Protein AF-A0A1I2HHU6-F1 (afdb_monomer)

Solvent-accessible surface area (backbone atoms only — not comparable to full-atom values): 26242 Å² total; per-residue (Å²): 127,75,96,63,80,80,68,92,66,83,60,77,47,76,84,45,57,88,78,53,90,63,86,82,82,61,57,77,64,71,37,67,68,47,46,52,54,48,42,50,68,70,58,61,73,65,74,76,88,77,73,92,85,84,88,93,85,88,89,77,84,54,37,48,29,39,80,68,54,34,26,21,40,87,87,27,47,44,75,44,58,68,68,54,87,79,48,83,88,74,58,50,85,82,62,38,59,84,87,61,48,72,52,75,55,83,92,43,50,35,40,25,73,49,95,70,68,95,63,55,68,71,69,67,51,32,85,84,49,55,52,42,49,57,40,68,56,85,74,62,82,83,58,75,41,72,46,68,58,60,85,62,44,70,61,61,60,51,49,66,62,65,58,56,71,58,47,59,64,72,50,40,59,84,36,40,84,69,29,42,85,70,58,60,69,76,66,59,86,39,76,50,81,54,91,61,38,40,40,32,18,50,71,73,77,66,61,90,79,48,62,72,74,42,42,56,70,67,31,65,62,66,44,30,55,99,89,44,63,69,82,67,83,88,75,73,90,78,57,66,27,54,68,58,55,44,93,53,96,63,66,53,99,85,44,39,53,37,62,40,79,48,76,49,80,67,84,77,79,77,60,74,44,78,71,82,85,90,88,72,48,78,62,85,80,84,79,91,65,90,74,84,76,78,80,78,82,89,71,89,68,83,81,68,94,57,70,45,49,77,97,46,56,90,51,46,89,48,42,90,80,43,48,37,90,46,70,66,59,40,49,52,51,45,62,74,42,55,64,68,60,50,48,51,49,36,69,64,42,54,85,43,44,52,63,50,49,62,56,41,69,77,39,58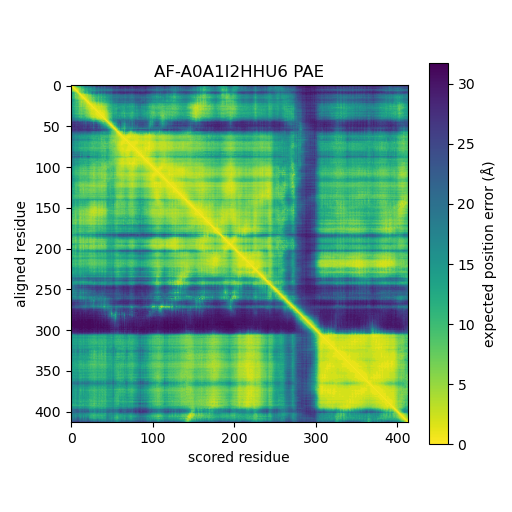,70,84,63,51,53,70,37,45,45,36,45,54,25,37,47,54,41,39,61,66,43,40,52,27,67,79,53,59,70,35,64,59,77,80,89,59,65,76,51,53,76,44,78,79,44,62,79,70,105

Foldseek 3Di:
DPPDPDDPDDDPCVVVVPCPPDDDDPCCFPPPVNVVVCCCQPPVPDDPVPDDDDDDDDDDQWFFQVVQRFIAGPVQQGDDGDPVVVDPPDDSRVVGDDDWDWDDDLNWIKTFRDPDDPDDPDVVCPPVRCLCHQFNSVPPPFDWDKDKPFPGRVQVVQVVLQFCQCVLPVCLLVWFPVCNVVDDHRDWPAWDDDPQKIKTHHDDDPQVPPPPNRDQLLCVLQCADPVGHVDDDCPDDDRVGDDQQDPDPDADNHHDRHMDMDGHDPPDDPRIDIDDDDDHDDDDDDPPDDDPDDDDDDDDDDDDPFQADPVLVVLRVCLVQQLDLDPVSLLVSLLVDWLVVLCVLLVSPSVCLNVLVVVLVVDDQVGGDRNNSSSVSSSVSSSVSSCCVRGCVTSDHPPDRVMDMDGPDGDHD

Sequence (413 aa):
MALYPKPAEGSWTERYPAPGTGVVSYEDCVSPEFYEVEREAVFKRAWLNVFPREETRGSWREFTCKYHAWRYDLTGKLTFVQQESEFFDLDKDDYGLLPVHCEAWAGFVFVNPAKEPKQTLPEFLGPMITPLDGYPFDRLTERYDFRADVHCNRKVFLDAFQEYCHVPVLHSQEATPAARPRMNGFEAPHYQLDGPHRMVTTSGAPRRLWPADCQYPIEIATRSGLFGPWDEPDLGTELGGTDPGTRSRTPAPSWGPSGRWSHGRPATTSPWATRSCWYGISTGRSPTGSKTTSARPWGWEPVSDTLLPEAFAELEPFAATWCLATVPERYERRLASDMTELQALYGVGFPRTEEALAYCDKFPLDALPDQARRLLELVHPIITVSMCVEIWHRPRVVDGANAEIHRVAEPLP

Mean predicted aligned error: 13.24 Å

Structure (mmCIF, N/CA/C/O backbone):
data_AF-A0A1I2HHU6-F1
#
_entry.id   AF-A0A1I2HHU6-F1
#
loop_
_atom_site.group_PDB
_atom_site.id
_atom_site.type_symbol
_atom_site.label_atom_id
_atom_site.label_alt_id
_atom_site.label_comp_id
_atom_site.label_asym_id
_atom_site.label_entity_id
_atom_site.label_seq_id
_atom_site.pdbx_PDB_ins_code
_atom_site.Cartn_x
_atom_site.Cartn_y
_atom_site.Cartn_z
_atom_site.occupancy
_atom_site.B_iso_or_equiv
_atom_site.auth_seq_id
_atom_site.auth_comp_id
_atom_site.auth_asym_id
_atom_site.auth_atom_id
_atom_site.pdbx_PDB_model_num
ATOM 1 N N . MET A 1 1 ? -5.236 29.008 -21.798 1.00 36.91 1 MET A N 1
ATOM 2 C CA . MET A 1 1 ? -6.458 29.361 -21.042 1.00 36.91 1 MET A CA 1
ATOM 3 C C . MET A 1 1 ? -6.480 28.465 -19.827 1.00 36.91 1 MET A C 1
ATOM 5 O O . MET A 1 1 ? -6.250 27.279 -20.018 1.00 36.91 1 MET A O 1
ATOM 9 N N . ALA A 1 2 ? -6.682 29.008 -18.624 1.00 46.22 2 ALA A N 1
ATOM 10 C CA . ALA A 1 2 ? -6.924 28.168 -17.451 1.00 46.22 2 ALA A CA 1
ATOM 11 C C . ALA A 1 2 ? -8.098 27.232 -17.769 1.00 46.22 2 ALA A C 1
ATOM 13 O O . ALA A 1 2 ? -9.098 27.688 -18.333 1.00 46.22 2 ALA A O 1
ATOM 14 N N . LEU A 1 3 ? -7.949 25.937 -17.483 1.00 46.44 3 LEU A N 1
ATOM 15 C CA . LEU A 1 3 ? -8.988 24.936 -17.760 1.00 46.44 3 LEU A CA 1
ATOM 16 C C . LEU A 1 3 ? -10.263 25.218 -16.951 1.00 46.44 3 LEU A C 1
ATOM 18 O O . LEU A 1 3 ? -11.352 24.825 -17.361 1.00 46.44 3 LEU A O 1
ATOM 22 N N . TYR A 1 4 ? -10.122 25.971 -15.857 1.00 51.00 4 TYR A N 1
ATOM 23 C CA . TYR A 1 4 ? -11.201 26.397 -14.982 1.00 51.00 4 TYR A CA 1
ATOM 24 C C . TYR A 1 4 ? -11.147 27.921 -14.796 1.00 51.00 4 TYR A C 1
ATOM 26 O O . TYR A 1 4 ? -10.100 28.455 -14.416 1.00 51.00 4 TYR A O 1
ATOM 34 N N . PRO A 1 5 ? -12.238 28.661 -15.076 1.00 54.16 5 PRO A N 1
ATOM 35 C CA . PRO A 1 5 ? -12.286 30.085 -14.783 1.00 54.16 5 PRO A CA 1
ATOM 36 C C . PRO A 1 5 ? -12.170 30.287 -13.270 1.00 54.16 5 PRO A C 1
ATOM 38 O O . PRO A 1 5 ? -12.893 29.654 -12.500 1.00 54.16 5 PRO A O 1
ATOM 41 N N . LYS A 1 6 ? -11.269 31.179 -12.839 1.00 55.47 6 LYS A N 1
ATOM 42 C CA . LYS A 1 6 ? -11.210 31.594 -11.435 1.00 55.47 6 LYS A CA 1
ATOM 43 C C . LYS A 1 6 ? -12.595 32.136 -11.051 1.00 55.47 6 LYS A C 1
ATOM 45 O O . LYS A 1 6 ? -13.115 32.975 -11.794 1.00 55.47 6 LYS A O 1
ATOM 50 N N . PRO A 1 7 ? -13.209 31.665 -9.954 1.00 59.62 7 PRO A N 1
ATOM 51 C CA . PRO A 1 7 ? -14.515 32.164 -9.558 1.00 59.62 7 PRO A CA 1
ATOM 52 C C . PRO A 1 7 ? -14.446 33.675 -9.281 1.00 59.62 7 PRO A C 1
ATOM 54 O O . PRO A 1 7 ? -13.386 34.218 -8.974 1.00 59.62 7 PRO A O 1
ATOM 57 N N . ALA A 1 8 ? -15.578 34.361 -9.459 1.00 62.19 8 ALA A N 1
ATOM 58 C CA . ALA A 1 8 ? -15.670 35.815 -9.292 1.00 62.19 8 ALA A CA 1
ATOM 59 C C . ALA A 1 8 ? -15.544 36.263 -7.823 1.00 62.19 8 ALA A C 1
ATOM 61 O O . ALA A 1 8 ? -15.267 37.432 -7.559 1.00 62.19 8 ALA A O 1
ATOM 62 N N . GLU A 1 9 ? -15.764 35.339 -6.885 1.00 58.62 9 GLU A N 1
ATOM 63 C CA . GLU A 1 9 ? -15.488 35.520 -5.458 1.00 58.62 9 GLU A CA 1
ATOM 64 C C . GLU A 1 9 ? -13.979 35.705 -5.215 1.00 58.62 9 GLU A C 1
ATOM 66 O O . GLU A 1 9 ? -13.159 35.200 -5.981 1.00 58.62 9 GLU A O 1
ATOM 71 N N . GLY A 1 10 ? -13.605 36.472 -4.188 1.00 63.84 10 GLY A N 1
ATOM 72 C CA . GLY A 1 10 ? -12.226 36.907 -3.975 1.00 63.84 10 GLY A CA 1
ATOM 73 C C . GLY A 1 10 ? -11.287 35.767 -3.575 1.00 63.84 10 GLY A C 1
ATOM 74 O O . GLY A 1 10 ? -10.791 35.000 -4.402 1.00 63.84 10 GLY A O 1
ATOM 75 N N . SER A 1 11 ? -10.940 35.706 -2.295 1.00 63.38 11 SER A N 1
ATOM 76 C CA . SER A 1 11 ? -10.112 34.624 -1.750 1.00 63.38 11 SER A CA 1
ATOM 77 C C . SER A 1 11 ? -11.001 33.469 -1.286 1.00 63.38 11 SER A C 1
ATOM 79 O O . SER A 1 11 ? -12.031 33.706 -0.662 1.00 63.38 11 SER A O 1
ATOM 81 N N . TRP A 1 12 ? -10.580 32.211 -1.481 1.00 64.94 12 TRP A N 1
ATOM 82 C CA . TRP A 1 12 ? -11.266 31.031 -0.917 1.00 64.94 12 TRP A CA 1
ATOM 83 C C . TRP A 1 12 ? -11.449 31.109 0.611 1.00 64.94 12 TRP A C 1
ATOM 85 O O . TRP A 1 12 ? -12.345 30.472 1.163 1.00 64.94 12 TRP A O 1
ATOM 95 N N . THR A 1 13 ? -10.654 31.939 1.294 1.00 65.25 13 THR A N 1
ATOM 96 C CA . THR A 1 13 ? -10.806 32.255 2.723 1.00 65.25 13 THR A CA 1
ATOM 97 C C . THR A 1 13 ? -12.147 32.911 3.064 1.00 65.25 13 THR A C 1
ATOM 99 O O . THR A 1 13 ? -12.563 32.866 4.213 1.00 65.25 13 THR A O 1
ATOM 102 N N . GLU A 1 14 ? -12.860 33.498 2.098 1.00 68.31 14 GLU A N 1
ATOM 103 C CA . GLU A 1 14 ? -14.207 34.053 2.313 1.00 68.31 14 GLU A CA 1
ATOM 104 C C . GLU A 1 14 ? -15.242 32.955 2.605 1.00 68.31 14 GLU A C 1
ATOM 106 O O . GLU A 1 14 ? -16.161 33.168 3.394 1.00 68.31 14 GLU A O 1
ATOM 111 N N . ARG A 1 15 ? -15.065 31.752 2.037 1.00 67.25 15 ARG A N 1
ATOM 112 C CA . ARG A 1 15 ? -15.912 30.577 2.320 1.00 67.25 15 ARG A CA 1
ATOM 113 C C . ARG A 1 15 ? -15.539 29.876 3.624 1.00 67.25 15 ARG A C 1
ATOM 115 O O . ARG A 1 15 ? -16.367 29.189 4.215 1.00 67.25 15 ARG A O 1
ATOM 122 N N . TYR A 1 16 ? -14.303 30.067 4.074 1.00 69.25 16 TYR A N 1
ATOM 123 C CA . TYR A 1 16 ? -13.755 29.461 5.281 1.00 69.25 16 TYR A CA 1
ATOM 124 C C . TYR A 1 16 ? -13.060 30.543 6.109 1.00 69.25 16 TYR A C 1
ATOM 126 O O . TYR A 1 16 ? -11.837 30.631 6.079 1.00 69.25 16 TYR A O 1
ATOM 134 N N . PRO A 1 17 ? -13.807 31.389 6.842 1.00 68.50 17 PRO A N 1
ATOM 135 C CA . PRO A 1 17 ? -13.213 32.496 7.591 1.00 68.50 17 PRO A CA 1
ATOM 136 C C . PRO A 1 17 ? -12.449 32.031 8.840 1.00 68.50 17 PRO A C 1
ATOM 138 O O . PRO A 1 17 ? -11.596 32.758 9.342 1.00 68.50 17 PRO A O 1
ATOM 141 N N . ALA A 1 18 ? -12.738 30.825 9.343 1.00 70.62 18 ALA A N 1
ATOM 142 C CA . ALA A 1 18 ? -12.188 30.301 10.594 1.00 70.62 18 ALA A CA 1
ATOM 143 C C . ALA A 1 18 ? -10.642 30.252 10.667 1.00 70.62 18 ALA A C 1
ATOM 145 O O . ALA A 1 18 ? -10.107 30.601 11.717 1.00 70.62 18 ALA A O 1
ATOM 146 N N . PRO A 1 19 ? -9.899 29.878 9.606 1.00 66.31 19 PRO A N 1
ATOM 147 C CA . PRO A 1 19 ? -8.434 29.903 9.606 1.00 66.31 19 PRO A CA 1
ATOM 148 C C . PRO A 1 19 ? -7.839 31.321 9.527 1.00 66.31 19 PRO A C 1
ATOM 150 O O . PRO A 1 19 ? -6.652 31.502 9.790 1.00 66.31 19 PRO A O 1
ATOM 153 N N . GLY A 1 20 ? -8.640 32.329 9.161 1.00 71.00 20 GLY A N 1
ATOM 154 C CA . GLY A 1 20 ? -8.171 33.686 8.887 1.00 71.00 20 GLY A CA 1
ATOM 155 C C . GLY A 1 20 ? -7.284 33.788 7.638 1.00 71.00 20 GLY A C 1
ATOM 156 O O . GLY A 1 20 ? -7.176 32.863 6.838 1.00 71.00 20 GLY A O 1
ATOM 157 N N . THR A 1 21 ? -6.649 34.949 7.456 1.00 76.38 21 THR A N 1
ATOM 158 C CA . THR A 1 21 ? -5.702 35.230 6.354 1.00 76.38 21 THR A CA 1
ATOM 159 C C . THR A 1 21 ? -4.255 35.374 6.841 1.00 76.38 21 THR A C 1
ATOM 161 O O . THR A 1 21 ? -3.399 35.878 6.117 1.00 76.38 21 THR A O 1
ATOM 164 N N . GLY A 1 22 ? -3.997 35.020 8.103 1.00 76.62 22 GLY A N 1
ATOM 165 C CA . GLY A 1 22 ? -2.672 35.073 8.714 1.00 76.62 22 GLY A CA 1
ATOM 166 C C . GLY A 1 22 ? -1.818 33.855 8.367 1.00 76.62 22 GLY A C 1
ATOM 167 O O . GLY A 1 22 ? -2.270 32.916 7.714 1.00 76.62 22 GLY A O 1
ATOM 168 N N . VAL A 1 2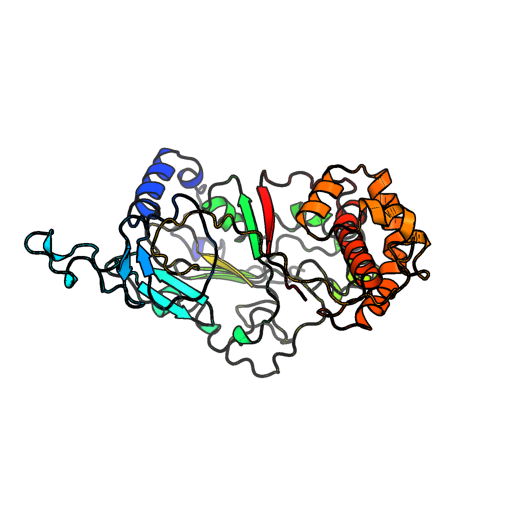3 ? -0.570 33.859 8.834 1.00 76.25 23 VAL A N 1
ATOM 169 C CA . VAL A 1 23 ? 0.305 32.686 8.727 1.00 76.25 23 VAL A CA 1
ATOM 170 C C . VAL A 1 23 ? -0.272 31.556 9.579 1.00 76.25 23 VAL A C 1
ATOM 172 O O . VAL A 1 23 ? -0.567 31.750 10.758 1.00 76.25 23 VAL A O 1
ATOM 175 N N . VAL A 1 24 ? -0.412 30.373 8.984 1.00 76.62 24 VAL A N 1
ATOM 176 C CA . VAL A 1 24 ? -0.826 29.169 9.706 1.00 76.62 24 VAL A CA 1
ATOM 177 C C . VAL A 1 24 ? 0.352 28.675 10.543 1.00 76.62 24 VAL A C 1
ATOM 179 O O . VAL A 1 24 ? 1.430 28.410 10.013 1.00 76.62 24 VAL A O 1
ATOM 182 N N . SER A 1 25 ? 0.153 28.566 11.857 1.00 80.81 25 SER A N 1
ATOM 183 C CA . SER A 1 25 ? 1.165 28.005 12.754 1.00 80.81 25 SER A CA 1
ATOM 184 C C . SER A 1 25 ? 1.335 26.506 12.512 1.00 80.81 25 SER A C 1
ATOM 186 O O . SER A 1 25 ? 0.355 25.778 12.354 1.00 80.81 25 SER A O 1
ATOM 188 N N . TYR A 1 26 ? 2.582 26.045 12.532 1.00 82.69 26 TYR A N 1
ATOM 189 C CA . TYR A 1 26 ? 2.949 24.628 12.497 1.00 82.69 26 TYR A CA 1
ATOM 190 C C . TYR A 1 26 ? 3.469 24.130 13.855 1.00 82.69 26 TYR A C 1
ATOM 192 O O . TYR A 1 26 ? 4.037 23.042 13.927 1.00 82.69 26 TYR A O 1
ATOM 200 N N . GLU A 1 27 ? 3.284 24.910 14.928 1.00 85.19 27 GLU A N 1
ATOM 201 C CA . GLU A 1 27 ? 3.781 24.593 16.276 1.00 85.19 27 GLU A CA 1
ATOM 202 C C . GLU A 1 27 ? 3.303 23.218 16.758 1.00 85.19 27 GLU A C 1
ATOM 204 O O . GLU A 1 27 ? 4.072 22.442 17.313 1.00 85.19 27 GLU A O 1
ATOM 209 N N . ASP A 1 28 ? 2.061 22.854 16.443 1.00 82.56 28 ASP A N 1
ATOM 210 C CA . ASP A 1 28 ? 1.481 21.546 16.759 1.00 82.56 28 ASP A CA 1
ATOM 211 C C . ASP A 1 28 ? 2.224 20.365 16.105 1.00 82.56 28 ASP A C 1
ATOM 213 O O . ASP A 1 28 ? 2.084 19.218 16.533 1.00 82.56 28 ASP A O 1
ATOM 217 N N . CYS A 1 29 ? 2.998 20.614 15.048 1.00 81.75 29 CYS A N 1
ATOM 218 C CA . CYS A 1 29 ? 3.785 19.613 14.337 1.00 81.75 29 CYS A CA 1
ATOM 219 C C . CYS A 1 29 ? 5.213 19.481 14.877 1.00 81.75 29 CYS A C 1
ATOM 221 O O . CYS A 1 29 ? 5.810 18.417 14.698 1.00 81.75 29 CYS A O 1
ATOM 223 N N . VAL A 1 30 ? 5.752 20.532 15.504 1.00 83.44 30 VAL A N 1
ATOM 224 C CA . VAL A 1 30 ? 7.171 20.623 15.894 1.00 83.44 30 VAL A CA 1
ATOM 225 C C . VAL A 1 30 ? 7.401 20.699 17.403 1.00 83.44 30 VAL A C 1
ATOM 227 O O . VAL A 1 30 ? 8.490 20.354 17.853 1.00 83.44 30 VAL A O 1
ATOM 230 N N . SER A 1 31 ? 6.400 21.106 18.187 1.00 87.12 31 SER A N 1
ATOM 231 C CA . SER A 1 31 ? 6.509 21.239 19.641 1.00 87.12 31 SER A CA 1
ATOM 232 C C . SER A 1 31 ? 6.541 19.871 20.334 1.00 87.12 31 SER A C 1
ATOM 234 O O . SER A 1 31 ? 5.611 19.066 20.170 1.00 87.12 31 SER A O 1
ATOM 236 N N . PRO A 1 32 ? 7.561 19.611 21.172 1.00 85.69 32 PRO A N 1
ATOM 237 C CA . PRO A 1 32 ? 7.591 18.450 22.055 1.00 85.69 32 PRO A CA 1
ATOM 238 C C . PRO A 1 32 ? 6.403 18.408 23.023 1.00 85.69 32 PRO A C 1
ATOM 240 O O . PRO A 1 32 ? 5.859 17.341 23.283 1.00 85.69 32 PRO A O 1
ATOM 243 N N . GLU A 1 33 ? 5.953 19.554 23.532 1.00 86.94 33 GLU A N 1
ATOM 244 C CA . GLU A 1 33 ? 4.838 19.644 24.477 1.00 86.94 33 GLU A CA 1
ATOM 245 C C . GLU A 1 33 ? 3.524 19.198 23.827 1.00 86.94 33 GLU A C 1
ATOM 247 O O . GLU A 1 33 ? 2.783 18.397 24.404 1.00 86.94 33 GLU A O 1
ATOM 252 N N . PHE A 1 34 ? 3.252 19.661 22.601 1.00 82.62 34 PHE A N 1
ATOM 253 C CA . PHE A 1 34 ? 2.101 19.193 21.827 1.00 82.62 34 PHE A CA 1
ATOM 254 C C . PHE A 1 34 ? 2.193 1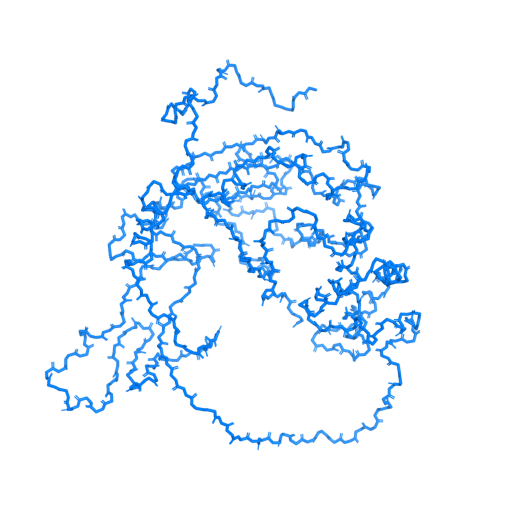7.695 21.528 1.00 82.62 34 PHE A C 1
ATOM 256 O O . PHE A 1 34 ? 1.187 16.993 21.646 1.00 82.62 34 PHE A O 1
ATOM 263 N N . TYR A 1 35 ? 3.386 17.192 21.198 1.00 80.69 35 TYR A N 1
ATOM 264 C CA . TYR A 1 35 ? 3.605 15.763 20.987 1.00 80.69 35 TYR A CA 1
ATOM 265 C C . TYR A 1 35 ? 3.284 14.937 22.238 1.00 80.69 35 TYR A C 1
ATOM 267 O O . TYR A 1 35 ? 2.588 13.928 22.136 1.00 80.69 35 TYR A O 1
ATOM 275 N N . GLU A 1 36 ? 3.719 15.369 23.423 1.00 80.69 36 GLU A N 1
ATOM 276 C CA . GLU A 1 36 ? 3.417 14.674 24.677 1.00 80.69 36 GLU A CA 1
ATOM 277 C C . GLU A 1 36 ? 1.906 14.655 24.954 1.00 80.69 36 GLU A C 1
ATOM 279 O O . GLU A 1 36 ? 1.355 13.597 25.258 1.00 80.69 36 GLU A O 1
ATOM 284 N N . VAL A 1 37 ? 1.206 15.779 24.762 1.00 81.12 37 VAL A N 1
ATOM 285 C CA . VAL A 1 37 ? -0.259 15.854 24.920 1.00 81.12 37 VAL A CA 1
ATOM 286 C C . VAL A 1 37 ? -0.984 14.944 23.921 1.00 81.12 37 VAL A C 1
ATOM 288 O O . VAL A 1 37 ? -1.903 14.215 24.308 1.00 81.12 37 VAL A O 1
ATOM 291 N N . GLU A 1 38 ? -0.576 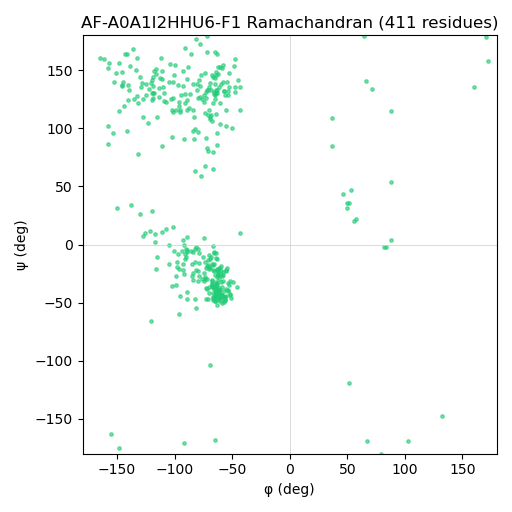14.941 22.648 1.00 74.00 38 GLU A N 1
ATOM 292 C CA . GLU A 1 38 ? -1.114 14.016 21.645 1.00 74.00 38 GLU A CA 1
ATOM 293 C C . GLU A 1 38 ? -0.832 12.564 22.033 1.00 74.00 38 GLU A C 1
ATOM 295 O O . GLU A 1 38 ? -1.712 11.714 21.895 1.00 74.00 38 GLU A O 1
ATOM 300 N N . ARG A 1 39 ? 0.358 12.272 22.565 1.00 72.19 39 ARG A N 1
ATOM 301 C CA . ARG A 1 39 ? 0.724 10.922 22.984 1.00 72.19 39 ARG A CA 1
ATOM 302 C C . ARG A 1 39 ? -0.154 10.429 24.128 1.00 72.19 39 ARG A C 1
ATOM 304 O O . ARG A 1 39 ? -0.618 9.291 24.088 1.00 72.19 39 ARG A O 1
ATOM 311 N N . GLU A 1 40 ? -0.457 11.282 25.103 1.00 68.25 40 GLU A N 1
ATOM 312 C CA . GLU A 1 40 ? -1.420 10.956 26.159 1.00 68.25 40 GLU A CA 1
ATOM 313 C C . GLU A 1 40 ? -2.836 10.733 25.600 1.00 68.25 40 GLU A C 1
ATOM 315 O O . GLU A 1 40 ? -3.523 9.784 25.981 1.00 68.25 40 GLU A O 1
ATOM 320 N N . ALA A 1 41 ? -3.286 11.587 24.678 1.00 66.44 41 ALA A N 1
ATOM 321 C CA . ALA A 1 41 ? -4.644 11.535 24.143 1.00 66.44 41 ALA A CA 1
ATOM 322 C C . ALA A 1 41 ? -4.886 10.357 23.183 1.00 66.44 41 ALA A C 1
ATOM 324 O O . ALA A 1 41 ? -5.977 9.785 23.194 1.00 66.44 41 ALA A O 1
ATOM 325 N N . VAL A 1 42 ? -3.893 10.020 22.355 1.00 58.66 42 VAL A N 1
ATOM 326 C CA . VAL A 1 42 ? -3.980 9.015 21.285 1.00 58.66 42 VAL A CA 1
ATOM 327 C C . VAL A 1 42 ? -3.463 7.658 21.753 1.00 58.66 42 VAL A C 1
ATOM 329 O O . VAL A 1 42 ? -4.108 6.648 21.495 1.00 58.66 42 VAL A O 1
ATOM 332 N N . PHE A 1 43 ? -2.331 7.621 22.462 1.00 56.12 43 PHE A N 1
ATOM 333 C CA . PHE A 1 43 ? -1.634 6.370 22.769 1.00 56.12 43 PHE A CA 1
ATOM 334 C C . PHE A 1 43 ? -1.803 5.903 24.220 1.00 56.12 43 PHE A C 1
ATOM 336 O O . PHE A 1 43 ? -1.580 4.727 24.480 1.00 56.12 43 PHE A O 1
ATOM 343 N N . LYS A 1 44 ? -2.236 6.758 25.168 1.00 51.97 44 LYS A N 1
ATOM 344 C CA . LYS A 1 44 ? -2.426 6.337 26.575 1.00 51.97 44 LYS A CA 1
ATOM 345 C C . LYS A 1 44 ? -3.841 5.956 27.003 1.00 51.97 44 LYS A C 1
ATOM 347 O O . LYS A 1 44 ? -3.999 5.425 28.099 1.00 51.97 44 LYS A O 1
ATOM 352 N N . ARG A 1 45 ? -4.865 6.173 26.172 1.00 48.75 45 ARG A N 1
ATOM 353 C CA . ARG A 1 45 ? -6.264 5.886 26.555 1.00 48.75 45 ARG A CA 1
ATOM 354 C C . ARG A 1 45 ? -6.706 4.440 26.334 1.00 48.75 45 ARG A C 1
ATOM 356 O O . ARG A 1 45 ? -7.678 4.023 26.949 1.00 48.75 45 ARG A O 1
ATOM 363 N N . ALA A 1 46 ? -5.973 3.669 25.535 1.00 44.25 46 ALA A N 1
ATOM 364 C CA . ALA A 1 46 ? -6.170 2.232 25.409 1.00 44.25 46 ALA A CA 1
ATOM 365 C C . ALA A 1 46 ? -4.853 1.578 24.980 1.00 44.25 46 ALA A C 1
ATOM 367 O O . ALA A 1 46 ? -4.522 1.529 23.799 1.00 44.25 46 ALA A O 1
ATOM 368 N N . TRP A 1 47 ? -4.092 1.074 25.947 1.00 41.50 47 TRP A N 1
ATOM 369 C CA . TRP A 1 47 ? -3.037 0.115 25.644 1.00 41.50 47 TRP A CA 1
ATOM 370 C C . TRP A 1 47 ? -3.682 -1.267 25.583 1.00 41.50 47 TRP A C 1
ATOM 372 O O . TRP A 1 47 ? -3.882 -1.913 26.609 1.00 41.50 47 TRP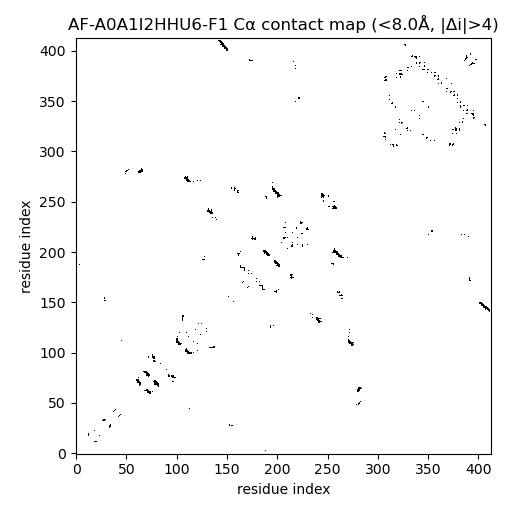 A O 1
ATOM 382 N N . LEU A 1 48 ? -3.990 -1.742 24.377 1.00 45.16 48 LEU A N 1
ATOM 383 C CA . LEU A 1 48 ? -3.917 -3.178 24.138 1.00 45.16 48 LEU A CA 1
ATOM 384 C C . LEU A 1 48 ? -2.420 -3.497 24.174 1.00 45.16 48 LEU A C 1
ATOM 386 O O . LEU A 1 48 ? -1.664 -3.032 23.327 1.00 45.16 48 LEU A O 1
ATOM 390 N N . ASN A 1 49 ? -1.964 -4.188 25.217 1.00 36.97 49 ASN A N 1
ATOM 391 C CA . ASN A 1 49 ? -0.568 -4.597 25.347 1.00 36.97 49 ASN A CA 1
ATOM 392 C C . ASN A 1 49 ? -0.286 -5.704 24.319 1.00 36.97 49 ASN A C 1
ATOM 394 O O . ASN A 1 49 ? -0.374 -6.895 24.619 1.00 36.97 49 ASN A O 1
ATOM 398 N N . VAL A 1 50 ? -0.051 -5.302 23.070 1.00 44.88 50 VAL A N 1
ATOM 399 C CA . VAL A 1 50 ? 0.239 -6.215 21.969 1.00 44.88 50 VAL A CA 1
ATOM 400 C C . VAL A 1 50 ? 1.750 -6.418 21.932 1.00 44.88 50 VAL A C 1
ATOM 402 O O . VAL A 1 50 ? 2.496 -5.487 21.657 1.00 44.88 50 VAL A O 1
ATOM 405 N N . PHE A 1 51 ? 2.159 -7.661 22.186 1.00 47.72 51 PHE A N 1
ATOM 406 C CA . PHE A 1 51 ? 3.501 -8.234 22.014 1.00 47.72 51 PHE A CA 1
ATOM 407 C C . PHE A 1 51 ? 4.483 -8.099 23.180 1.00 47.72 51 PHE A C 1
ATOM 409 O O . PHE A 1 51 ? 5.058 -7.042 23.416 1.00 47.72 51 PHE A O 1
ATOM 416 N N . PRO A 1 52 ? 4.852 -9.253 23.772 1.00 41.88 52 PRO A N 1
ATOM 417 C CA . PRO A 1 52 ? 6.225 -9.376 24.230 1.00 41.88 52 PRO A CA 1
ATOM 418 C C . PRO A 1 52 ? 7.185 -9.938 23.181 1.00 41.88 52 PRO A C 1
ATOM 420 O O . PRO A 1 52 ? 8.254 -9.354 23.093 1.00 41.8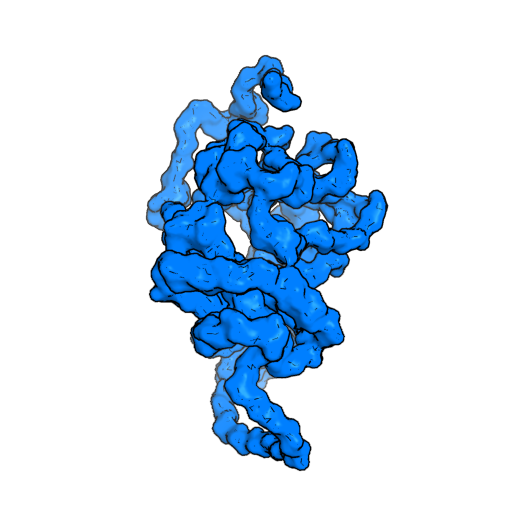8 52 PRO A O 1
ATOM 423 N N . ARG A 1 53 ? 6.912 -11.034 22.429 1.00 41.19 53 ARG A N 1
ATOM 424 C CA . ARG A 1 53 ? 7.951 -11.674 21.555 1.00 41.19 53 ARG A CA 1
ATOM 425 C C . ARG A 1 53 ? 7.476 -12.403 20.253 1.00 41.19 53 ARG A C 1
ATOM 427 O O . ARG A 1 53 ? 8.134 -13.343 19.838 1.00 41.19 53 ARG A O 1
ATOM 434 N N . GLU A 1 54 ? 6.381 -11.917 19.641 1.00 44.47 54 GLU A N 1
ATOM 435 C CA . GLU A 1 54 ? 5.850 -12.094 18.244 1.00 44.47 54 GLU A CA 1
ATOM 436 C C . GLU A 1 54 ? 5.227 -13.414 17.690 1.00 44.47 54 GLU A C 1
ATOM 438 O O . GLU A 1 54 ? 5.787 -14.497 17.811 1.00 44.47 54 GLU A O 1
ATOM 443 N N . GLU A 1 55 ? 4.070 -13.266 16.998 1.00 51.38 55 GLU A N 1
ATOM 444 C CA . GLU A 1 55 ? 3.587 -14.016 15.803 1.00 51.38 55 GLU A CA 1
ATOM 445 C C . GLU A 1 55 ? 2.465 -13.230 15.064 1.00 51.38 55 GLU A C 1
ATOM 447 O O . GLU A 1 55 ? 1.841 -12.349 15.659 1.00 51.38 55 GLU A O 1
ATOM 452 N N . THR A 1 56 ? 2.212 -13.531 13.774 1.00 53.97 56 THR A N 1
ATOM 453 C CA . THR A 1 56 ? 1.691 -12.567 12.771 1.00 53.97 56 THR A CA 1
ATOM 454 C C . THR A 1 56 ? 0.426 -12.961 11.970 1.00 53.97 56 THR A C 1
ATOM 456 O O . THR A 1 56 ? 0.079 -12.219 11.051 1.00 53.97 56 THR A O 1
ATOM 459 N N . ARG A 1 57 ? -0.282 -14.079 12.259 1.00 51.53 57 ARG A N 1
ATOM 460 C CA . ARG A 1 57 ? -1.598 -14.485 11.654 1.00 51.53 57 ARG A CA 1
ATOM 461 C C . ARG A 1 57 ? -2.031 -15.908 12.070 1.00 51.53 57 ARG A C 1
ATOM 463 O O . ARG A 1 57 ? -1.174 -16.718 12.393 1.00 51.53 57 ARG A O 1
ATOM 470 N N . GLY A 1 58 ? -3.327 -16.261 12.005 1.00 60.16 58 GLY A N 1
ATOM 471 C CA . GLY A 1 58 ? -3.797 -17.651 12.201 1.00 60.16 58 GLY A CA 1
ATOM 472 C C . GLY A 1 58 ? -5.322 -17.826 12.315 1.00 60.16 58 GLY A C 1
ATOM 473 O O . GLY A 1 58 ? -6.064 -16.849 12.279 1.00 60.16 58 GLY A O 1
ATOM 474 N N . SER A 1 59 ? -5.786 -19.073 12.471 1.00 66.31 59 SER A N 1
ATOM 475 C CA . SER A 1 59 ? -7.189 -19.432 12.754 1.00 66.31 59 SER A CA 1
ATOM 476 C C . SER A 1 59 ? -7.276 -20.137 14.108 1.00 66.31 59 SER A C 1
ATOM 478 O O . SER A 1 59 ? -6.509 -21.065 14.368 1.00 66.31 59 SER A O 1
ATOM 480 N N . TRP A 1 60 ? -8.194 -19.699 14.972 1.00 69.62 60 TRP A N 1
ATOM 481 C CA . TRP A 1 60 ? -8.301 -20.167 16.356 1.00 69.62 60 TRP A CA 1
ATOM 482 C C . TRP A 1 60 ? -9.759 -20.380 16.759 1.00 69.62 60 TRP A C 1
ATOM 484 O O . TRP A 1 60 ? -10.664 -19.745 16.223 1.00 69.62 60 TRP A O 1
ATOM 494 N N . ARG A 1 61 ? -9.979 -21.275 17.727 1.00 82.00 61 ARG A N 1
ATOM 495 C CA . ARG A 1 61 ? -11.298 -21.516 18.341 1.00 82.00 61 ARG A CA 1
ATOM 496 C C . ARG A 1 61 ? -11.485 -20.765 19.666 1.00 82.00 61 ARG A C 1
ATOM 498 O O . ARG A 1 61 ? -12.616 -20.588 20.098 1.00 82.00 61 ARG A O 1
ATOM 505 N N . GLU A 1 62 ? -10.387 -20.340 20.288 1.00 82.75 62 GLU A N 1
ATOM 506 C CA . GLU A 1 62 ? -10.330 -19.588 21.546 1.00 82.75 62 GLU A CA 1
ATOM 507 C C . GLU A 1 62 ? -9.001 -18.815 21.629 1.00 82.75 62 GLU A C 1
ATOM 509 O O . GLU A 1 62 ? -8.007 -19.205 21.007 1.00 82.75 62 GLU A O 1
ATOM 514 N N . PHE A 1 63 ? -8.962 -17.738 22.411 1.00 82.62 63 PHE A N 1
ATOM 515 C CA . PHE A 1 63 ? -7.744 -17.012 22.760 1.00 82.62 63 PHE A CA 1
ATOM 516 C C . PHE A 1 63 ? -7.166 -17.579 24.051 1.00 82.62 63 PHE A C 1
ATOM 518 O O . PHE A 1 63 ? -7.809 -17.543 25.091 1.00 82.62 63 PHE A O 1
ATOM 525 N N . THR A 1 64 ? -5.928 -18.062 24.022 1.00 83.50 64 THR A N 1
ATOM 526 C CA . THR A 1 64 ? -5.253 -18.541 25.234 1.00 83.50 64 THR A CA 1
ATOM 527 C C . THR A 1 64 ? -4.167 -17.561 25.645 1.00 83.50 64 THR A C 1
ATOM 529 O O . THR A 1 64 ? -3.231 -17.342 24.885 1.00 83.50 64 THR A O 1
ATOM 532 N N . CYS A 1 65 ? -4.253 -17.043 26.871 1.00 79.56 65 CYS A N 1
ATOM 533 C CA . CYS A 1 65 ? -3.194 -16.373 27.613 1.00 79.56 65 CYS A CA 1
ATOM 534 C C . CYS A 1 65 ? -2.074 -17.357 27.972 1.00 79.56 65 CYS A C 1
ATOM 536 O O . CYS A 1 65 ? -1.868 -17.656 29.132 1.00 79.56 65 CYS A O 1
ATOM 538 N N . LYS A 1 66 ? -1.338 -17.914 27.026 1.00 75.38 66 LYS A N 1
ATOM 539 C CA . LYS A 1 66 ? -0.082 -18.693 27.228 1.00 75.38 66 LYS A CA 1
ATOM 540 C C . LYS A 1 66 ? 1.008 -18.141 28.255 1.00 75.38 66 LYS A C 1
ATOM 542 O O . LYS A 1 66 ? 2.119 -18.664 28.258 1.00 75.38 66 LYS A O 1
ATOM 547 N N . TYR A 1 67 ? 0.774 -17.108 29.096 1.00 77.12 67 TYR A N 1
ATOM 548 C CA . TYR A 1 67 ? 1.576 -16.839 30.307 1.00 77.12 67 TYR A CA 1
ATOM 549 C C . TYR A 1 67 ? 1.072 -17.766 31.421 1.00 77.12 67 TYR A C 1
ATOM 551 O O . TYR A 1 67 ? 1.827 -18.578 31.943 1.00 77.12 67 TYR A O 1
ATOM 559 N N . HIS A 1 68 ? -0.233 -17.724 31.701 1.00 85.50 68 HIS A N 1
ATOM 560 C CA . HIS A 1 68 ? -0.877 -18.526 32.752 1.00 85.50 68 HIS A CA 1
ATOM 561 C C . HIS A 1 68 ? -1.992 -19.440 32.222 1.00 85.50 68 HIS A C 1
ATOM 563 O O . HIS A 1 68 ? -2.782 -19.987 32.981 1.00 85.50 68 HIS A O 1
ATOM 569 N N . ALA A 1 69 ? -2.071 -19.580 30.904 1.00 87.94 69 ALA A N 1
ATOM 570 C CA . ALA A 1 69 ? -3.041 -20.348 30.137 1.00 87.94 69 ALA A CA 1
ATOM 571 C C . ALA A 1 69 ? -4.524 -19.982 30.343 1.00 87.94 69 ALA A C 1
ATOM 573 O O . ALA A 1 69 ? -5.372 -20.812 30.025 1.00 87.94 69 ALA A O 1
ATOM 574 N N . TRP A 1 70 ? -4.860 -18.775 30.821 1.00 90.75 70 TRP A N 1
ATOM 575 C CA . TRP A 1 70 ? -6.262 -18.321 30.872 1.00 90.75 70 TRP A CA 1
ATOM 576 C C . TRP A 1 70 ? -6.858 -18.316 29.471 1.00 90.75 70 TRP A C 1
ATOM 578 O O . TRP A 1 70 ? -6.171 -17.912 28.535 1.00 90.75 70 TRP A O 1
ATOM 588 N N . ARG A 1 71 ? -8.099 -18.766 29.295 1.00 90.94 71 ARG A N 1
ATOM 589 C CA . ARG A 1 71 ? -8.699 -18.876 27.957 1.00 90.94 71 ARG A CA 1
ATOM 590 C C . ARG A 1 71 ? -9.937 -18.030 27.847 1.00 90.94 71 ARG A C 1
ATOM 592 O O . ARG A 1 71 ? -10.734 -17.974 28.775 1.00 90.94 71 ARG A O 1
ATOM 599 N N . TYR A 1 72 ? -10.086 -17.421 26.688 1.00 87.62 72 TYR A N 1
ATOM 600 C CA . TYR A 1 72 ? -11.209 -16.588 26.334 1.00 87.62 72 TYR A CA 1
ATOM 601 C C . TYR A 1 72 ? -11.818 -17.126 25.054 1.00 87.62 72 TYR A C 1
ATOM 603 O O . TYR A 1 72 ? -11.088 -17.498 24.135 1.00 87.62 72 TYR A O 1
ATOM 611 N N . ASP A 1 73 ? -13.137 -17.167 24.963 1.00 87.69 73 ASP A N 1
ATOM 612 C CA . ASP A 1 73 ? -13.771 -17.476 23.686 1.00 87.69 73 ASP A CA 1
ATOM 613 C C . ASP A 1 73 ? -13.627 -16.309 22.689 1.00 87.69 73 ASP A C 1
ATOM 615 O O . ASP A 1 73 ? -13.046 -15.260 22.981 1.00 87.69 73 ASP A O 1
ATOM 619 N N . LEU A 1 74 ? -14.163 -16.487 21.480 1.00 85.50 74 LEU A N 1
ATOM 620 C CA . LEU A 1 74 ? -14.089 -15.475 20.421 1.00 85.50 74 LEU A CA 1
ATOM 621 C C . LEU A 1 74 ? -14.919 -14.209 20.707 1.00 85.50 74 LEU A C 1
ATOM 623 O O . LEU A 1 74 ? -14.759 -13.217 20.000 1.00 85.50 74 LEU A O 1
ATOM 627 N N . THR A 1 75 ? -15.780 -14.225 21.729 1.00 85.75 75 THR A N 1
ATOM 628 C CA . THR A 1 75 ? -16.518 -13.046 22.219 1.00 85.75 75 THR A CA 1
ATOM 629 C C . THR A 1 75 ? -15.751 -12.285 23.300 1.00 85.75 75 THR A C 1
ATOM 631 O O . THR A 1 75 ? -16.159 -11.198 23.698 1.00 85.75 75 THR A O 1
ATOM 634 N N . GLY A 1 76 ? -14.618 -12.832 23.754 1.00 84.38 76 GLY A N 1
ATOM 635 C CA . GLY A 1 76 ? -13.799 -12.269 24.819 1.00 84.38 76 GLY A CA 1
ATOM 636 C C . GLY A 1 76 ? -14.206 -12.719 26.221 1.00 84.38 76 GLY A C 1
ATOM 637 O O . GLY A 1 76 ? -13.593 -12.270 27.188 1.00 84.38 76 GLY A O 1
ATOM 638 N N . LYS A 1 77 ? -15.184 -13.621 26.366 1.00 90.38 77 LYS A N 1
ATOM 639 C CA . LYS A 1 77 ? -15.575 -14.152 27.676 1.00 90.38 77 LYS A CA 1
ATOM 640 C C . LYS A 1 77 ? -14.487 -15.073 28.223 1.00 90.38 77 LYS A C 1
ATOM 642 O O . LYS A 1 77 ? -14.036 -15.965 27.511 1.00 90.38 77 LYS A O 1
ATOM 647 N N . LEU A 1 78 ? -14.104 -14.899 29.490 1.00 91.94 78 LEU A N 1
ATOM 648 C CA . LEU A 1 78 ? -13.173 -15.791 30.188 1.00 91.94 78 LEU A CA 1
ATOM 649 C C . LEU A 1 78 ? -13.833 -17.159 30.425 1.00 91.94 78 LEU A C 1
ATOM 651 O O . LEU A 1 78 ? -14.771 -17.295 31.209 1.00 91.94 78 LEU A O 1
ATOM 655 N N . THR A 1 79 ? -13.344 -18.188 29.737 1.00 95.00 79 THR A N 1
ATOM 656 C CA . THR A 1 79 ? -13.887 -19.553 29.792 1.00 95.00 79 THR A CA 1
ATOM 657 C C . THR A 1 79 ? -13.100 -20.463 30.727 1.00 95.00 79 THR A C 1
ATOM 659 O O . THR A 1 79 ? -13.670 -21.401 31.288 1.00 95.00 79 THR A O 1
ATOM 662 N N . PHE A 1 80 ? -11.808 -20.194 30.931 1.00 95.38 80 PHE A N 1
ATOM 663 C CA . PHE A 1 80 ? -10.929 -21.052 31.724 1.00 95.38 80 PHE A CA 1
ATOM 664 C C . PHE A 1 80 ? -9.869 -20.264 32.491 1.00 95.38 80 PHE A C 1
ATOM 666 O O . PHE A 1 80 ? -9.186 -19.410 31.922 1.00 95.38 80 PHE A O 1
ATOM 673 N N . VAL A 1 81 ? -9.671 -20.649 33.754 1.00 95.38 81 VAL A N 1
ATOM 674 C CA . VAL A 1 81 ? -8.602 -20.176 34.636 1.00 95.38 81 VAL A CA 1
ATOM 675 C C . VAL A 1 81 ? -7.824 -21.385 35.155 1.00 95.38 81 VAL A C 1
ATOM 677 O O . VAL A 1 81 ? -8.396 -22.348 35.667 1.00 95.38 81 VAL A O 1
ATOM 680 N N . GLN A 1 82 ? -6.499 -21.351 35.019 1.00 93.00 82 GLN A N 1
ATOM 681 C CA . GLN A 1 82 ? -5.639 -22.411 35.540 1.00 93.00 82 GLN A CA 1
ATOM 682 C C . GLN A 1 82 ? -5.723 -22.441 37.072 1.00 93.00 82 GLN A C 1
ATOM 684 O O . GLN A 1 82 ? -5.445 -21.430 37.703 1.00 93.00 82 GLN A O 1
ATOM 689 N N . GLN A 1 83 ? -6.057 -23.602 37.652 1.00 93.62 83 GLN A N 1
ATOM 690 C CA . GLN A 1 83 ? -6.278 -23.760 39.101 1.00 93.62 83 GLN A CA 1
ATOM 691 C C . GLN A 1 83 ? -7.296 -22.749 39.668 1.00 93.62 83 GLN A C 1
ATOM 693 O O . GLN A 1 83 ? -7.063 -22.139 40.703 1.00 93.62 83 GLN A O 1
ATOM 698 N N . GLU A 1 84 ? -8.439 -22.592 38.989 1.00 93.44 84 GLU A N 1
ATOM 699 C CA . GLU A 1 84 ? -9.537 -21.683 39.372 1.00 93.44 84 GLU A CA 1
ATOM 700 C C . GLU A 1 84 ? -9.911 -21.745 40.868 1.00 93.44 84 GLU A C 1
ATOM 702 O O . GLU A 1 84 ? -10.168 -20.708 41.468 1.00 93.44 84 GLU A O 1
ATOM 707 N N . SER A 1 85 ? -9.859 -22.927 41.496 1.00 94.31 85 SER A N 1
ATOM 708 C CA . SER A 1 85 ? -10.184 -23.129 42.918 1.00 94.31 85 SER A CA 1
ATOM 709 C C . SER A 1 85 ? -9.227 -22.468 43.915 1.00 94.31 85 SER A C 1
ATOM 711 O O . SER A 1 85 ? -9.582 -22.339 45.081 1.00 94.31 85 SER A O 1
ATOM 713 N N . GLU A 1 86 ? -8.021 -22.084 43.491 1.00 95.06 86 GLU A N 1
ATOM 714 C CA . GLU A 1 86 ? -7.026 -21.420 44.348 1.00 95.06 86 GLU A CA 1
ATOM 715 C C . GLU A 1 86 ? -7.231 -19.896 44.410 1.00 95.06 86 GLU A C 1
ATOM 717 O O . GLU A 1 86 ? -6.547 -19.200 45.163 1.00 95.06 86 GLU A O 1
ATOM 722 N N . PHE A 1 87 ? -8.166 -19.359 43.620 1.00 92.12 87 PHE A N 1
ATOM 723 C CA . PHE A 1 87 ? -8.537 -17.950 43.639 1.00 92.12 87 PHE A CA 1
ATOM 724 C C . PHE A 1 87 ? -9.743 -17.743 44.560 1.00 92.12 87 PHE A C 1
ATOM 726 O O . PHE A 1 87 ? -10.769 -18.407 44.427 1.00 92.12 87 PHE A O 1
ATOM 733 N N . PHE A 1 88 ? -9.629 -16.798 45.492 1.00 92.69 88 PHE A N 1
ATOM 734 C CA . PHE A 1 88 ? -10.735 -16.420 46.371 1.00 92.69 88 PHE A CA 1
ATOM 735 C C . PHE A 1 88 ? -11.762 -15.591 45.598 1.00 92.69 88 PHE A C 1
ATOM 737 O O . PHE A 1 88 ? -11.387 -14.605 44.965 1.00 92.69 88 PHE A O 1
ATOM 744 N N . ASP A 1 89 ? -13.034 -15.993 45.671 1.00 92.38 89 ASP A N 1
ATOM 745 C CA . ASP A 1 89 ? -14.188 -15.257 45.133 1.00 92.38 89 ASP A CA 1
ATOM 746 C C . ASP A 1 89 ? -14.045 -14.838 43.654 1.00 92.38 89 ASP A C 1
ATOM 748 O O . ASP A 1 89 ? -14.482 -13.760 43.255 1.00 92.38 89 ASP A O 1
ATOM 752 N N . LEU A 1 90 ? -13.414 -15.680 42.825 1.00 93.31 90 LEU A N 1
ATOM 753 C CA . LEU A 1 90 ? -13.238 -15.390 41.402 1.00 93.31 90 LEU A CA 1
ATOM 754 C C . LEU A 1 90 ? -14.569 -15.485 40.647 1.00 93.31 90 LEU A C 1
ATOM 756 O O . LEU A 1 90 ? -15.071 -16.584 40.402 1.00 93.31 90 LEU A O 1
ATOM 760 N N . ASP A 1 91 ? -15.076 -14.346 40.185 1.00 93.31 91 ASP A N 1
ATOM 761 C CA . ASP A 1 91 ? -16.111 -14.292 39.155 1.00 93.31 91 ASP A CA 1
ATOM 762 C C . ASP A 1 91 ? -15.466 -14.091 37.780 1.00 93.31 91 ASP A C 1
ATOM 764 O O . ASP A 1 91 ? -14.859 -13.061 37.496 1.00 93.31 91 ASP A O 1
ATOM 768 N N . LYS A 1 92 ? -15.582 -15.083 36.893 1.00 92.62 92 LYS A N 1
ATOM 769 C CA . LYS A 1 92 ? -15.003 -14.998 35.544 1.00 92.62 92 LYS A CA 1
ATOM 770 C C . LYS A 1 92 ? -15.661 -13.926 34.676 1.00 92.62 92 LYS A C 1
ATOM 772 O O . LYS A 1 92 ? -15.018 -13.468 33.730 1.00 92.62 92 LYS A O 1
ATOM 777 N N . ASP A 1 93 ? -16.894 -13.525 34.980 1.00 92.81 93 ASP A N 1
ATOM 778 C CA . ASP A 1 93 ? -17.593 -12.496 34.212 1.00 92.81 93 ASP A CA 1
ATOM 779 C C . ASP A 1 93 ? -16.965 -11.096 34.425 1.00 92.81 93 ASP A C 1
ATOM 781 O O . ASP A 1 93 ? -17.042 -10.255 33.527 1.00 92.81 93 ASP A O 1
ATOM 785 N N . ASP A 1 94 ? -16.220 -10.882 35.519 1.00 90.19 94 ASP A N 1
ATOM 786 C CA . ASP A 1 94 ? -15.476 -9.638 35.791 1.00 90.19 94 ASP A CA 1
ATOM 787 C C . ASP A 1 94 ? -14.151 -9.521 35.015 1.00 90.19 94 ASP A C 1
ATOM 789 O O . ASP A 1 94 ? -13.569 -8.437 34.912 1.00 90.19 94 ASP A O 1
ATOM 793 N N . TYR A 1 95 ? -13.653 -10.628 34.456 1.00 88.81 95 TYR A N 1
ATOM 794 C CA . TYR A 1 95 ? -12.309 -10.714 33.872 1.00 88.81 95 TYR A CA 1
ATOM 795 C C . TYR A 1 95 ? -12.308 -11.080 32.385 1.00 88.81 95 TYR A C 1
ATOM 797 O O . TYR A 1 95 ? -11.346 -11.675 31.899 1.00 88.81 95 TYR A O 1
ATOM 805 N N . GLY A 1 96 ? -13.359 -10.722 31.644 1.00 86.38 96 GLY A N 1
ATOM 806 C CA . GLY A 1 96 ? -13.375 -10.806 30.180 1.00 86.38 96 GLY A CA 1
ATOM 807 C C . GLY A 1 96 ? -12.362 -9.870 29.498 1.00 86.38 96 GLY A C 1
ATOM 808 O O . GLY A 1 96 ? -11.815 -8.946 30.103 1.00 86.38 96 GLY A O 1
ATOM 809 N N . LEU A 1 97 ? -12.107 -10.096 28.206 1.00 83.88 97 LEU A N 1
ATOM 810 C CA . LEU A 1 97 ? -11.343 -9.157 27.380 1.00 83.88 97 LEU A CA 1
ATOM 811 C C . LEU A 1 97 ? -12.107 -7.832 27.240 1.00 83.88 97 LEU A C 1
ATOM 813 O O . LEU A 1 97 ? -13.331 -7.820 27.116 1.00 83.88 97 LEU A O 1
ATOM 817 N N . LEU A 1 98 ? -11.380 -6.712 27.221 1.00 82.19 98 LEU A N 1
ATOM 818 C CA . LEU A 1 98 ? -11.986 -5.386 27.080 1.00 82.19 98 LEU A CA 1
ATOM 819 C C . LEU A 1 98 ? -12.613 -5.217 25.686 1.00 82.19 98 LEU A C 1
ATOM 821 O O . LEU A 1 98 ? -11.877 -5.306 24.701 1.00 82.19 98 LEU A O 1
ATOM 825 N N . PRO A 1 99 ? -13.926 -4.934 25.576 1.00 78.81 99 PRO A N 1
ATOM 826 C CA . PRO A 1 99 ? -14.565 -4.670 24.296 1.00 78.81 99 PRO A CA 1
ATOM 827 C C . PRO A 1 99 ? -14.057 -3.344 23.680 1.00 78.81 99 PRO A C 1
ATOM 829 O O . PRO A 1 99 ? -13.811 -2.373 24.394 1.00 78.81 99 PRO A O 1
ATOM 832 N N . VAL A 1 100 ? -13.952 -3.279 22.350 1.00 81.31 100 VAL A N 1
ATOM 833 C CA . VAL A 1 100 ? -13.712 -2.086 21.538 1.00 81.31 100 VAL A CA 1
ATOM 834 C C . VAL A 1 100 ? -14.759 -2.076 20.439 1.00 81.31 100 VAL A C 1
ATOM 836 O O . VAL A 1 100 ? -15.164 -3.130 19.941 1.00 81.31 100 VAL A O 1
ATOM 839 N N . HIS A 1 101 ? -15.225 -0.889 20.075 1.00 83.38 101 HIS A N 1
ATOM 840 C CA . HIS A 1 101 ? -16.252 -0.758 19.052 1.00 83.38 101 HIS A CA 1
ATOM 841 C C . HIS A 1 101 ? -15.626 -1.051 17.696 1.00 83.38 101 HIS A C 1
ATOM 843 O O . HIS A 1 101 ? -14.546 -0.549 17.381 1.00 83.38 101 HIS A O 1
ATOM 849 N N . CYS A 1 102 ? -16.276 -1.909 16.920 1.00 85.38 102 CYS A N 1
ATOM 850 C CA . CYS A 1 102 ? -15.767 -2.388 15.647 1.00 85.38 102 CYS A CA 1
ATOM 851 C C . CYS A 1 102 ? -16.926 -2.479 14.663 1.00 85.38 102 CYS A C 1
ATOM 853 O O . CYS A 1 102 ? -17.916 -3.157 14.932 1.00 85.38 102 CYS A O 1
ATOM 855 N N . GLU A 1 103 ? -16.789 -1.807 13.529 1.00 87.94 103 GLU A N 1
ATOM 856 C CA . GLU A 1 103 ? -17.776 -1.810 12.456 1.00 87.94 103 GLU A CA 1
ATOM 857 C C . GLU A 1 103 ? -17.063 -2.022 11.116 1.00 87.94 103 GLU A C 1
ATOM 859 O O . GLU A 1 103 ? -15.897 -1.650 10.944 1.00 87.94 103 GLU A O 1
ATOM 864 N N . ALA A 1 104 ? -17.753 -2.650 10.166 1.00 88.56 104 ALA A N 1
ATOM 865 C CA . ALA A 1 104 ? -17.237 -2.881 8.824 1.00 88.56 104 ALA A CA 1
ATOM 866 C C . ALA A 1 104 ? -18.045 -2.077 7.803 1.00 88.56 104 ALA A C 1
ATOM 868 O O . ALA A 1 104 ? -19.273 -2.096 7.823 1.00 88.56 104 ALA A O 1
ATOM 869 N N . TRP A 1 105 ? -17.347 -1.418 6.884 1.00 89.69 105 TRP A N 1
ATOM 870 C CA . TRP A 1 105 ? -17.935 -0.688 5.767 1.00 89.69 105 TRP A CA 1
ATOM 871 C C . TRP A 1 105 ? -17.152 -1.009 4.498 1.00 89.69 105 TRP A C 1
ATOM 873 O O . TRP A 1 105 ? -15.930 -0.889 4.487 1.00 89.69 105 TRP A O 1
ATOM 883 N N . ALA A 1 106 ? -17.838 -1.465 3.448 1.00 84.31 106 ALA A N 1
ATOM 884 C CA . ALA A 1 106 ? -17.245 -1.754 2.137 1.00 84.31 106 ALA A CA 1
ATOM 885 C C . ALA A 1 106 ? -15.970 -2.640 2.166 1.00 84.31 106 ALA A C 1
ATOM 887 O O . ALA A 1 106 ? -15.032 -2.436 1.400 1.00 84.31 106 ALA A O 1
ATOM 888 N N . GLY A 1 107 ? -15.903 -3.613 3.086 1.00 82.19 107 GLY A N 1
ATOM 889 C CA . GLY A 1 107 ? -14.729 -4.486 3.274 1.00 82.19 107 GLY A CA 1
ATOM 890 C C . GLY A 1 107 ? -13.592 -3.879 4.114 1.00 82.19 107 GLY A C 1
ATOM 891 O O . GLY A 1 107 ? -12.607 -4.557 4.416 1.00 82.19 107 GLY A O 1
ATOM 892 N N . PHE A 1 108 ? -13.730 -2.627 4.550 1.00 84.81 108 PHE A N 1
ATOM 893 C CA . PHE A 1 108 ? -12.836 -1.961 5.492 1.00 84.81 108 PHE A CA 1
ATOM 894 C C . PHE A 1 108 ? -13.346 -2.136 6.922 1.00 84.81 108 PHE A C 1
ATOM 896 O O . PHE A 1 108 ? -14.534 -1.992 7.196 1.00 84.81 108 PHE A O 1
ATOM 903 N N . VAL A 1 109 ? -12.430 -2.431 7.845 1.00 83.00 109 VAL A N 1
ATOM 904 C CA . VAL A 1 109 ? -12.730 -2.573 9.275 1.00 83.00 109 VAL A CA 1
ATOM 905 C C . VAL A 1 109 ? -12.272 -1.319 10.007 1.00 83.00 109 VAL A C 1
ATOM 907 O O . VAL A 1 109 ? -11.094 -0.943 9.933 1.00 83.00 109 VAL A O 1
ATOM 910 N N . PHE A 1 110 ? -13.203 -0.708 10.730 1.00 84.38 110 PHE A N 1
ATOM 911 C CA . PHE A 1 110 ? -12.995 0.478 11.542 1.00 84.38 110 PHE A CA 1
ATOM 912 C C . PHE A 1 110 ? -13.093 0.115 13.016 1.00 84.38 110 PHE A C 1
ATOM 914 O O . PHE A 1 110 ? -14.002 -0.602 13.431 1.00 84.38 110 PHE A O 1
ATOM 921 N N . VAL A 1 111 ? -12.158 0.633 13.809 1.00 81.19 111 VAL A N 1
ATOM 922 C CA . VAL A 1 111 ? -12.113 0.409 15.254 1.00 81.19 111 VAL A CA 1
ATOM 923 C C . VAL A 1 111 ? -12.195 1.745 15.974 1.00 81.19 111 VAL A C 1
ATOM 925 O O . VAL A 1 111 ? -11.549 2.716 15.573 1.00 81.19 111 VAL A O 1
ATOM 928 N N . ASN A 1 112 ? -12.968 1.773 17.055 1.00 81.50 112 ASN A N 1
ATOM 929 C CA . ASN A 1 112 ? -13.104 2.905 17.950 1.00 81.50 112 ASN A CA 1
ATOM 930 C C . ASN A 1 112 ? -12.837 2.456 19.404 1.00 81.50 112 ASN A C 1
ATOM 932 O O . ASN A 1 112 ? -13.639 1.722 19.989 1.00 81.50 112 ASN A O 1
ATOM 936 N N . PRO A 1 113 ? -11.703 2.875 20.003 1.00 75.12 113 PRO A N 1
ATOM 937 C CA . PRO A 1 113 ? -11.293 2.439 21.335 1.00 75.12 113 PRO A CA 1
ATOM 938 C C . PRO A 1 113 ? -11.986 3.217 22.463 1.00 75.12 113 PRO A C 1
ATOM 940 O O . PRO A 1 113 ? -11.719 2.960 23.636 1.00 75.12 113 PRO A O 1
ATOM 943 N N . ALA A 1 114 ? -12.830 4.207 22.151 1.00 77.88 114 ALA A N 1
ATOM 944 C CA . ALA A 1 114 ? -13.563 4.937 23.175 1.00 77.88 114 ALA A CA 1
ATOM 945 C C . ALA A 1 114 ? -14.600 4.015 23.821 1.00 77.88 114 ALA A C 1
ATOM 947 O O . ALA A 1 114 ? -15.373 3.369 23.122 1.00 77.88 114 ALA A O 1
ATOM 948 N N . LYS A 1 115 ? -14.662 4.002 25.159 1.00 78.88 115 LYS A N 1
ATOM 949 C CA . LYS A 1 115 ? -15.678 3.239 25.905 1.00 78.88 115 LYS A CA 1
ATOM 950 C C . LYS A 1 115 ? -17.095 3.558 25.412 1.00 78.88 115 LYS A C 1
ATOM 952 O O . LYS A 1 115 ? -17.892 2.653 25.188 1.00 78.88 115 LYS A O 1
ATOM 957 N N . GLU A 1 116 ? -17.357 4.845 25.199 1.00 84.88 116 GLU A N 1
ATOM 958 C CA . GLU A 1 116 ? -18.592 5.375 24.628 1.00 84.88 116 GLU A CA 1
ATOM 959 C C . GLU A 1 116 ? -18.240 6.216 23.387 1.00 84.88 116 GLU A C 1
ATOM 961 O O . GLU A 1 116 ? -17.688 7.317 23.519 1.00 84.88 116 GLU A O 1
ATOM 966 N N . PRO A 1 117 ? -18.484 5.696 22.170 1.00 84.62 117 PRO A N 1
ATOM 967 C CA . PRO A 1 117 ? -18.305 6.428 20.927 1.00 84.62 117 PRO A CA 1
ATOM 968 C C . PRO A 1 117 ? -19.138 7.708 20.914 1.00 84.62 117 PRO A C 1
ATOM 970 O O . PRO A 1 117 ? -20.332 7.686 21.188 1.00 84.62 117 PRO A O 1
ATOM 973 N N . LYS A 1 118 ? -18.516 8.828 20.536 1.00 87.75 118 LYS A N 1
ATOM 974 C CA . LYS A 1 118 ? -19.225 10.109 20.373 1.00 87.75 118 LYS A CA 1
ATOM 975 C C . LYS A 1 118 ? -20.137 10.149 19.141 1.00 87.75 118 LYS A C 1
ATOM 977 O O . LYS A 1 118 ? -20.972 11.039 19.052 1.00 87.75 118 LYS A O 1
ATOM 982 N N . GLN A 1 119 ? -19.912 9.246 18.188 1.00 87.12 119 GLN A N 1
ATOM 983 C CA . GLN A 1 119 ? -20.621 9.153 16.913 1.00 87.12 119 GLN A CA 1
ATOM 984 C C . GLN A 1 119 ? -20.496 7.731 16.351 1.00 87.12 119 GLN A C 1
ATOM 986 O O . GLN A 1 119 ? -19.494 7.050 16.608 1.00 87.12 119 GLN A O 1
ATOM 991 N N . THR A 1 120 ? -21.488 7.320 15.572 1.00 90.62 120 THR A N 1
ATOM 992 C CA . THR A 1 120 ? -21.536 6.054 14.822 1.00 90.62 120 THR A CA 1
ATOM 993 C C . THR A 1 120 ? -20.578 6.062 13.624 1.00 90.62 120 THR A C 1
ATOM 995 O O . THR A 1 120 ? -20.089 7.125 13.222 1.00 90.62 120 THR A O 1
ATOM 998 N N . LEU A 1 121 ? -20.293 4.893 13.030 1.00 89.62 121 LEU A N 1
ATOM 999 C CA . LEU A 1 121 ? -19.468 4.832 11.819 1.00 89.62 121 LEU A CA 1
ATOM 1000 C C . LEU A 1 121 ? -20.086 5.617 10.640 1.00 89.62 121 LEU A C 1
ATOM 1002 O O . LEU A 1 121 ? -19.355 6.408 10.046 1.00 89.62 121 LEU A O 1
ATOM 1006 N N . PRO A 1 122 ? -21.389 5.507 10.304 1.00 90.38 122 PRO A N 1
ATOM 1007 C CA . PRO A 1 122 ? -21.974 6.289 9.209 1.00 90.38 122 PRO A CA 1
ATOM 1008 C C . PRO A 1 122 ? -21.893 7.807 9.423 1.00 90.38 122 PRO A C 1
ATOM 1010 O O . PRO A 1 122 ? -21.594 8.544 8.485 1.00 90.38 122 PRO A O 1
ATOM 1013 N N . GLU A 1 123 ? -22.097 8.279 10.659 1.00 90.62 123 GLU A N 1
ATOM 1014 C CA . GLU A 1 123 ? -21.913 9.694 11.015 1.00 90.62 123 GLU A CA 1
ATOM 1015 C C . GLU A 1 123 ? -20.452 10.126 10.870 1.00 90.62 123 GLU A C 1
ATOM 1017 O O . GLU A 1 123 ? -20.185 11.236 10.412 1.00 90.62 123 GLU A O 1
ATOM 1022 N N . PHE A 1 124 ? -19.503 9.252 11.229 1.00 88.69 124 PHE A N 1
ATOM 1023 C CA . PHE A 1 124 ? -18.089 9.516 11.001 1.00 88.69 124 PHE A CA 1
ATOM 1024 C C . PHE A 1 124 ? -17.764 9.593 9.515 1.00 88.69 124 PHE A C 1
ATOM 1026 O O . PHE A 1 124 ? -17.092 10.540 9.136 1.00 88.69 124 PHE A O 1
ATOM 1033 N N . LEU A 1 125 ? -18.197 8.632 8.692 1.00 88.19 125 LEU A N 1
ATOM 1034 C CA . LEU A 1 125 ? -17.915 8.594 7.251 1.00 88.19 125 LEU A CA 1
ATOM 1035 C C . LEU A 1 125 ? -18.488 9.820 6.531 1.00 88.19 125 LEU A C 1
ATOM 1037 O O . LEU A 1 125 ? -17.811 10.398 5.682 1.00 88.19 125 LEU A O 1
ATOM 1041 N N . GLY A 1 126 ? -19.685 10.255 6.925 1.00 88.56 126 GLY A N 1
ATOM 1042 C CA . GLY A 1 126 ? -20.275 11.504 6.460 1.00 88.56 126 GLY A CA 1
ATOM 1043 C C . GLY A 1 126 ? -20.575 11.534 4.952 1.00 88.56 126 GLY A C 1
ATOM 1044 O O . GLY A 1 126 ? -20.319 10.570 4.225 1.00 88.56 126 GLY A O 1
ATOM 1045 N N . PRO A 1 127 ? -21.139 12.646 4.454 1.00 86.19 127 PRO A N 1
ATOM 1046 C CA . PRO A 1 127 ? -21.592 12.760 3.068 1.00 86.19 127 PRO A CA 1
ATOM 1047 C C . PRO A 1 127 ? -20.452 12.780 2.041 1.00 86.19 127 PRO A C 1
ATOM 1049 O O . PRO A 1 127 ? -20.716 12.639 0.850 1.00 86.19 127 PRO A O 1
ATOM 1052 N N . MET A 1 128 ? -19.196 12.951 2.461 1.00 83.38 128 MET A N 1
ATOM 1053 C CA . MET A 1 128 ? -18.042 12.795 1.576 1.00 83.38 128 MET A CA 1
ATOM 1054 C C . MET A 1 128 ? -17.763 11.331 1.202 1.00 83.38 128 MET A C 1
ATOM 1056 O O . MET A 1 128 ? -17.386 11.074 0.060 1.00 83.38 128 MET A O 1
ATOM 1060 N N . ILE A 1 129 ? -17.933 10.381 2.132 1.00 85.06 129 ILE A N 1
ATOM 1061 C CA . ILE A 1 129 ? -17.528 8.978 1.927 1.00 85.06 129 ILE A CA 1
ATOM 1062 C C . ILE A 1 129 ? -18.713 8.063 1.609 1.00 85.06 129 ILE A C 1
ATOM 1064 O O . ILE A 1 129 ? -18.578 7.180 0.765 1.00 85.06 129 ILE A O 1
ATOM 1068 N N . THR A 1 130 ? -19.886 8.296 2.204 1.00 85.62 130 THR A N 1
ATOM 1069 C CA . THR A 1 130 ? -21.088 7.480 1.945 1.00 85.62 130 THR A CA 1
ATOM 1070 C C . THR A 1 130 ? -21.536 7.418 0.475 1.00 85.62 130 THR A C 1
ATOM 1072 O O . THR A 1 130 ? -22.119 6.408 0.095 1.00 85.62 130 THR A O 1
ATOM 1075 N N . PRO A 1 131 ? -21.225 8.373 -0.431 1.00 84.19 131 PRO A N 1
ATOM 1076 C CA . PRO A 1 131 ? -21.503 8.193 -1.857 1.00 84.19 131 PRO A CA 1
ATOM 1077 C C . PRO A 1 131 ? -20.746 7.035 -2.525 1.00 84.19 131 PRO A C 1
ATOM 1079 O O . PRO A 1 131 ? -21.071 6.698 -3.663 1.00 84.19 131 PRO A O 1
ATOM 1082 N N . LEU A 1 132 ? -19.733 6.455 -1.871 1.00 82.88 132 LEU A N 1
ATOM 1083 C CA . LEU 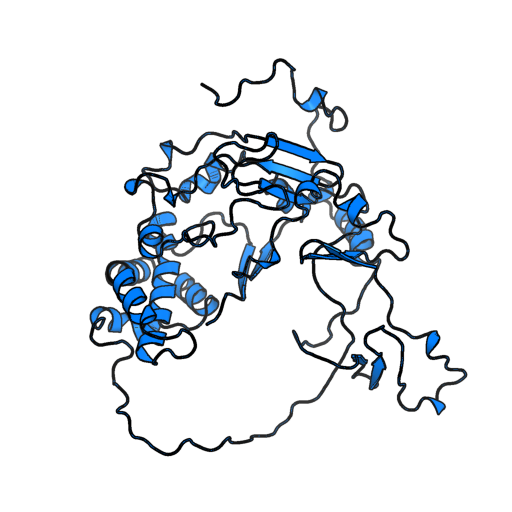A 1 132 ? -19.043 5.238 -2.318 1.00 82.88 132 LEU A CA 1
ATOM 1084 C C . LEU A 1 132 ? -19.793 3.951 -1.935 1.00 82.88 132 LEU A C 1
ATOM 1086 O O . LEU A 1 132 ? -19.350 2.861 -2.303 1.00 82.88 132 LEU A O 1
ATOM 1090 N N . ASP A 1 133 ? -20.907 4.050 -1.206 1.00 85.31 133 ASP A N 1
ATOM 1091 C CA . ASP A 1 133 ? -21.760 2.907 -0.891 1.00 85.31 133 ASP A CA 1
ATOM 1092 C C . ASP A 1 133 ? -22.149 2.171 -2.180 1.00 85.31 133 ASP A C 1
ATOM 1094 O O . ASP A 1 133 ? -22.594 2.780 -3.147 1.00 85.31 133 ASP A O 1
ATOM 1098 N N . GLY A 1 134 ? -21.949 0.852 -2.209 1.00 82.62 134 GLY A N 1
ATOM 1099 C CA . GLY A 1 134 ? -22.218 0.026 -3.391 1.00 82.62 134 GLY A CA 1
ATOM 1100 C C . GLY A 1 134 ? -21.091 -0.019 -4.430 1.00 82.62 134 GLY A C 1
ATOM 1101 O O . GLY A 1 134 ? -21.213 -0.764 -5.405 1.00 82.62 134 GLY A O 1
ATOM 1102 N N . TYR A 1 135 ? -19.981 0.706 -4.236 1.00 83.81 135 TYR A N 1
ATOM 1103 C CA . TYR A 1 135 ? -18.778 0.498 -5.045 1.00 83.81 135 TYR A CA 1
ATOM 1104 C C . TYR A 1 135 ? -18.187 -0.901 -4.758 1.00 83.81 135 TYR A C 1
ATOM 1106 O O . TYR A 1 135 ? -18.025 -1.263 -3.587 1.00 83.81 135 TYR A O 1
ATOM 1114 N N . PRO A 1 136 ? -17.860 -1.709 -5.786 1.00 82.88 136 PRO A N 1
ATOM 1115 C CA . PRO A 1 136 ? -17.539 -3.126 -5.618 1.00 82.88 136 PRO A CA 1
ATOM 1116 C C . PRO A 1 136 ? -16.078 -3.353 -5.193 1.00 82.88 136 PRO A C 1
ATOM 1118 O O . PRO A 1 136 ? -15.280 -3.948 -5.922 1.00 82.88 136 PRO A O 1
ATOM 1121 N N . PHE A 1 137 ? -15.703 -2.864 -4.009 1.00 82.69 137 PHE A N 1
ATOM 1122 C CA . PHE A 1 137 ? -14.359 -3.048 -3.446 1.00 82.69 137 PHE A CA 1
ATOM 1123 C C . PHE A 1 137 ? -13.973 -4.526 -3.279 1.00 82.69 137 PHE A C 1
ATOM 1125 O O . PHE A 1 137 ? -12.796 -4.862 -3.349 1.00 82.69 137 PHE A O 1
ATOM 1132 N N . ASP A 1 138 ? -14.949 -5.414 -3.097 1.00 80.81 138 ASP A N 1
ATOM 1133 C CA . ASP A 1 138 ? -14.775 -6.866 -2.989 1.00 80.81 138 ASP A CA 1
ATOM 1134 C C . ASP A 1 138 ? -14.289 -7.523 -4.290 1.00 80.81 138 ASP A C 1
ATOM 1136 O O . ASP A 1 138 ? -13.690 -8.597 -4.253 1.00 80.81 138 ASP A O 1
ATOM 1140 N N . ARG A 1 139 ? -14.496 -6.865 -5.437 1.00 79.94 139 ARG A N 1
ATOM 1141 C CA . ARG A 1 139 ? -14.010 -7.324 -6.747 1.00 79.94 139 ARG A CA 1
ATOM 1142 C C . ARG A 1 139 ? -12.562 -6.913 -7.024 1.00 79.94 139 ARG A C 1
ATOM 1144 O O . ARG A 1 139 ? -12.003 -7.333 -8.034 1.00 79.94 139 ARG A O 1
ATOM 1151 N N . LEU A 1 140 ? -11.953 -6.100 -6.157 1.00 78.62 140 LEU A N 1
ATOM 1152 C CA . LEU A 1 140 ? -10.548 -5.708 -6.262 1.00 78.62 140 LEU A CA 1
ATOM 1153 C C . LEU A 1 140 ? -9.672 -6.808 -5.652 1.00 78.62 140 LEU A C 1
ATOM 1155 O O . LEU A 1 140 ? -9.532 -6.916 -4.435 1.00 78.62 140 LEU A O 1
ATOM 1159 N N . THR A 1 141 ? -9.101 -7.651 -6.508 1.00 71.88 141 THR A N 1
ATOM 1160 C CA . THR A 1 141 ? -8.355 -8.851 -6.093 1.00 71.88 141 THR A CA 1
ATOM 1161 C C . THR A 1 141 ? -6.856 -8.620 -5.936 1.00 71.88 141 THR A C 1
ATOM 1163 O O . THR A 1 141 ? -6.177 -9.420 -5.294 1.00 71.88 141 THR A O 1
ATOM 1166 N N . GLU A 1 142 ? -6.325 -7.532 -6.491 1.00 72.44 142 GLU A N 1
ATOM 1167 C CA . GLU A 1 142 ? -4.909 -7.196 -6.378 1.00 72.44 142 GLU A CA 1
ATOM 1168 C C . GLU A 1 142 ? -4.635 -6.352 -5.136 1.00 72.44 142 GLU A C 1
ATOM 1170 O O . GLU A 1 142 ? -5.204 -5.275 -4.947 1.00 72.44 142 GLU A O 1
ATOM 1175 N N . ARG A 1 143 ? -3.721 -6.833 -4.289 1.00 73.56 143 ARG A N 1
ATOM 1176 C CA . ARG A 1 143 ? -3.322 -6.145 -3.065 1.00 73.56 143 ARG A CA 1
ATOM 1177 C C . ARG A 1 143 ? -1.810 -6.110 -2.931 1.00 73.56 143 ARG A C 1
ATOM 1179 O O . ARG A 1 143 ? -1.151 -7.144 -2.915 1.00 73.56 143 ARG A O 1
ATOM 1186 N N . TYR A 1 144 ? -1.301 -4.908 -2.716 1.00 70.50 144 TYR A N 1
ATOM 1187 C CA . TYR A 1 144 ? 0.089 -4.654 -2.376 1.00 70.50 144 TYR A CA 1
ATOM 1188 C C . TYR A 1 144 ? 0.127 -3.994 -1.003 1.00 70.50 144 TYR A C 1
ATOM 1190 O O . TYR A 1 144 ? -0.589 -3.020 -0.767 1.00 70.50 144 TYR A O 1
ATOM 1198 N N . ASP A 1 145 ? 0.961 -4.509 -0.104 1.00 70.19 145 ASP A N 1
ATOM 1199 C CA . ASP A 1 145 ? 1.136 -3.929 1.222 1.00 70.19 145 ASP A CA 1
ATOM 1200 C C . ASP A 1 145 ? 2.518 -3.283 1.324 1.00 70.19 145 ASP A C 1
ATOM 1202 O O . ASP A 1 145 ? 3.551 -3.937 1.159 1.00 70.19 145 ASP A O 1
ATOM 1206 N N . PHE A 1 146 ? 2.532 -1.994 1.650 1.00 70.44 146 PHE A N 1
ATOM 1207 C CA . PHE A 1 146 ? 3.744 -1.218 1.882 1.00 70.44 146 PHE A CA 1
ATOM 1208 C C . PHE A 1 146 ? 3.743 -0.690 3.314 1.00 70.44 146 PHE A C 1
ATOM 1210 O O . PHE A 1 146 ? 2.735 -0.175 3.799 1.00 70.44 146 PHE A O 1
ATOM 1217 N N . ARG A 1 147 ? 4.887 -0.790 3.984 1.00 73.25 147 ARG A N 1
ATOM 1218 C CA . ARG A 1 147 ? 5.162 -0.161 5.271 1.00 73.25 147 ARG A CA 1
ATOM 1219 C C . ARG A 1 147 ? 6.231 0.893 5.058 1.00 73.25 147 ARG A C 1
ATOM 1221 O O . ARG A 1 147 ? 7.285 0.575 4.528 1.00 73.25 147 ARG A O 1
ATOM 1228 N N . ALA A 1 148 ? 5.966 2.120 5.485 1.00 71.50 148 ALA A N 1
ATOM 1229 C CA . ALA A 1 148 ? 6.935 3.200 5.414 1.00 71.50 148 ALA A CA 1
ATOM 1230 C C . ALA A 1 148 ? 7.230 3.737 6.814 1.00 71.50 148 ALA A C 1
ATOM 1232 O O . ALA A 1 148 ? 6.300 4.154 7.506 1.00 71.50 148 ALA A O 1
ATOM 1233 N N . ASP A 1 149 ? 8.499 3.760 7.215 1.00 74.56 149 ASP A N 1
ATOM 1234 C CA . ASP A 1 149 ? 8.921 4.447 8.437 1.00 74.56 149 ASP A CA 1
ATOM 1235 C C . ASP A 1 149 ? 9.312 5.881 8.066 1.00 74.56 149 ASP A C 1
ATOM 1237 O O . ASP A 1 149 ? 10.438 6.154 7.664 1.00 74.56 149 ASP A O 1
ATOM 1241 N N . VAL A 1 150 ? 8.347 6.804 8.123 1.00 78.00 150 VAL A N 1
ATOM 1242 C CA . VAL A 1 150 ? 8.536 8.203 7.707 1.00 78.00 150 VAL A CA 1
ATOM 1243 C C . VAL A 1 150 ? 8.881 9.060 8.920 1.00 78.00 150 VAL A C 1
ATOM 1245 O O . VAL A 1 150 ? 8.051 9.256 9.808 1.00 78.00 150 VAL A O 1
ATOM 1248 N N . HIS A 1 151 ? 10.088 9.626 8.943 1.00 78.81 151 HIS A N 1
ATOM 1249 C CA . HIS A 1 151 ? 10.585 10.446 10.052 1.00 78.81 151 HIS A CA 1
ATOM 1250 C C . HIS A 1 151 ? 10.002 11.872 10.050 1.00 78.81 151 HIS A C 1
ATOM 1252 O O . HIS A 1 151 ? 10.725 12.864 9.970 1.00 78.81 151 HIS A O 1
ATOM 1258 N N . CYS A 1 152 ? 8.678 11.992 10.133 1.00 76.88 152 CYS A N 1
ATOM 1259 C CA . CYS A 1 152 ? 7.987 13.274 10.237 1.00 76.88 152 CYS A CA 1
ATOM 1260 C C . CYS A 1 152 ? 6.764 13.186 11.157 1.00 76.88 152 CYS A C 1
ATOM 1262 O O . CYS A 1 152 ? 6.261 12.107 11.471 1.00 76.88 152 CYS A O 1
ATOM 1264 N N . ASN A 1 153 ? 6.255 14.343 11.586 1.00 80.88 153 ASN A N 1
ATOM 1265 C CA . ASN A 1 153 ? 4.970 14.383 12.272 1.00 80.88 153 ASN A CA 1
ATOM 1266 C C . ASN A 1 153 ? 3.863 13.930 11.306 1.00 80.88 153 ASN A C 1
ATOM 1268 O O . ASN A 1 153 ? 3.766 14.450 10.194 1.00 80.88 153 ASN A O 1
ATOM 1272 N N . ARG A 1 154 ? 2.975 13.028 11.748 1.00 77.44 154 ARG A N 1
ATOM 1273 C CA . ARG A 1 154 ? 1.853 12.518 10.933 1.00 77.44 154 ARG A CA 1
ATOM 1274 C C . ARG A 1 154 ? 1.030 13.622 10.258 1.00 77.44 154 ARG A C 1
ATOM 1276 O O . ARG A 1 154 ? 0.503 13.415 9.174 1.00 77.44 154 ARG A O 1
ATOM 1283 N N . LYS A 1 155 ? 0.908 14.793 10.896 1.00 78.62 155 LYS A N 1
ATOM 1284 C CA . LYS A 1 155 ? 0.129 15.925 10.376 1.00 78.62 155 LYS A CA 1
ATOM 1285 C C . LYS A 1 155 ? 0.766 16.502 9.111 1.00 78.62 155 LYS A C 1
ATOM 1287 O O . LYS A 1 155 ? 0.056 16.741 8.142 1.00 78.62 155 LYS A O 1
ATOM 1292 N N . VAL A 1 156 ? 2.095 16.621 9.097 1.00 81.75 156 VAL A N 1
ATOM 1293 C CA . VAL A 1 156 ? 2.873 17.061 7.929 1.00 81.75 156 VAL A CA 1
ATOM 1294 C C . VAL A 1 156 ? 2.753 16.047 6.795 1.00 81.75 156 VAL A C 1
ATOM 1296 O O . VAL A 1 156 ? 2.522 16.438 5.655 1.00 81.75 156 VAL A O 1
ATOM 1299 N N . PHE A 1 157 ? 2.836 14.749 7.114 1.00 81.00 157 PHE A N 1
ATOM 1300 C CA . PHE A 1 157 ? 2.636 13.689 6.124 1.00 81.00 157 PHE A CA 1
ATOM 1301 C C . PHE A 1 157 ? 1.267 13.800 5.448 1.00 81.00 157 PHE A C 1
ATOM 1303 O O . PHE A 1 157 ? 1.181 13.771 4.228 1.00 81.00 157 PHE A O 1
ATOM 1310 N N . LEU A 1 158 ? 0.200 13.970 6.235 1.00 79.31 158 LEU A N 1
ATOM 1311 C CA . LEU A 1 158 ? -1.154 14.115 5.703 1.00 79.31 158 LEU A CA 1
ATOM 1312 C C . LEU A 1 158 ? -1.302 15.385 4.860 1.00 79.31 158 LEU A C 1
ATOM 1314 O O . LEU A 1 158 ? -1.931 15.323 3.811 1.00 79.31 158 LEU A O 1
ATOM 1318 N N . ASP A 1 159 ? -0.729 16.513 5.286 1.00 79.25 159 ASP A N 1
ATOM 1319 C CA . ASP A 1 159 ? -0.843 17.784 4.562 1.00 79.25 159 ASP A CA 1
ATOM 1320 C C . ASP A 1 159 ? -0.196 17.720 3.164 1.00 79.25 159 ASP A C 1
ATOM 1322 O O . ASP A 1 159 ? -0.763 18.274 2.226 1.00 79.25 159 ASP A O 1
ATOM 1326 N N . ALA A 1 160 ? 0.888 16.952 2.983 1.00 80.31 160 ALA A N 1
ATOM 1327 C CA . ALA A 1 160 ? 1.508 16.724 1.670 1.00 80.31 160 ALA A CA 1
ATOM 1328 C C . ALA A 1 160 ? 0.578 16.018 0.661 1.00 80.31 160 ALA A C 1
ATOM 1330 O O . ALA A 1 160 ? 0.735 16.168 -0.544 1.00 80.31 160 ALA A O 1
ATOM 1331 N N . PHE A 1 161 ? -0.429 15.268 1.124 1.00 78.12 161 PHE A N 1
ATOM 1332 C CA . PHE A 1 161 ? -1.436 14.651 0.248 1.00 78.12 161 PHE A CA 1
ATOM 1333 C C . PHE A 1 161 ? -2.680 15.522 0.049 1.00 78.12 161 PHE A C 1
ATOM 1335 O O . PHE A 1 161 ? -3.655 15.057 -0.542 1.00 78.12 161 PHE A O 1
ATOM 1342 N N . GLN A 1 162 ? -2.697 16.742 0.590 1.00 78.62 162 GLN A N 1
ATOM 1343 C CA . GLN A 1 162 ? -3.850 17.653 0.580 1.00 78.62 162 GLN A CA 1
ATOM 1344 C C . GLN A 1 162 ? -3.584 18.942 -0.193 1.00 78.62 162 GLN A C 1
ATOM 1346 O O . GLN A 1 162 ? -4.404 19.858 -0.203 1.00 78.62 162 GLN A O 1
ATOM 1351 N N . GLU A 1 163 ? -2.457 18.990 -0.884 1.00 77.94 163 GLU A N 1
ATOM 1352 C CA . GLU A 1 163 ? -2.125 20.005 -1.861 1.00 77.94 163 GLU A CA 1
ATOM 1353 C C . GLU A 1 163 ? -1.515 19.343 -3.101 1.00 77.94 163 GLU A C 1
ATOM 1355 O O . GLU A 1 163 ? -1.238 18.144 -3.130 1.00 77.94 163 GLU A O 1
ATOM 1360 N N . TYR A 1 164 ? -1.393 20.124 -4.166 1.00 77.25 164 TYR A N 1
ATOM 1361 C CA . TYR A 1 164 ? -0.837 19.695 -5.452 1.00 77.25 164 TYR A CA 1
ATOM 1362 C C . TYR A 1 164 ? 0.309 20.620 -5.903 1.00 77.25 164 TYR A C 1
ATOM 1364 O O . TYR A 1 164 ? 0.743 20.582 -7.053 1.00 77.25 164 TYR A O 1
ATOM 1372 N N . CYS A 1 165 ? 0.765 21.520 -5.028 1.00 78.69 165 CYS A N 1
ATOM 1373 C CA . CYS A 1 165 ? 1.698 22.592 -5.354 1.00 78.69 165 CYS A CA 1
ATOM 1374 C C . CYS A 1 165 ? 3.113 22.062 -5.541 1.00 78.69 165 CYS A C 1
ATOM 1376 O O . CYS A 1 165 ? 3.846 22.577 -6.386 1.00 78.69 165 CYS A O 1
ATOM 1378 N N . HIS A 1 166 ? 3.471 20.993 -4.825 1.00 82.00 166 HIS A N 1
ATOM 1379 C CA . HIS A 1 166 ? 4.759 20.333 -4.996 1.00 82.00 166 HIS A CA 1
ATOM 1380 C C . HIS A 1 166 ? 4.825 19.506 -6.283 1.00 82.00 166 HIS A C 1
ATOM 1382 O O . HIS A 1 166 ? 5.920 19.288 -6.798 1.00 82.00 166 HIS A O 1
ATOM 1388 N N . VAL A 1 167 ? 3.686 19.059 -6.825 1.00 77.88 167 VAL A N 1
ATOM 1389 C CA . VAL A 1 167 ? 3.665 18.028 -7.871 1.00 77.88 167 VAL A CA 1
ATOM 1390 C C . VAL A 1 167 ? 4.408 18.425 -9.148 1.00 77.88 167 VAL A C 1
ATOM 1392 O O . VAL A 1 167 ? 5.266 17.651 -9.577 1.00 77.88 167 VAL A O 1
ATOM 1395 N N . PRO A 1 168 ? 4.192 19.624 -9.729 1.00 76.19 168 PRO A N 1
ATOM 1396 C CA . PRO A 1 168 ? 4.892 20.024 -10.949 1.00 76.19 168 PRO A CA 1
ATOM 1397 C C . PRO A 1 168 ? 6.411 20.130 -10.788 1.00 76.19 168 PRO A C 1
ATOM 1399 O O . PRO A 1 168 ? 7.131 20.073 -11.780 1.00 76.19 168 PRO A O 1
ATOM 1402 N N . VAL A 1 169 ? 6.904 20.313 -9.559 1.00 79.19 169 VAL A N 1
ATOM 1403 C CA . VAL A 1 169 ? 8.334 20.468 -9.274 1.00 79.19 169 VAL A CA 1
ATOM 1404 C C . VAL A 1 169 ? 8.935 19.128 -8.859 1.00 79.19 169 VAL A C 1
ATOM 1406 O O . VAL A 1 169 ? 9.820 18.620 -9.549 1.00 79.19 169 VAL A O 1
ATOM 1409 N N . LEU A 1 170 ? 8.425 18.532 -7.778 1.00 79.50 170 LEU A N 1
ATOM 1410 C CA . LEU A 1 170 ? 8.960 17.315 -7.167 1.00 79.50 170 LEU A CA 1
ATOM 1411 C C . LEU A 1 170 ? 8.820 16.100 -8.092 1.00 79.50 170 LEU A C 1
ATOM 1413 O O . LEU A 1 170 ? 9.796 15.390 -8.316 1.00 79.50 170 LEU A O 1
ATOM 1417 N N . HIS A 1 171 ? 7.646 15.904 -8.700 1.00 78.19 171 HIS A N 1
ATOM 1418 C CA . HIS A 1 171 ? 7.374 14.732 -9.540 1.00 78.19 171 HIS A CA 1
ATOM 1419 C C . HIS A 1 171 ? 7.753 14.940 -11.016 1.00 78.19 171 HIS A C 1
ATOM 1421 O O . HIS A 1 171 ? 7.536 14.062 -11.846 1.00 78.19 171 HIS A O 1
ATOM 1427 N N . SER A 1 172 ? 8.388 16.065 -11.374 1.00 76.56 172 SER A N 1
ATOM 1428 C CA . SER A 1 172 ? 8.845 16.312 -12.755 1.00 76.56 172 SER A CA 1
ATOM 1429 C C . SER A 1 172 ? 9.903 15.342 -13.249 1.00 76.56 172 SER A C 1
ATOM 1431 O O . SER A 1 172 ? 9.996 15.073 -14.450 1.00 76.56 172 SER A O 1
ATOM 1433 N N . GLN A 1 173 ? 10.696 14.796 -12.332 1.00 71.88 173 GLN A N 1
ATOM 1434 C CA . GLN A 1 173 ? 11.708 13.814 -12.684 1.00 71.88 173 GLN A CA 1
ATOM 1435 C C . GLN A 1 173 ? 11.083 12.461 -13.021 1.00 71.88 173 GLN A C 1
ATOM 1437 O O . GLN A 1 173 ? 11.616 11.786 -13.891 1.00 71.88 173 GLN A O 1
ATOM 1442 N N . GLU A 1 174 ? 9.920 12.135 -12.446 1.00 73.50 174 GLU A N 1
ATOM 1443 C CA . GLU A 1 174 ? 9.126 10.923 -12.717 1.00 73.50 174 GLU A CA 1
ATOM 1444 C C . GLU A 1 174 ? 8.376 10.968 -14.062 1.00 73.50 174 GLU A C 1
ATOM 1446 O O . GLU A 1 174 ? 7.577 10.081 -14.370 1.00 73.50 174 GLU A O 1
ATOM 1451 N N . ALA A 1 175 ? 8.612 12.010 -14.863 1.00 78.19 175 ALA A N 1
ATOM 1452 C CA . ALA A 1 175 ? 8.150 12.117 -16.234 1.00 78.19 175 ALA A CA 1
ATOM 1453 C C . ALA A 1 175 ? 9.327 12.035 -17.217 1.00 78.19 175 ALA A C 1
ATOM 1455 O O . ALA A 1 175 ? 10.404 12.610 -16.999 1.00 78.19 175 ALA A O 1
ATOM 1456 N N . THR A 1 176 ? 9.088 11.372 -18.352 1.00 82.06 176 THR A N 1
ATOM 1457 C CA . THR A 1 176 ? 10.021 11.352 -19.484 1.00 82.06 176 THR A CA 1
ATOM 1458 C C . THR A 1 176 ? 10.305 12.777 -19.980 1.00 82.06 176 THR A C 1
ATOM 1460 O O . THR A 1 176 ? 9.456 13.666 -19.843 1.00 82.06 176 THR A O 1
ATOM 1463 N N . PRO A 1 177 ? 11.464 13.034 -20.613 1.00 83.94 177 PRO A N 1
ATOM 1464 C CA . PRO A 1 177 ? 11.767 14.350 -21.176 1.00 83.94 177 PRO A CA 1
ATOM 1465 C C . PRO A 1 177 ? 10.678 14.892 -22.119 1.00 83.94 177 PRO A C 1
ATOM 1467 O O . PRO A 1 177 ? 10.405 16.090 -22.095 1.00 83.94 177 PRO A O 1
ATOM 1470 N N . ALA A 1 178 ? 10.017 14.023 -22.893 1.00 85.50 178 ALA A N 1
ATOM 1471 C CA . ALA A 1 178 ? 8.910 14.394 -23.779 1.00 85.50 178 ALA A CA 1
ATOM 1472 C C . ALA A 1 178 ? 7.597 14.694 -23.025 1.00 85.50 178 ALA A C 1
ATOM 1474 O O . ALA A 1 178 ? 6.803 15.527 -23.467 1.00 85.50 178 ALA A O 1
ATOM 1475 N N . ALA A 1 179 ? 7.375 14.053 -21.873 1.00 81.50 179 ALA A N 1
ATOM 1476 C CA . ALA A 1 179 ? 6.202 14.263 -21.028 1.00 81.50 179 ALA A CA 1
ATOM 1477 C C . ALA A 1 179 ? 6.296 15.527 -20.157 1.00 81.50 179 ALA A C 1
ATOM 1479 O O . ALA A 1 179 ? 5.269 16.152 -19.897 1.00 81.50 179 ALA A O 1
ATOM 1480 N N . ARG A 1 180 ? 7.498 15.940 -19.726 1.00 81.38 180 ARG A N 1
ATOM 1481 C CA . ARG A 1 180 ? 7.690 17.081 -18.802 1.00 81.38 180 ARG A CA 1
ATOM 1482 C C . ARG A 1 180 ? 6.979 18.372 -19.233 1.00 81.38 180 ARG A C 1
ATOM 1484 O O . ARG A 1 180 ? 6.290 18.944 -18.393 1.00 81.38 180 ARG A O 1
ATOM 1491 N N . PRO A 1 181 ? 7.047 18.825 -20.503 1.00 79.06 181 PRO A N 1
ATOM 1492 C CA . PRO A 1 181 ? 6.343 20.036 -20.934 1.00 79.06 181 PRO A CA 1
ATOM 1493 C C . PRO A 1 181 ? 4.811 19.921 -20.902 1.00 79.06 181 PRO A C 1
ATOM 1495 O O . PRO A 1 181 ? 4.127 20.936 -20.984 1.00 79.06 181 PRO A O 1
ATOM 1498 N N . ARG A 1 182 ? 4.267 18.696 -20.833 1.00 72.31 182 ARG A N 1
ATOM 1499 C CA . ARG A 1 182 ? 2.823 18.417 -20.761 1.00 72.31 182 ARG A CA 1
ATOM 1500 C C . ARG A 1 182 ? 2.301 18.344 -19.331 1.00 72.31 182 ARG A C 1
ATOM 1502 O O . ARG A 1 182 ? 1.089 18.283 -19.140 1.00 72.31 182 ARG A O 1
ATOM 1509 N N . MET A 1 183 ? 3.184 18.315 -18.335 1.00 70.62 183 MET A N 1
ATOM 1510 C CA . MET A 1 183 ? 2.749 18.433 -16.954 1.00 70.62 183 MET A CA 1
ATOM 1511 C C . MET A 1 183 ? 2.277 19.865 -16.718 1.00 70.62 183 MET A C 1
ATOM 1513 O O . MET A 1 183 ? 3.048 20.818 -16.840 1.00 70.62 183 MET A O 1
ATOM 1517 N N . ASN A 1 184 ? 0.989 20.012 -16.419 1.00 64.25 184 ASN A N 1
ATOM 1518 C CA . ASN A 1 184 ? 0.400 21.306 -16.098 1.00 64.25 184 ASN A CA 1
ATOM 1519 C C . ASN A 1 184 ? 1.026 21.892 -14.818 1.00 64.25 184 ASN A C 1
ATOM 1521 O O . ASN A 1 184 ? 1.652 21.187 -14.025 1.00 64.25 184 ASN A O 1
ATOM 1525 N N . GLY A 1 185 ? 0.824 23.195 -14.609 1.00 68.19 185 GLY A N 1
ATOM 1526 C CA . GLY A 1 185 ? 1.139 23.846 -13.338 1.00 68.19 185 GLY A CA 1
ATOM 1527 C C . GLY A 1 185 ? 0.275 23.333 -12.179 1.00 68.19 185 GLY A C 1
ATOM 1528 O O . GLY A 1 185 ? -0.443 22.340 -12.285 1.00 68.19 185 GLY A O 1
ATOM 1529 N N . PHE A 1 186 ? 0.331 24.034 -11.050 1.00 70.06 186 PHE A N 1
ATOM 1530 C CA . PHE A 1 186 ? -0.446 23.698 -9.859 1.00 70.06 186 PHE A CA 1
ATOM 1531 C C . PHE A 1 186 ? -1.942 24.019 -10.054 1.00 70.06 186 PHE A C 1
ATOM 1533 O O . PHE A 1 186 ? -2.420 25.075 -9.649 1.00 70.06 186 PHE A O 1
ATOM 1540 N N . GLU A 1 187 ? -2.683 23.109 -10.689 1.00 70.19 187 GLU A N 1
ATOM 1541 C CA . GLU A 1 187 ? -4.144 23.163 -10.807 1.00 70.19 187 GLU A CA 1
ATOM 1542 C C . GLU A 1 187 ? -4.762 21.807 -10.431 1.00 70.19 187 GLU A C 1
ATOM 1544 O O . GLU A 1 187 ? -4.482 20.772 -11.042 1.00 70.19 187 GLU A O 1
ATOM 1549 N N . ALA A 1 188 ? -5.643 21.823 -9.430 1.00 72.31 188 ALA A N 1
ATOM 1550 C CA . ALA A 1 188 ? -6.463 20.682 -9.040 1.00 72.31 188 ALA A CA 1
ATOM 1551 C C . ALA A 1 188 ? -7.928 20.966 -9.422 1.00 72.31 188 ALA A C 1
ATOM 1553 O O . ALA A 1 188 ? -8.425 22.046 -9.092 1.00 72.31 188 ALA A O 1
ATOM 1554 N N . PRO A 1 189 ? -8.627 20.038 -10.106 1.00 69.88 189 PRO A N 1
ATOM 1555 C CA . PRO A 1 189 ? -10.012 20.246 -10.530 1.00 69.88 189 PRO A CA 1
ATOM 1556 C C . PRO A 1 189 ? -11.009 20.463 -9.391 1.00 69.88 189 PRO A C 1
ATOM 1558 O O . PRO A 1 189 ? -12.021 21.124 -9.595 1.00 69.88 189 PRO A O 1
ATOM 1561 N N . HIS A 1 190 ? -10.751 19.887 -8.213 1.00 74.44 190 HIS A N 1
ATOM 1562 C CA . HIS A 1 190 ? -11.684 19.930 -7.090 1.00 74.44 190 HIS A CA 1
ATOM 1563 C C . HIS A 1 190 ? -10.962 19.821 -5.749 1.00 74.44 190 HIS A C 1
ATOM 1565 O O . HIS A 1 190 ? -10.040 19.015 -5.596 1.00 74.44 190 HIS A O 1
ATOM 1571 N N . TYR A 1 191 ? -11.439 20.605 -4.784 1.00 77.25 191 TYR A N 1
ATOM 1572 C CA . TYR A 1 191 ? -11.100 20.501 -3.370 1.00 77.25 191 TYR A CA 1
ATOM 1573 C C . TYR A 1 191 ? -12.392 20.442 -2.561 1.00 77.25 191 TYR A C 1
ATOM 1575 O O . TYR A 1 191 ? -13.325 21.205 -2.820 1.00 77.25 191 TYR A O 1
ATOM 1583 N N . GLN A 1 192 ? -12.429 19.584 -1.546 1.00 75.75 192 GLN A N 1
ATOM 1584 C CA . GLN A 1 192 ? -13.563 19.494 -0.633 1.00 75.75 192 GLN A CA 1
ATOM 1585 C C . GLN A 1 192 ? -13.092 19.291 0.799 1.00 75.75 192 GLN A C 1
ATOM 1587 O O . GLN A 1 192 ? -12.197 18.489 1.061 1.00 75.75 192 GLN A O 1
ATOM 1592 N N . LEU A 1 193 ? -13.738 20.004 1.718 1.00 78.62 193 LEU A N 1
ATOM 1593 C CA . LEU A 1 193 ? -13.596 19.844 3.160 1.00 78.62 193 LEU A CA 1
ATOM 1594 C C . LEU A 1 193 ? -14.966 19.460 3.725 1.00 78.62 193 LEU A C 1
ATOM 1596 O O . LEU A 1 193 ? -15.942 20.168 3.476 1.00 78.62 193 LEU A O 1
ATOM 1600 N N . ASP A 1 194 ? -15.033 18.357 4.464 1.00 75.81 194 ASP A N 1
ATOM 1601 C CA . ASP A 1 194 ? -16.249 17.862 5.113 1.00 75.81 194 ASP A CA 1
ATOM 1602 C C . ASP A 1 194 ? -15.903 17.300 6.495 1.00 75.81 194 ASP A C 1
ATOM 1604 O O . ASP A 1 194 ? -15.405 16.182 6.631 1.00 75.81 194 ASP A O 1
ATOM 1608 N N . GLY A 1 195 ? -16.098 18.121 7.529 1.00 77.12 195 GLY A N 1
ATOM 1609 C CA . GLY A 1 195 ? -15.706 17.784 8.896 1.00 77.12 195 GLY A CA 1
ATOM 1610 C C . GLY A 1 195 ? -14.235 17.332 8.978 1.00 77.12 195 GLY A C 1
ATOM 1611 O O . GLY A 1 195 ? -13.345 18.122 8.651 1.00 77.12 195 GLY A O 1
ATOM 1612 N N . PRO A 1 196 ? -13.950 16.092 9.428 1.00 73.56 196 PRO A N 1
ATOM 1613 C CA . PRO A 1 196 ? -12.590 15.560 9.506 1.00 73.56 196 PRO A CA 1
ATOM 1614 C C . PRO A 1 196 ? -12.038 15.081 8.156 1.00 73.56 196 PRO A C 1
ATOM 1616 O O . PRO A 1 196 ? -10.868 14.704 8.091 1.00 73.56 196 PRO A O 1
ATOM 1619 N N . HIS A 1 197 ? -12.843 15.046 7.097 1.00 82.00 197 HIS A N 1
ATOM 1620 C CA . HIS A 1 197 ? -12.447 14.514 5.799 1.00 82.00 197 HIS A CA 1
ATOM 1621 C C . HIS A 1 197 ? -12.086 15.622 4.831 1.00 82.00 197 HIS A C 1
ATOM 1623 O O . HIS A 1 197 ? -12.650 16.720 4.839 1.00 82.00 197 HIS A O 1
ATOM 1629 N N . ARG A 1 198 ? -11.115 15.318 3.978 1.00 80.38 198 ARG A N 1
ATOM 1630 C CA . ARG A 1 198 ? -10.623 16.241 2.970 1.00 80.38 198 ARG A CA 1
ATOM 1631 C C . ARG A 1 198 ? -10.232 15.492 1.703 1.00 80.38 198 ARG A C 1
ATOM 1633 O O . ARG A 1 198 ? -9.692 14.383 1.758 1.00 80.38 198 ARG A O 1
ATOM 1640 N N . MET A 1 199 ? -10.563 16.105 0.571 1.00 77.75 199 MET A N 1
ATOM 1641 C CA . MET A 1 199 ? -10.335 15.566 -0.763 1.00 77.75 199 MET A CA 1
ATOM 1642 C C . MET A 1 199 ? -9.625 16.599 -1.625 1.00 77.75 199 MET A C 1
ATOM 1644 O O . MET A 1 199 ? -10.038 17.759 -1.693 1.00 77.75 199 MET A O 1
ATOM 1648 N N . VAL A 1 200 ? -8.617 16.126 -2.351 1.00 76.50 200 VAL A N 1
ATOM 1649 C CA . VAL A 1 200 ? -8.090 16.791 -3.538 1.00 76.50 200 VAL A CA 1
ATOM 1650 C C . VAL A 1 200 ? -8.252 15.850 -4.726 1.00 76.50 200 VAL A C 1
ATOM 1652 O O . VAL A 1 200 ? -7.895 14.671 -4.666 1.00 76.50 200 VAL A O 1
ATOM 1655 N N . THR A 1 201 ? -8.816 16.367 -5.811 1.00 74.38 201 THR A N 1
ATOM 1656 C CA . THR A 1 201 ? -8.796 15.688 -7.106 1.00 74.38 201 THR A CA 1
ATOM 1657 C C . THR A 1 201 ? -7.563 16.143 -7.864 1.00 74.38 201 THR A C 1
ATOM 1659 O O . THR A 1 201 ? -7.339 17.343 -8.016 1.00 74.38 201 THR A O 1
ATOM 1662 N N . THR A 1 202 ? -6.784 15.203 -8.384 1.00 69.69 202 THR A N 1
ATOM 1663 C CA . THR A 1 202 ? -5.636 15.520 -9.239 1.00 69.69 202 THR A CA 1
ATOM 1664 C C . THR A 1 202 ? -6.028 15.406 -10.708 1.00 69.69 202 THR A C 1
ATOM 1666 O O . THR A 1 202 ? -6.753 14.493 -11.101 1.00 69.69 202 THR A O 1
ATOM 1669 N N . SER A 1 203 ? -5.594 16.366 -11.527 1.00 61.44 203 SER A N 1
ATOM 1670 C CA . SER A 1 203 ? -5.811 16.313 -12.974 1.00 61.44 203 SER A CA 1
ATOM 1671 C C . SER A 1 203 ? -4.723 15.472 -13.643 1.00 61.44 203 SER A C 1
ATOM 1673 O O . SER A 1 203 ? -3.544 15.590 -13.316 1.00 61.44 203 SER A O 1
ATOM 1675 N N . GLY A 1 204 ? -5.111 14.631 -14.598 1.00 64.12 204 GLY A N 1
ATOM 1676 C CA . GLY A 1 204 ? -4.169 13.850 -15.394 1.00 64.12 204 GLY A CA 1
ATOM 1677 C C . GLY A 1 204 ? -4.841 12.649 -16.041 1.00 64.12 204 GLY A C 1
ATOM 1678 O O . GLY A 1 204 ? -5.622 11.950 -15.404 1.00 64.12 204 GLY A O 1
ATOM 1679 N N . ALA A 1 205 ? -4.548 12.409 -17.318 1.00 65.94 205 ALA A N 1
ATOM 1680 C CA . ALA A 1 205 ? -4.854 11.122 -17.931 1.00 65.94 205 ALA A CA 1
ATOM 1681 C C . ALA A 1 205 ? -3.773 10.111 -17.513 1.00 65.94 205 ALA A C 1
ATOM 1683 O O . ALA A 1 205 ? -2.598 10.496 -17.494 1.00 65.94 205 ALA A O 1
ATOM 1684 N N . PRO A 1 206 ? -4.120 8.839 -17.238 1.00 72.44 206 PRO A N 1
ATOM 1685 C CA . PRO A 1 206 ? -3.133 7.784 -17.040 1.00 72.44 206 PRO A CA 1
ATOM 1686 C C . PRO A 1 206 ? -2.072 7.799 -18.145 1.00 72.44 206 PRO A C 1
ATOM 1688 O O . PRO A 1 206 ? -2.409 7.925 -19.324 1.00 72.44 206 PRO A O 1
ATOM 1691 N N . ARG A 1 207 ? -0.791 7.659 -17.778 1.00 76.75 207 ARG A N 1
ATOM 1692 C CA . ARG A 1 207 ? 0.337 7.807 -18.718 1.00 76.75 207 ARG A CA 1
ATOM 1693 C C . ARG A 1 207 ? 0.257 6.846 -19.907 1.00 76.75 207 ARG A C 1
ATOM 1695 O O . ARG A 1 207 ? 0.612 7.226 -21.014 1.00 76.75 207 ARG A O 1
ATOM 1702 N N . ARG A 1 208 ? -0.324 5.658 -19.706 1.00 79.56 208 ARG A N 1
ATOM 1703 C CA . ARG A 1 208 ? -0.621 4.672 -20.761 1.00 79.56 208 ARG A CA 1
ATOM 1704 C C . ARG A 1 208 ? -1.473 5.215 -21.921 1.00 79.56 208 ARG A C 1
ATOM 1706 O O . ARG A 1 208 ? -1.447 4.658 -23.009 1.00 79.56 208 ARG A O 1
ATOM 1713 N N . LEU A 1 209 ? -2.234 6.293 -21.700 1.00 80.19 209 LEU A N 1
ATOM 1714 C CA . LEU A 1 209 ? -3.058 6.952 -22.724 1.00 80.19 209 LEU A CA 1
ATOM 1715 C C . LEU A 1 209 ? -2.304 8.051 -23.492 1.00 80.19 209 LEU A C 1
ATOM 1717 O O . LEU A 1 209 ? -2.864 8.665 -24.400 1.00 80.19 209 LEU A O 1
ATOM 1721 N N . TRP A 1 210 ? -1.065 8.359 -23.108 1.00 82.19 210 TRP A N 1
ATOM 1722 C CA . TRP A 1 210 ? -0.257 9.393 -23.750 1.00 82.19 210 TRP A CA 1
ATOM 1723 C C . TRP A 1 210 ? 0.472 8.801 -24.968 1.00 82.19 210 TRP A C 1
ATOM 1725 O O . TRP A 1 210 ? 0.571 7.582 -25.090 1.00 82.19 210 TRP A O 1
ATOM 1735 N N . PRO A 1 211 ? 1.006 9.626 -25.885 1.00 87.31 211 PRO A N 1
ATOM 1736 C CA . PRO A 1 211 ? 1.881 9.145 -26.953 1.00 87.31 211 PRO A CA 1
ATOM 1737 C C . PRO A 1 211 ? 3.052 8.309 -26.414 1.00 87.31 211 PRO A C 1
ATOM 1739 O O . PRO A 1 211 ? 3.534 8.566 -25.313 1.00 87.31 211 PRO A O 1
ATOM 1742 N N . ALA A 1 212 ? 3.500 7.309 -27.179 1.00 84.88 212 ALA A N 1
ATOM 1743 C CA . ALA A 1 212 ? 4.484 6.321 -26.721 1.00 84.88 212 ALA A CA 1
ATOM 1744 C C . ALA A 1 212 ? 5.827 6.939 -26.287 1.00 84.88 212 ALA A C 1
ATOM 1746 O O . ALA A 1 212 ? 6.445 6.460 -25.346 1.00 84.88 212 ALA A O 1
ATOM 1747 N N . ASP A 1 213 ? 6.248 8.042 -26.909 1.00 86.69 213 ASP A N 1
ATOM 1748 C CA . ASP A 1 213 ? 7.454 8.799 -26.544 1.00 86.69 213 ASP A CA 1
ATOM 1749 C C . ASP A 1 213 ? 7.349 9.500 -25.178 1.00 86.69 213 ASP A C 1
ATOM 1751 O O . ASP A 1 213 ? 8.358 9.897 -24.597 1.00 86.69 213 ASP A O 1
ATOM 1755 N N . CYS A 1 214 ? 6.133 9.640 -24.649 1.00 86.69 214 CYS A N 1
ATOM 1756 C CA . CYS A 1 214 ? 5.868 10.165 -23.316 1.00 86.69 214 CYS A CA 1
ATOM 1757 C C . CYS A 1 214 ? 5.808 9.068 -22.238 1.00 86.69 214 CYS A C 1
ATOM 1759 O O . CYS A 1 214 ? 5.723 9.400 -21.053 1.00 86.69 214 CYS A O 1
ATOM 1761 N N . GLN A 1 215 ? 5.836 7.791 -22.623 1.00 87.31 215 GLN A N 1
ATOM 1762 C CA . GLN A 1 215 ? 5.773 6.640 -21.722 1.00 87.31 215 GLN A CA 1
ATOM 1763 C C . GLN A 1 215 ? 7.173 6.072 -21.470 1.00 87.31 215 GLN A C 1
ATOM 1765 O O . GLN A 1 215 ? 8.078 6.234 -22.289 1.00 87.31 215 GLN A O 1
ATOM 1770 N N . TYR A 1 216 ? 7.359 5.404 -20.335 1.00 88.25 216 TYR A N 1
ATOM 1771 C CA . TYR A 1 216 ? 8.608 4.696 -20.070 1.00 88.25 216 TYR A CA 1
ATOM 1772 C C . TYR A 1 216 ? 8.633 3.363 -20.830 1.00 88.25 216 TYR A C 1
ATOM 1774 O O . TYR A 1 216 ? 7.626 2.650 -20.812 1.00 88.25 216 TYR A O 1
ATOM 1782 N N . PRO A 1 217 ? 9.756 2.986 -21.473 1.00 90.38 217 PRO A N 1
ATOM 1783 C CA . PRO A 1 217 ? 9.861 1.713 -22.182 1.00 90.38 217 PRO A CA 1
ATOM 1784 C C . PRO A 1 217 ? 9.500 0.508 -21.306 1.00 90.38 217 PRO A C 1
ATOM 1786 O O . PRO A 1 217 ? 8.793 -0.390 -21.762 1.00 90.38 217 PRO A O 1
ATOM 1789 N N . ILE A 1 218 ? 9.911 0.517 -20.032 1.00 90.12 218 ILE A N 1
ATOM 1790 C CA . ILE A 1 218 ? 9.562 -0.551 -19.091 1.00 90.12 218 ILE A CA 1
ATOM 1791 C C . ILE A 1 218 ? 8.058 -0.636 -18.816 1.00 90.12 218 ILE A C 1
ATOM 1793 O O . ILE A 1 218 ? 7.532 -1.733 -18.647 1.00 90.12 218 ILE A O 1
ATOM 1797 N N . GLU A 1 219 ? 7.342 0.489 -18.810 1.00 88.62 219 GLU A N 1
ATOM 1798 C CA . GLU A 1 219 ? 5.895 0.497 -18.586 1.00 88.62 219 GLU A CA 1
ATOM 1799 C C . GLU A 1 219 ? 5.140 -0.096 -19.774 1.00 88.62 219 GLU A C 1
ATOM 1801 O O . GLU A 1 219 ? 4.173 -0.826 -19.577 1.00 88.62 219 GLU A O 1
ATOM 1806 N N . ILE A 1 220 ? 5.622 0.157 -20.997 1.00 89.12 220 ILE A N 1
ATOM 1807 C CA . ILE A 1 220 ? 5.096 -0.464 -22.219 1.00 89.12 220 ILE A CA 1
ATOM 1808 C C . ILE A 1 220 ? 5.312 -1.977 -22.178 1.00 89.12 220 ILE A C 1
ATOM 1810 O O . ILE A 1 220 ? 4.346 -2.727 -22.319 1.00 89.12 220 ILE A O 1
ATOM 1814 N N . ALA A 1 221 ? 6.548 -2.414 -21.919 1.00 88.75 221 ALA A N 1
ATOM 1815 C CA . ALA A 1 221 ? 6.913 -3.830 -21.923 1.00 88.75 221 ALA A CA 1
ATOM 1816 C C . ALA A 1 221 ? 6.186 -4.639 -20.837 1.00 88.75 221 ALA A C 1
ATOM 1818 O O . ALA A 1 221 ? 5.830 -5.794 -21.043 1.00 88.75 221 ALA A O 1
ATOM 1819 N N . THR A 1 222 ? 5.959 -4.032 -19.669 1.00 87.25 222 THR A N 1
ATOM 1820 C CA . THR A 1 222 ? 5.282 -4.689 -18.537 1.00 87.25 222 THR A CA 1
ATOM 1821 C C . THR A 1 222 ? 3.780 -4.435 -18.493 1.00 87.25 222 THR A C 1
ATOM 1823 O O . THR A 1 222 ? 3.103 -4.990 -17.630 1.00 87.25 222 THR A O 1
ATOM 1826 N N . ARG A 1 223 ? 3.255 -3.579 -19.381 1.00 86.69 223 ARG A N 1
ATOM 1827 C CA . ARG A 1 223 ? 1.871 -3.084 -19.350 1.00 86.69 223 ARG A CA 1
ATOM 1828 C C . ARG A 1 223 ? 1.453 -2.631 -17.945 1.00 86.69 223 ARG A C 1
ATOM 1830 O O . ARG A 1 223 ? 0.366 -2.951 -17.467 1.00 86.69 223 ARG A O 1
ATOM 1837 N N . SER A 1 224 ? 2.332 -1.909 -17.256 1.00 83.19 224 SER A N 1
ATOM 1838 C CA . SER A 1 224 ? 2.148 -1.485 -15.865 1.00 83.19 224 SER A CA 1
ATOM 1839 C C . SER A 1 224 ? 2.818 -0.139 -15.623 1.00 83.19 224 SER A C 1
ATOM 1841 O O . SER A 1 224 ? 3.704 0.252 -16.371 1.00 83.19 224 SER A O 1
ATOM 1843 N N . GLY A 1 225 ? 2.382 0.621 -14.622 1.00 77.44 225 GLY A N 1
ATOM 1844 C CA . GLY A 1 225 ? 3.007 1.898 -14.279 1.00 77.44 225 GLY A CA 1
ATOM 1845 C C . GLY A 1 225 ? 2.785 2.308 -12.830 1.00 77.44 225 GLY A C 1
ATOM 1846 O O . GLY A 1 225 ? 2.386 1.501 -11.994 1.00 77.44 225 GLY A O 1
ATOM 1847 N N . LEU A 1 226 ? 3.006 3.591 -12.530 1.00 68.56 226 LEU A N 1
ATOM 1848 C CA . LEU A 1 226 ? 2.909 4.139 -11.163 1.00 68.56 226 LEU A CA 1
ATOM 1849 C C . LEU A 1 226 ? 1.585 3.808 -10.441 1.00 68.56 226 LEU A C 1
ATOM 1851 O O . LEU A 1 226 ? 1.565 3.674 -9.221 1.00 68.56 226 LEU A O 1
ATOM 1855 N N . PHE A 1 227 ? 0.487 3.681 -11.189 1.00 66.31 227 PHE A N 1
ATOM 1856 C CA . PHE A 1 227 ? -0.853 3.413 -10.654 1.00 66.31 227 PHE A CA 1
ATOM 1857 C C . PHE A 1 227 ? -1.298 1.949 -10.797 1.00 66.31 227 PHE A C 1
ATOM 1859 O O . PHE A 1 227 ? -2.479 1.662 -10.631 1.00 66.31 227 PHE A O 1
ATOM 1866 N N . GLY A 1 228 ? -0.366 1.034 -11.078 1.00 72.88 228 GLY A N 1
ATOM 1867 C CA . GLY A 1 228 ? -0.634 -0.397 -11.220 1.00 72.88 228 GLY A CA 1
ATOM 1868 C C . GLY A 1 228 ? -0.688 -0.877 -12.676 1.00 72.88 228 GLY A C 1
ATOM 1869 O O . GLY A 1 228 ? -0.285 -0.139 -13.589 1.00 72.88 228 GLY A O 1
ATOM 1870 N N . PRO A 1 229 ? -1.149 -2.122 -12.898 1.00 78.31 229 PRO A N 1
ATOM 1871 C CA . PRO A 1 229 ? -1.263 -2.702 -14.231 1.00 78.31 229 PRO A CA 1
ATOM 1872 C C . PRO A 1 229 ? -2.246 -1.918 -15.106 1.00 78.31 229 PRO A C 1
ATOM 1874 O O . PRO A 1 229 ? -3.163 -1.247 -14.631 1.00 78.31 229 PRO A O 1
ATOM 1877 N N . TRP A 1 230 ? -2.036 -1.971 -16.417 1.00 81.44 230 TRP A N 1
ATOM 1878 C CA . TRP A 1 230 ? -2.884 -1.286 -17.393 1.00 81.44 230 TRP A CA 1
ATOM 1879 C C . TRP A 1 230 ? -4.190 -2.027 -17.660 1.00 81.44 230 TRP A C 1
ATOM 1881 O O . TRP A 1 230 ? -5.177 -1.395 -18.044 1.00 81.44 230 TRP A O 1
ATOM 1891 N N . ASP A 1 231 ? -4.174 -3.344 -17.475 1.00 76.44 231 ASP A N 1
ATOM 1892 C CA . ASP A 1 231 ? -5.327 -4.214 -17.637 1.00 76.44 231 ASP A CA 1
ATOM 1893 C C . ASP A 1 231 ? -6.146 -4.184 -16.343 1.00 76.44 231 ASP A C 1
ATOM 1895 O O . ASP A 1 231 ? -5.904 -4.920 -15.391 1.00 76.44 231 ASP A O 1
ATOM 1899 N N . GLU A 1 232 ? -7.096 -3.255 -16.284 1.00 71.50 232 GLU A N 1
ATOM 1900 C CA . GLU A 1 232 ? -7.987 -3.124 -15.138 1.00 71.50 232 GLU A CA 1
ATOM 1901 C C . GLU A 1 232 ? -9.085 -4.201 -15.164 1.00 71.50 232 GLU A C 1
ATOM 1903 O O . GLU A 1 232 ? -9.604 -4.524 -16.238 1.00 71.50 232 GLU A O 1
ATOM 1908 N N . PRO A 1 233 ? -9.537 -4.704 -13.999 1.00 69.81 233 PRO A N 1
ATOM 1909 C CA . PRO A 1 233 ? -10.657 -5.636 -13.949 1.00 69.81 233 PRO A CA 1
ATOM 1910 C C . PRO A 1 233 ? -11.929 -4.987 -14.515 1.00 69.81 233 PRO A C 1
ATOM 1912 O O . PRO A 1 233 ? -12.259 -3.840 -14.193 1.00 69.81 233 PRO A O 1
ATOM 1915 N N . ASP A 1 234 ? -12.679 -5.713 -15.348 1.00 74.62 234 ASP A N 1
ATOM 1916 C CA . ASP A 1 234 ? -13.987 -5.251 -15.816 1.00 74.62 234 ASP A CA 1
ATOM 1917 C C . ASP A 1 234 ? -14.982 -5.273 -14.649 1.00 74.62 234 ASP A C 1
ATOM 1919 O O . ASP A 1 234 ? -15.406 -6.332 -14.189 1.00 74.62 234 ASP A O 1
ATOM 1923 N N . LEU A 1 235 ? -15.351 -4.091 -14.154 1.00 73.38 235 LEU A N 1
ATOM 1924 C CA . LEU A 1 235 ? -16.281 -3.918 -13.044 1.00 73.38 235 LEU A CA 1
ATOM 1925 C C . LEU A 1 235 ? -17.732 -3.754 -13.533 1.00 73.38 235 LEU A C 1
ATOM 1927 O O . LEU A 1 235 ? -18.638 -3.691 -12.706 1.00 73.38 235 LEU A O 1
ATOM 1931 N N . GLY A 1 236 ? -17.979 -3.776 -14.848 1.00 69.81 236 GLY A N 1
ATOM 1932 C CA . GLY A 1 236 ? -19.279 -3.487 -15.450 1.00 69.81 236 GLY A CA 1
ATOM 1933 C C . GLY A 1 236 ? -19.582 -1.986 -15.546 1.00 69.81 236 GLY A C 1
ATOM 1934 O O . GLY A 1 236 ? -18.774 -1.137 -15.172 1.00 69.81 236 GLY A O 1
ATOM 1935 N N . THR A 1 237 ? -20.758 -1.654 -16.087 1.00 65.69 237 THR A N 1
ATOM 1936 C CA . THR A 1 237 ? -21.198 -0.266 -16.344 1.00 65.69 237 THR A CA 1
ATOM 1937 C C . THR A 1 237 ? -22.115 0.312 -15.267 1.00 65.69 237 THR A C 1
ATOM 1939 O O . THR A 1 237 ? -22.321 1.521 -15.234 1.00 65.69 237 THR A O 1
ATOM 1942 N N . GLU A 1 238 ? -22.669 -0.531 -14.397 1.00 66.62 238 GLU A N 1
ATOM 1943 C CA . GLU A 1 238 ? -23.539 -0.130 -13.289 1.00 66.62 238 GLU A CA 1
ATOM 1944 C C . GLU A 1 238 ? -22.805 -0.363 -11.970 1.00 66.62 238 GLU A C 1
ATOM 1946 O O . GLU A 1 238 ? -22.914 -1.414 -11.340 1.00 66.62 238 GLU A O 1
ATOM 1951 N N . LEU A 1 239 ? -22.002 0.621 -11.572 1.00 67.81 239 LEU A N 1
ATOM 1952 C CA . LEU A 1 239 ? -21.407 0.645 -10.242 1.00 67.81 239 LEU A CA 1
ATOM 1953 C C . LEU A 1 239 ? -22.485 1.154 -9.276 1.00 67.81 239 LEU A C 1
ATOM 1955 O O . LEU A 1 239 ? -23.084 2.199 -9.517 1.00 67.81 239 LEU A O 1
ATOM 1959 N N . GLY A 1 240 ? -22.765 0.411 -8.201 1.00 67.25 240 GLY A N 1
ATOM 1960 C CA . GLY A 1 240 ? -23.830 0.733 -7.239 1.00 67.25 240 GLY A CA 1
ATOM 1961 C C . GLY A 1 240 ? -23.598 2.008 -6.415 1.00 67.25 240 GLY A C 1
ATOM 1962 O O . GLY A 1 240 ? -24.456 2.357 -5.610 1.00 67.25 240 GLY A O 1
ATOM 1963 N N . GLY A 1 241 ? -22.465 2.686 -6.629 1.00 70.38 241 GLY A N 1
ATOM 1964 C CA . GLY A 1 241 ? -22.027 3.909 -5.963 1.00 70.38 241 GLY A CA 1
ATOM 1965 C C . GLY A 1 241 ? -21.184 4.796 -6.881 1.00 70.38 241 GLY A C 1
ATOM 1966 O O . GLY A 1 241 ? -20.997 4.507 -8.065 1.00 70.38 241 GLY A O 1
ATOM 1967 N N . THR A 1 242 ? -20.657 5.888 -6.330 1.00 72.75 242 THR A N 1
ATOM 1968 C CA . THR A 1 242 ? -19.775 6.815 -7.056 1.00 72.75 242 THR A CA 1
ATOM 1969 C C . THR A 1 242 ? -18.482 6.103 -7.453 1.00 72.75 242 THR A C 1
ATOM 1971 O O . THR A 1 242 ? -17.839 5.482 -6.613 1.00 72.75 242 THR A O 1
ATOM 1974 N N . ASP A 1 243 ? -18.087 6.213 -8.722 1.00 70.06 243 ASP A N 1
ATOM 1975 C CA . ASP A 1 243 ? -16.801 5.718 -9.225 1.00 70.06 243 ASP A CA 1
ATOM 1976 C C . ASP A 1 243 ? -15.689 6.753 -8.958 1.00 70.06 243 ASP A C 1
ATOM 1978 O O . ASP A 1 243 ? -15.670 7.800 -9.615 1.00 70.06 243 ASP A O 1
ATOM 1982 N N . PRO A 1 244 ? -14.748 6.491 -8.030 1.00 64.12 244 PRO A N 1
ATOM 1983 C CA . PRO A 1 244 ? -13.684 7.432 -7.692 1.00 64.12 244 PRO A CA 1
ATOM 1984 C C . PRO A 1 244 ? -12.562 7.506 -8.747 1.00 64.12 244 PRO A C 1
ATOM 1986 O O . PRO A 1 244 ? -11.703 8.382 -8.637 1.00 64.12 244 PRO A O 1
ATOM 1989 N N . GLY A 1 245 ? -12.530 6.595 -9.731 1.00 59.50 245 GLY A N 1
ATOM 1990 C CA . GLY A 1 245 ? -11.513 6.534 -10.793 1.00 59.50 245 GLY A CA 1
ATOM 1991 C C . GLY A 1 245 ? -11.992 7.035 -12.162 1.00 59.50 245 GLY A C 1
ATOM 1992 O O . GLY A 1 245 ? -11.226 7.019 -13.122 1.00 59.50 245 GLY A O 1
ATOM 1993 N N . THR A 1 246 ? -13.259 7.456 -12.258 1.00 55.91 246 THR A N 1
ATOM 1994 C CA . THR A 1 246 ? -13.986 7.833 -13.483 1.00 55.91 246 THR A CA 1
ATOM 1995 C C . THR A 1 246 ? -13.631 6.984 -14.716 1.00 55.91 246 THR A C 1
ATOM 1997 O O . THR A 1 246 ? -12.872 7.410 -15.587 1.00 55.91 246 THR A O 1
ATOM 2000 N N . ARG A 1 247 ? -14.274 5.822 -14.884 1.00 50.00 247 ARG A N 1
ATOM 2001 C CA . ARG A 1 247 ? -14.400 5.174 -16.211 1.00 50.00 247 ARG A CA 1
ATOM 2002 C C . ARG A 1 247 ? -15.361 5.927 -17.138 1.00 50.00 247 ARG A C 1
ATOM 2004 O O . ARG A 1 247 ? -15.360 5.739 -18.355 1.00 50.00 247 ARG A O 1
ATOM 2011 N N . SER A 1 248 ? -16.195 6.790 -16.559 1.00 42.03 248 SER A N 1
ATOM 2012 C CA . SER A 1 248 ? -17.148 7.654 -17.252 1.00 42.03 248 SER A CA 1
ATOM 2013 C C . SER A 1 248 ? -16.447 8.794 -18.006 1.00 42.03 248 SER A C 1
ATOM 2015 O O . SER A 1 248 ? -15.644 9.530 -17.439 1.00 42.03 248 SER A O 1
ATOM 2017 N N . ARG A 1 249 ? -16.827 9.021 -19.276 1.00 37.47 249 ARG A N 1
ATOM 2018 C CA . ARG A 1 249 ? -16.419 10.209 -20.067 1.00 37.47 249 ARG A CA 1
ATOM 2019 C C . ARG A 1 249 ? -16.982 11.526 -19.512 1.00 37.47 249 ARG A C 1
ATOM 2021 O O . ARG A 1 249 ? -16.638 12.592 -20.020 1.00 37.47 249 ARG A O 1
ATOM 2028 N N . THR A 1 250 ? -17.850 11.463 -18.505 1.00 39.75 250 THR A N 1
ATOM 2029 C CA . THR A 1 250 ? -18.418 12.616 -17.809 1.00 39.75 250 THR A CA 1
ATOM 2030 C C . THR A 1 250 ? -17.939 12.577 -16.355 1.00 39.75 250 THR A C 1
ATOM 2032 O O . THR A 1 250 ? -18.366 11.683 -15.620 1.00 39.75 250 THR A O 1
ATOM 2035 N N . PRO A 1 251 ? -17.045 13.495 -15.938 1.00 45.94 251 PRO A N 1
ATOM 2036 C CA . PRO A 1 251 ? -16.617 13.604 -14.547 1.00 45.94 251 PRO A CA 1
ATOM 2037 C C . PRO A 1 251 ? -17.837 13.769 -13.642 1.00 45.94 251 PRO A C 1
ATOM 2039 O O . PRO A 1 251 ? -18.768 14.501 -13.996 1.00 45.94 251 PRO A O 1
ATOM 2042 N N . ALA A 1 252 ? -17.845 13.120 -12.478 1.00 49.41 252 ALA A N 1
ATOM 2043 C CA . ALA A 1 252 ? -18.829 13.481 -11.469 1.00 49.41 252 ALA A CA 1
ATOM 2044 C C . ALA A 1 252 ? -18.549 14.934 -11.028 1.00 49.41 252 ALA A C 1
ATOM 2046 O O . ALA A 1 252 ? -17.384 15.336 -10.980 1.00 49.41 252 ALA A O 1
ATOM 2047 N N . PRO A 1 253 ? -19.571 15.741 -10.684 1.00 48.03 253 PRO A N 1
ATOM 2048 C CA . PRO A 1 253 ? -19.385 17.159 -10.355 1.00 48.03 253 PRO A CA 1
ATOM 2049 C C . PRO A 1 253 ? -18.374 17.431 -9.229 1.00 48.03 253 PRO A C 1
ATOM 2051 O O . PRO A 1 253 ? -17.850 18.535 -9.139 1.00 48.03 253 PRO A O 1
ATOM 2054 N N . SER A 1 254 ? -18.116 16.437 -8.375 1.00 52.53 254 SER A N 1
ATOM 2055 C CA . SER A 1 254 ? -17.214 16.501 -7.221 1.00 52.53 254 SER A CA 1
ATOM 2056 C C . SER A 1 254 ? -16.010 15.552 -7.303 1.00 52.53 254 SER A C 1
ATOM 2058 O O . SER A 1 254 ? -15.228 15.502 -6.360 1.00 52.53 254 SER A O 1
ATOM 2060 N N . TRP A 1 255 ? -15.837 14.796 -8.397 1.00 51.22 255 TRP A N 1
ATOM 2061 C CA . TRP A 1 255 ? -14.793 13.767 -8.492 1.00 51.22 255 TRP A CA 1
ATOM 2062 C C . TRP A 1 255 ? -14.207 13.683 -9.892 1.00 51.22 255 TRP A C 1
ATOM 2064 O O . TRP A 1 255 ? -14.912 13.402 -10.864 1.00 51.22 255 TRP A O 1
ATOM 2074 N N . GLY A 1 256 ? -12.901 13.929 -9.992 1.00 48.19 256 GLY A N 1
ATOM 2075 C CA . GLY A 1 256 ? -12.144 13.660 -11.212 1.00 48.19 256 GLY A CA 1
ATOM 2076 C C . GLY A 1 256 ? -11.523 12.258 -11.229 1.00 48.19 256 GLY A C 1
ATOM 2077 O O . GLY A 1 256 ? -11.792 11.458 -10.339 1.00 48.19 256 GLY A O 1
ATOM 2078 N N . PRO A 1 257 ? -10.651 11.975 -12.214 1.00 42.00 257 PRO A N 1
ATOM 2079 C CA . PRO A 1 257 ? -10.126 10.631 -12.501 1.00 42.00 257 PRO A CA 1
ATOM 2080 C C . PRO A 1 257 ? -9.241 10.016 -11.415 1.00 42.00 257 PRO A C 1
ATOM 2082 O O . PRO A 1 257 ? -8.856 8.855 -11.511 1.00 42.00 257 PRO A O 1
ATOM 2085 N N . SER A 1 258 ? -8.904 10.782 -10.380 1.00 47.41 258 SER A N 1
ATOM 2086 C CA . SER A 1 258 ? -8.156 10.299 -9.226 1.00 47.41 258 SER A CA 1
ATOM 2087 C C . SER A 1 258 ? -8.403 11.218 -8.030 1.00 47.41 258 SER A C 1
ATOM 2089 O O . SER A 1 258 ? -7.842 12.319 -7.953 1.00 47.41 258 SER A O 1
ATOM 2091 N N . GLY A 1 259 ? -9.255 10.781 -7.103 1.00 40.75 259 GLY A N 1
ATOM 2092 C CA . GLY A 1 259 ? -9.415 11.409 -5.791 1.00 40.75 259 GLY A CA 1
ATOM 2093 C C . GLY A 1 259 ? -8.402 10.854 -4.788 1.00 40.75 259 GLY A C 1
ATOM 2094 O O . GLY A 1 259 ? -8.278 9.637 -4.645 1.00 40.75 259 GLY A O 1
ATOM 2095 N N . ARG A 1 260 ? -7.674 11.728 -4.080 1.00 41.84 260 ARG A N 1
ATOM 2096 C CA . ARG A 1 260 ? -6.920 11.337 -2.879 1.00 41.84 260 ARG A CA 1
ATOM 2097 C C . ARG A 1 260 ? -7.663 11.747 -1.625 1.00 41.84 260 ARG A C 1
ATOM 2099 O O . ARG A 1 260 ? -8.181 12.858 -1.513 1.00 41.84 260 ARG A O 1
ATOM 2106 N N . TRP A 1 261 ? -7.609 10.843 -0.661 1.00 35.59 261 TRP A N 1
ATOM 2107 C CA . TRP A 1 261 ? -8.351 10.914 0.580 1.00 35.59 261 TRP A CA 1
ATOM 2108 C C . TRP A 1 261 ? -7.419 10.880 1.757 1.00 35.59 261 TRP A C 1
ATOM 2110 O O . TRP A 1 261 ? -6.533 10.028 1.832 1.00 35.59 261 TRP A O 1
ATOM 2120 N N . SER A 1 262 ? -7.648 11.775 2.702 1.00 37.06 262 SER A N 1
ATOM 2121 C CA . SER A 1 262 ? -7.013 11.655 3.997 1.00 37.06 262 SER A CA 1
ATOM 2122 C C . SER A 1 262 ? -7.942 12.148 5.092 1.00 37.06 262 SER A C 1
ATOM 2124 O O . SER A 1 262 ? -8.741 13.068 4.902 1.00 37.06 262 SER A O 1
ATOM 2126 N N . HIS A 1 263 ? -7.815 11.538 6.264 1.00 42.16 263 HIS A N 1
ATOM 2127 C CA . HIS A 1 263 ? -8.401 12.086 7.474 1.00 42.16 263 HIS A CA 1
ATOM 2128 C C . HIS A 1 263 ? -7.514 13.234 7.959 1.00 42.16 263 HIS A C 1
ATOM 2130 O O . HIS A 1 263 ? -6.293 13.103 8.062 1.00 42.16 263 HIS A O 1
ATOM 2136 N N . GLY A 1 264 ? -8.120 14.395 8.179 1.00 31.00 264 GLY A N 1
ATOM 2137 C CA . GLY A 1 264 ? -7.424 15.624 8.508 1.00 31.00 264 GLY A CA 1
ATOM 2138 C C . GLY A 1 264 ? -6.959 15.752 9.945 1.00 31.00 264 GLY A C 1
ATOM 2139 O O . GLY A 1 264 ? -7.259 14.914 10.796 1.00 31.00 264 GLY A O 1
ATOM 2140 N N . ARG A 1 265 ? -6.181 16.822 10.187 1.00 42.78 265 ARG A N 1
ATOM 2141 C CA . ARG A 1 265 ? -5.674 17.220 11.507 1.00 42.78 265 ARG A CA 1
ATOM 2142 C C . ARG A 1 265 ? -6.803 17.090 12.531 1.00 42.78 265 ARG A C 1
ATOM 2144 O O . ARG A 1 265 ? -7.791 17.815 12.414 1.00 42.78 265 ARG A O 1
ATOM 2151 N N . PRO A 1 266 ? -6.695 16.199 13.528 1.00 35.84 266 PRO A N 1
ATOM 2152 C CA . PRO A 1 266 ? -7.691 16.171 14.572 1.00 35.84 266 PRO A CA 1
ATOM 2153 C C . PRO A 1 266 ? -7.548 17.472 15.361 1.00 35.84 266 PRO A C 1
ATOM 2155 O O . PRO A 1 266 ? -6.637 17.615 16.175 1.00 35.84 266 PRO A O 1
ATOM 2158 N N . ALA A 1 267 ? -8.484 18.402 15.178 1.00 32.44 267 ALA A N 1
ATOM 2159 C CA . ALA A 1 267 ? -8.919 19.221 16.296 1.00 32.44 267 ALA A CA 1
ATOM 2160 C C . ALA A 1 267 ? -9.550 18.232 17.280 1.00 32.44 267 ALA A C 1
ATOM 2162 O O . ALA A 1 267 ? -10.714 17.889 17.145 1.00 32.44 267 ALA A O 1
ATOM 2163 N N . THR A 1 268 ? -8.694 17.637 18.115 1.00 39.16 268 THR A N 1
ATOM 2164 C CA . THR A 1 268 ? -9.012 16.745 19.231 1.00 39.16 268 THR A CA 1
ATOM 2165 C C . THR A 1 268 ? -10.204 15.793 18.997 1.00 39.16 268 THR A C 1
ATOM 2167 O O . THR A 1 268 ? -11.364 16.157 19.124 1.00 39.16 268 THR A O 1
ATOM 2170 N N . THR A 1 269 ? -9.912 14.493 18.839 1.00 41.97 269 THR A N 1
ATOM 2171 C CA . THR A 1 269 ? -10.857 13.365 19.050 1.00 41.97 269 THR A CA 1
ATOM 2172 C C . THR A 1 269 ? -11.747 12.888 17.889 1.00 41.97 269 THR A C 1
ATOM 2174 O O . THR A 1 269 ? -12.936 12.681 18.105 1.00 41.97 269 THR A O 1
ATOM 2177 N N . SER A 1 270 ? -11.194 12.544 16.716 1.00 41.53 270 SER A N 1
ATOM 2178 C CA . SER A 1 270 ? -11.845 11.472 15.933 1.00 41.53 270 SER A CA 1
ATOM 2179 C C . SER A 1 270 ? -11.351 10.113 16.445 1.00 41.53 270 SER A C 1
ATOM 2181 O O . SER A 1 270 ? -10.145 9.863 16.384 1.00 41.53 270 SER A O 1
ATOM 2183 N N . PRO A 1 271 ? -12.225 9.263 17.011 1.00 51.75 271 PRO A N 1
ATOM 2184 C CA . PRO A 1 271 ? -11.822 7.994 17.609 1.00 51.75 271 PRO A CA 1
ATOM 2185 C C . PRO A 1 271 ? -11.832 6.823 16.613 1.00 51.75 271 PRO A C 1
ATOM 2187 O O . PRO A 1 271 ? -11.455 5.718 16.983 1.00 51.75 271 PRO A O 1
ATOM 2190 N N . TRP A 1 272 ? -12.257 7.046 15.370 1.00 40.56 272 TRP A N 1
ATOM 2191 C CA . TRP A 1 272 ? -12.330 6.014 14.343 1.00 40.56 272 TRP A CA 1
ATOM 2192 C C . TRP A 1 272 ? -10.994 5.904 13.601 1.00 40.56 272 TRP A C 1
ATOM 2194 O O . TRP A 1 272 ? -10.554 6.856 12.957 1.00 40.56 272 TRP A O 1
ATOM 2204 N N . ALA A 1 273 ? -10.345 4.743 13.701 1.00 49.31 273 ALA A N 1
ATOM 2205 C CA . ALA A 1 273 ? -9.121 4.412 12.973 1.00 49.31 273 ALA A CA 1
ATOM 2206 C C . ALA A 1 273 ? -9.357 3.234 12.013 1.00 49.31 273 ALA A C 1
ATOM 2208 O O . ALA A 1 273 ? -10.134 2.322 12.306 1.00 49.31 273 ALA A O 1
ATOM 2209 N N . THR A 1 274 ? -8.666 3.238 10.871 1.00 33.69 274 THR A N 1
ATOM 2210 C CA . THR A 1 274 ? -8.728 2.178 9.850 1.00 33.69 274 THR A CA 1
ATOM 2211 C C . THR A 1 274 ? -7.578 1.165 10.009 1.00 33.69 274 THR A C 1
ATOM 2213 O O . THR A 1 274 ? -6.421 1.549 9.843 1.00 33.69 274 THR A O 1
ATOM 2216 N N . ARG A 1 275 ? -7.932 -0.121 10.247 1.00 29.55 275 ARG A N 1
ATOM 2217 C CA . ARG A 1 275 ? -7.116 -1.371 10.424 1.00 29.55 275 ARG A CA 1
ATOM 2218 C C . ARG A 1 275 ? -6.204 -1.448 11.681 1.00 29.55 275 ARG A C 1
ATOM 2220 O O . ARG A 1 275 ? -5.583 -0.460 12.034 1.00 29.55 275 ARG A O 1
ATOM 2227 N N . SER A 1 276 ? -6.026 -2.565 12.424 1.00 22.89 276 SER A N 1
ATOM 2228 C CA . SER A 1 276 ? -6.278 -4.022 12.242 1.00 22.89 276 SER A CA 1
ATOM 2229 C C . SER A 1 276 ? -6.797 -4.718 13.534 1.00 22.89 276 SER A C 1
ATOM 2231 O O . SER A 1 276 ? -6.672 -4.172 14.622 1.00 22.89 276 SER A O 1
ATOM 2233 N N . CYS A 1 277 ? -7.350 -5.932 13.377 1.00 23.30 277 CYS A N 1
ATOM 2234 C CA . CYS A 1 277 ? -8.052 -6.809 14.340 1.00 23.30 277 CYS A CA 1
ATOM 2235 C C . CYS A 1 277 ? -7.436 -7.065 15.740 1.00 23.30 277 CYS A C 1
ATOM 2237 O O . CYS A 1 277 ? -6.232 -6.980 15.952 1.00 23.30 277 CYS A O 1
ATOM 2239 N N . TRP A 1 278 ? -8.327 -7.491 16.644 1.00 25.03 278 TRP A N 1
ATOM 2240 C CA . TRP A 1 278 ? -8.170 -8.009 18.013 1.00 25.03 278 TRP A CA 1
ATOM 2241 C C . TRP A 1 278 ? -7.054 -9.047 18.262 1.00 25.03 278 TRP A C 1
ATOM 2243 O O . TRP A 1 278 ? -6.889 -9.969 17.466 1.00 25.03 278 TRP A O 1
ATOM 2253 N N . TYR A 1 279 ? -6.370 -8.966 19.420 1.00 31.89 279 TYR A N 1
ATOM 2254 C CA . TYR A 1 279 ? -5.331 -9.921 19.861 1.00 31.89 279 TYR A CA 1
ATOM 2255 C C . TYR A 1 279 ? -5.398 -10.266 21.368 1.00 31.89 279 TYR A C 1
ATOM 2257 O O . TYR A 1 279 ? -5.441 -9.375 22.214 1.00 31.89 279 TYR A O 1
ATOM 2265 N N . GLY A 1 280 ? -5.316 -11.566 21.696 1.00 26.89 280 GLY A N 1
ATOM 2266 C CA . GLY A 1 280 ? -5.065 -12.138 23.036 1.00 26.89 280 GLY A CA 1
ATOM 2267 C C . GLY A 1 280 ? -3.727 -12.916 23.083 1.00 26.89 280 GLY A C 1
ATOM 2268 O O . GLY A 1 280 ? -3.259 -13.395 22.052 1.00 26.89 280 GLY A O 1
ATOM 2269 N N . ILE A 1 281 ? -3.060 -12.991 24.250 1.00 38.06 281 ILE A N 1
ATOM 2270 C CA . ILE A 1 281 ? -1.572 -12.999 24.367 1.00 38.06 281 ILE A CA 1
ATOM 2271 C C . ILE A 1 281 ? -0.919 -14.363 24.672 1.00 38.06 281 ILE A C 1
ATOM 2273 O O . ILE A 1 281 ? -1.526 -15.176 25.341 1.00 38.06 281 ILE A O 1
ATOM 2277 N N . SER A 1 282 ? 0.377 -14.544 24.298 1.00 32.66 282 SER A N 1
ATOM 2278 C CA . SER A 1 282 ? 1.592 -15.010 25.095 1.00 32.66 282 SER A CA 1
ATOM 2279 C C . SER A 1 282 ? 2.511 -16.121 24.485 1.00 32.66 282 SER A C 1
ATOM 2281 O O . SER A 1 282 ? 2.656 -16.135 23.269 1.00 32.66 282 SER A O 1
ATOM 2283 N N . THR A 1 283 ? 3.159 -17.031 25.236 1.00 31.45 283 THR A N 1
ATOM 2284 C CA . THR A 1 283 ? 4.344 -17.863 24.882 1.00 31.45 283 THR A CA 1
ATOM 2285 C C . THR A 1 283 ? 4.212 -19.404 24.732 1.00 31.45 283 THR A C 1
ATOM 2287 O O . THR A 1 283 ? 3.574 -20.067 25.544 1.00 31.45 283 THR A O 1
ATOM 2290 N N . GLY A 1 284 ? 4.944 -19.997 23.770 1.00 25.05 284 GLY A N 1
ATOM 2291 C CA . GLY A 1 284 ? 5.190 -21.445 23.642 1.00 25.05 284 GLY A CA 1
ATOM 2292 C C . GLY A 1 284 ? 6.590 -21.752 23.080 1.00 25.05 284 GLY A C 1
ATOM 2293 O O . GLY A 1 284 ? 7.065 -21.066 22.182 1.00 25.05 284 GLY A O 1
ATOM 2294 N N . ARG A 1 285 ? 7.261 -22.745 23.673 1.00 25.84 285 ARG A N 1
ATOM 2295 C CA . ARG A 1 285 ? 8.668 -23.157 23.498 1.00 25.84 285 ARG A CA 1
ATOM 2296 C C . ARG A 1 285 ? 8.907 -23.881 22.163 1.00 25.84 285 ARG A C 1
ATOM 2298 O O . ARG A 1 285 ? 8.044 -24.630 21.716 1.00 25.84 285 ARG A O 1
ATOM 2305 N N . SER A 1 286 ? 10.100 -23.713 21.587 1.00 25.25 286 SER A N 1
ATOM 2306 C CA . SER A 1 286 ? 10.563 -24.378 20.360 1.00 25.25 286 SER A CA 1
ATOM 2307 C C . SER A 1 286 ? 10.309 -25.893 20.367 1.00 25.25 286 SER A C 1
ATOM 2309 O O . SER A 1 286 ? 10.737 -26.565 21.311 1.00 25.25 286 SER A O 1
ATOM 2311 N N . PRO A 1 287 ? 9.726 -26.476 19.305 1.00 29.14 287 PRO A N 1
ATOM 2312 C CA . PRO A 1 287 ? 9.857 -27.897 19.059 1.00 29.14 287 PRO A CA 1
ATOM 2313 C C . PRO A 1 287 ? 11.220 -28.139 18.405 1.00 29.14 287 PRO A C 1
ATOM 2315 O O . PRO A 1 287 ? 11.390 -28.014 17.195 1.00 29.14 287 PRO A O 1
ATOM 2318 N N . THR A 1 288 ? 12.215 -28.513 19.210 1.00 31.86 288 THR A N 1
ATOM 2319 C CA . THR A 1 288 ? 13.317 -29.339 18.708 1.00 31.86 288 THR A CA 1
ATOM 2320 C C . THR A 1 288 ? 12.713 -30.673 18.288 1.00 31.86 288 THR A C 1
ATOM 2322 O O . THR A 1 288 ? 12.454 -31.545 19.116 1.00 31.86 288 THR A O 1
ATOM 2325 N N . GLY A 1 289 ? 12.418 -30.802 17.003 1.00 26.58 289 GLY A N 1
ATOM 2326 C CA . GLY A 1 289 ? 11.885 -32.018 16.419 1.00 26.58 289 GLY A CA 1
ATOM 2327 C C . GLY A 1 289 ? 12.173 -32.014 14.934 1.00 26.58 289 GLY A C 1
ATOM 2328 O O . GLY A 1 289 ? 11.337 -31.582 14.146 1.00 26.58 289 GLY A O 1
ATOM 2329 N N . SER A 1 290 ? 13.359 -32.493 14.556 1.00 31.55 290 SER A N 1
ATOM 2330 C CA . SER A 1 290 ? 13.618 -32.897 13.183 1.00 31.55 290 SER A CA 1
ATOM 2331 C C . SER A 1 290 ? 12.641 -34.019 12.836 1.00 31.55 290 SER A C 1
ATOM 2333 O O . SER A 1 290 ? 12.768 -35.161 13.274 1.00 31.55 290 SER A O 1
ATOM 2335 N N . LYS A 1 291 ? 11.612 -33.688 12.061 1.00 26.27 291 LYS A N 1
ATOM 2336 C CA . LYS A 1 291 ? 10.902 -34.683 11.269 1.00 26.27 291 LYS A CA 1
ATOM 2337 C C . LYS A 1 291 ? 11.389 -34.519 9.845 1.00 26.27 291 LYS A C 1
ATOM 2339 O O . LYS A 1 291 ? 10.900 -33.688 9.092 1.00 26.27 291 LYS A O 1
ATOM 2344 N N . THR A 1 292 ? 12.412 -35.305 9.537 1.00 29.73 292 THR A N 1
ATOM 2345 C CA . THR A 1 292 ? 12.790 -35.700 8.187 1.00 29.73 292 THR A CA 1
ATOM 2346 C C . THR A 1 292 ? 11.545 -36.219 7.475 1.00 29.73 292 THR A C 1
ATOM 2348 O O . THR A 1 292 ? 11.097 -37.340 7.711 1.00 29.73 292 THR A O 1
ATOM 2351 N N . THR A 1 293 ? 10.941 -35.385 6.633 1.00 29.28 293 THR A N 1
ATOM 2352 C CA . THR A 1 293 ? 9.956 -35.852 5.666 1.00 29.28 293 THR A CA 1
ATOM 2353 C C . THR A 1 293 ? 10.703 -36.529 4.527 1.00 29.28 293 THR A C 1
ATOM 2355 O O . THR A 1 293 ? 11.670 -36.018 3.965 1.00 29.28 293 THR A O 1
ATOM 2358 N N . SER A 1 294 ? 10.281 -37.764 4.295 1.00 30.70 294 SER A N 1
ATOM 2359 C CA . SER A 1 294 ? 10.852 -38.751 3.397 1.00 30.70 294 SER A CA 1
ATOM 2360 C C . SER A 1 294 ? 11.041 -38.230 1.978 1.00 30.70 294 SER A C 1
ATOM 2362 O O . SER A 1 294 ? 10.135 -37.636 1.392 1.00 30.70 294 SER A O 1
ATOM 2364 N N . ALA A 1 295 ? 12.215 -38.550 1.440 1.00 31.12 295 ALA A N 1
ATOM 2365 C CA . ALA A 1 295 ? 12.599 -38.412 0.049 1.00 31.12 295 ALA A CA 1
ATOM 2366 C C . ALA A 1 295 ? 11.494 -38.868 -0.919 1.00 31.12 295 ALA A C 1
ATOM 2368 O O . ALA A 1 295 ? 10.900 -39.937 -0.753 1.00 31.12 295 ALA A O 1
ATOM 2369 N N . ARG A 1 296 ? 11.269 -38.065 -1.965 1.00 33.72 296 ARG A N 1
ATOM 2370 C CA . ARG A 1 296 ? 10.587 -38.525 -3.178 1.00 33.72 296 ARG A CA 1
ATOM 2371 C C . ARG A 1 296 ? 11.480 -39.570 -3.874 1.00 33.72 296 ARG A C 1
ATOM 2373 O O . ARG A 1 296 ? 12.703 -39.423 -3.826 1.00 33.72 296 ARG A O 1
ATOM 2380 N N . PRO A 1 297 ? 10.918 -40.622 -4.495 1.00 35.94 297 PRO A N 1
ATOM 2381 C CA . PRO A 1 297 ? 11.710 -41.615 -5.207 1.00 35.94 297 PRO A CA 1
ATOM 2382 C C . PRO A 1 297 ? 12.412 -40.984 -6.410 1.00 35.94 297 PRO A C 1
ATOM 2384 O O . PRO A 1 297 ? 11.826 -40.185 -7.136 1.00 35.94 297 PRO A O 1
ATOM 2387 N N . TRP A 1 298 ? 13.667 -41.380 -6.591 1.00 33.00 298 TRP A N 1
ATOM 2388 C CA . TRP A 1 298 ? 14.584 -40.971 -7.644 1.00 33.00 298 TRP A CA 1
ATOM 2389 C C . TRP A 1 298 ? 14.014 -41.203 -9.050 1.00 33.00 298 TRP A C 1
ATOM 2391 O O . TRP A 1 298 ? 14.054 -42.316 -9.569 1.00 33.00 298 TRP A O 1
ATOM 2401 N N . GLY A 1 299 ? 13.540 -40.129 -9.678 1.00 34.88 299 GLY A N 1
ATOM 2402 C CA . GLY A 1 299 ? 13.643 -39.936 -11.120 1.00 34.88 299 GLY A CA 1
ATOM 2403 C C . GLY A 1 299 ? 14.835 -39.018 -11.365 1.00 34.88 299 GLY A C 1
ATOM 2404 O O . GLY A 1 299 ? 14.845 -37.893 -10.874 1.00 34.88 299 GLY A O 1
ATOM 2405 N N . TRP A 1 300 ? 15.871 -39.509 -12.043 1.00 36.22 300 TRP A N 1
ATOM 2406 C CA . TRP A 1 300 ? 16.967 -38.665 -12.517 1.00 36.22 300 TRP A CA 1
ATOM 2407 C C . TRP A 1 300 ? 16.440 -37.844 -13.695 1.00 36.22 300 TRP A C 1
ATOM 2409 O O . TRP A 1 300 ? 16.447 -38.308 -14.835 1.00 36.22 300 TRP A O 1
ATOM 2419 N N . GLU A 1 301 ? 15.933 -36.647 -13.415 1.00 45.38 301 GLU A N 1
ATOM 2420 C CA . GLU A 1 301 ? 15.957 -35.581 -14.410 1.00 45.38 301 GLU A CA 1
ATOM 2421 C C . GLU A 1 301 ? 17.364 -34.966 -14.377 1.00 45.38 301 GLU A C 1
ATOM 2423 O O . GLU A 1 301 ? 17.902 -34.743 -13.287 1.00 45.38 301 GLU A O 1
ATOM 2428 N N . PRO A 1 302 ? 18.016 -34.754 -15.530 1.00 45.31 302 PRO A N 1
ATOM 2429 C CA . PRO A 1 302 ? 19.323 -34.118 -15.552 1.00 45.31 302 PRO A CA 1
ATOM 2430 C C . PRO A 1 302 ? 19.203 -32.711 -14.955 1.00 45.31 302 PRO A C 1
ATOM 2432 O O . PRO A 1 302 ? 18.432 -31.888 -15.445 1.00 45.31 302 PRO A O 1
ATOM 2435 N N . VAL A 1 303 ? 19.967 -32.439 -13.894 1.00 53.94 303 VAL A N 1
ATOM 2436 C CA . VAL A 1 303 ? 20.149 -31.076 -13.386 1.00 53.94 303 VAL A CA 1
ATOM 2437 C C . VAL A 1 303 ? 20.855 -30.306 -14.496 1.00 53.94 303 VAL A C 1
ATOM 2439 O O . VAL A 1 303 ? 21.980 -30.641 -14.857 1.00 53.94 303 VAL A O 1
ATOM 2442 N N . SER A 1 304 ? 20.160 -29.348 -15.103 1.00 60.53 304 SER A N 1
ATOM 2443 C CA . SER A 1 304 ? 20.765 -28.459 -16.089 1.00 60.53 304 SER A CA 1
ATOM 2444 C C . SER A 1 304 ? 21.862 -27.634 -15.411 1.00 60.53 304 SER A C 1
ATOM 2446 O O . SER A 1 304 ? 21.635 -27.088 -14.331 1.00 60.53 304 SER A O 1
ATOM 2448 N N . ASP A 1 305 ? 23.037 -27.539 -16.036 1.00 79.88 305 ASP A N 1
ATOM 2449 C CA . ASP A 1 305 ? 24.140 -26.695 -15.553 1.00 79.88 305 ASP A CA 1
ATOM 2450 C C . ASP A 1 305 ? 23.837 -25.188 -15.701 1.00 79.88 305 ASP A C 1
ATOM 2452 O O . ASP A 1 305 ? 24.586 -24.361 -15.181 1.00 79.88 305 ASP A O 1
ATOM 2456 N N . THR A 1 306 ? 22.748 -24.819 -16.393 1.00 88.94 306 THR A N 1
ATOM 2457 C CA . THR A 1 306 ? 22.319 -23.428 -16.594 1.00 88.94 306 THR A CA 1
ATOM 2458 C C . THR A 1 306 ? 21.122 -23.068 -15.717 1.00 88.94 306 THR A C 1
ATOM 2460 O O . THR A 1 306 ? 20.172 -23.841 -15.545 1.00 88.94 306 THR A O 1
ATOM 2463 N N . LEU A 1 307 ? 21.150 -21.854 -15.168 1.00 92.50 307 LEU A N 1
ATOM 2464 C CA . LEU A 1 307 ? 20.089 -21.304 -14.328 1.00 92.50 307 LEU A CA 1
ATOM 2465 C C . LEU A 1 307 ? 18.876 -20.862 -15.148 1.00 92.50 307 LEU A C 1
ATOM 2467 O O . LEU A 1 307 ? 17.757 -20.896 -14.630 1.00 92.50 307 LEU A O 1
ATOM 2471 N N . LEU A 1 308 ? 19.088 -20.449 -16.399 1.00 96.38 308 LEU A N 1
ATOM 2472 C CA . LEU A 1 308 ? 18.043 -19.956 -17.290 1.00 96.38 308 LEU A CA 1
ATOM 2473 C C . LEU A 1 308 ? 17.774 -20.916 -18.461 1.00 96.38 308 LEU A C 1
ATOM 2475 O O . LEU A 1 308 ? 18.620 -21.758 -18.789 1.00 96.38 308 LEU A O 1
ATOM 2479 N N . PRO A 1 309 ? 16.602 -20.794 -19.117 1.00 95.88 309 PRO A N 1
ATOM 2480 C CA . PRO A 1 309 ? 16.330 -21.514 -20.354 1.00 95.88 309 PRO A CA 1
ATOM 2481 C C . PRO A 1 309 ? 17.304 -21.092 -21.462 1.00 95.88 309 PRO A C 1
ATOM 2483 O O . PRO A 1 309 ? 17.659 -19.919 -21.566 1.00 95.88 309 PRO A O 1
ATOM 2486 N N . GLU A 1 310 ? 17.659 -22.023 -22.351 1.00 94.50 310 GLU A N 1
ATOM 2487 C CA . GLU A 1 310 ? 18.621 -21.800 -23.448 1.00 94.50 310 GLU A CA 1
ATOM 2488 C C . GLU A 1 310 ? 18.274 -20.585 -24.330 1.00 94.50 310 GLU A C 1
ATOM 2490 O O . GLU A 1 310 ? 19.162 -19.867 -24.781 1.00 94.50 310 GLU A O 1
ATOM 2495 N N . ALA A 1 311 ? 16.980 -20.300 -24.512 1.00 95.94 311 ALA A N 1
ATOM 2496 C CA . ALA A 1 311 ? 16.483 -19.147 -25.270 1.00 95.94 311 ALA A CA 1
ATOM 2497 C C . ALA A 1 311 ? 16.846 -17.767 -24.671 1.00 95.94 311 ALA A C 1
ATOM 2499 O O . ALA A 1 311 ? 16.564 -16.744 -25.298 1.00 95.94 311 ALA A O 1
ATOM 2500 N N . PHE A 1 312 ? 17.428 -17.744 -23.467 1.00 97.06 312 PHE A N 1
ATOM 2501 C CA . PHE A 1 312 ? 17.838 -16.550 -22.727 1.00 97.06 312 PHE A CA 1
ATOM 2502 C C . PHE A 1 312 ? 19.288 -16.658 -22.219 1.00 97.06 312 PHE A C 1
ATOM 2504 O O . PHE A 1 312 ? 19.639 -16.056 -21.202 1.00 97.06 312 PHE A O 1
ATOM 2511 N N . ALA A 1 313 ? 20.141 -17.442 -22.889 1.00 95.50 313 ALA A N 1
ATOM 2512 C CA . ALA A 1 313 ? 21.525 -17.694 -22.474 1.00 95.50 313 ALA A CA 1
ATOM 2513 C C . ALA A 1 313 ? 22.380 -16.415 -22.343 1.00 95.50 313 ALA A C 1
ATOM 2515 O O . ALA A 1 313 ? 23.320 -16.366 -21.553 1.00 95.50 313 ALA A O 1
ATOM 2516 N N . GLU A 1 314 ? 22.045 -15.349 -23.069 1.00 95.81 314 GLU A N 1
ATOM 2517 C CA . GLU A 1 314 ? 22.669 -14.030 -22.948 1.00 95.81 314 GLU A CA 1
ATOM 2518 C C . GLU A 1 314 ? 22.461 -13.372 -21.574 1.00 95.81 314 GLU A C 1
ATOM 2520 O O . GLU A 1 314 ? 23.240 -12.499 -21.186 1.00 95.81 314 GLU A O 1
ATOM 2525 N N . LEU A 1 315 ? 21.439 -13.800 -20.825 1.00 96.69 315 LEU A N 1
ATOM 2526 C CA . LEU A 1 315 ? 21.142 -13.332 -19.471 1.00 96.69 315 LEU A CA 1
ATOM 2527 C C . LEU A 1 315 ? 21.821 -14.169 -18.378 1.00 96.69 315 LEU A C 1
ATOM 2529 O O . LEU A 1 315 ? 21.885 -13.739 -17.224 1.00 96.69 315 LEU A O 1
ATOM 2533 N N . GLU A 1 316 ? 22.374 -15.329 -18.735 1.00 96.00 316 GLU A N 1
ATOM 2534 C CA . GLU A 1 316 ? 23.036 -16.253 -17.810 1.00 96.00 316 GLU A CA 1
ATOM 2535 C C . GLU A 1 316 ? 24.139 -15.583 -16.961 1.00 96.00 316 GLU A C 1
ATOM 2537 O O . GLU A 1 316 ? 24.176 -15.828 -15.752 1.00 96.00 316 GLU A O 1
ATOM 2542 N N . PRO A 1 317 ? 24.978 -14.659 -17.493 1.00 96.81 317 PRO A N 1
ATOM 2543 C CA . PRO A 1 317 ? 25.986 -13.962 -16.686 1.00 96.81 317 PRO A CA 1
ATOM 2544 C C . PRO A 1 317 ? 25.414 -13.155 -15.511 1.00 96.81 317 PRO A C 1
ATOM 2546 O O . PRO A 1 317 ? 26.126 -12.888 -14.543 1.00 96.81 317 PRO A O 1
ATOM 2549 N N . PHE A 1 318 ? 24.139 -12.758 -15.576 1.00 96.56 318 PHE A N 1
ATOM 2550 C CA . PHE A 1 318 ? 23.468 -11.995 -14.524 1.00 96.56 318 PHE A CA 1
ATOM 2551 C C . PHE A 1 318 ? 22.730 -12.889 -13.522 1.00 96.56 318 PHE A C 1
ATOM 2553 O O . PHE A 1 318 ? 22.488 -12.459 -12.391 1.00 96.56 318 PHE A O 1
ATOM 2560 N N . ALA A 1 319 ? 22.392 -14.123 -13.905 1.00 94.31 319 ALA A N 1
ATOM 2561 C CA . ALA A 1 319 ? 21.486 -14.993 -13.162 1.00 94.31 319 ALA A CA 1
ATOM 2562 C C . ALA A 1 319 ? 21.968 -15.281 -11.731 1.00 94.31 319 ALA A C 1
ATOM 2564 O O . ALA A 1 319 ? 21.199 -15.166 -10.778 1.00 94.31 319 ALA A O 1
ATOM 2565 N N . ALA A 1 320 ? 23.263 -15.562 -11.554 1.00 92.06 320 ALA A N 1
ATOM 2566 C CA . ALA A 1 320 ? 23.840 -15.849 -10.238 1.00 92.06 320 ALA A CA 1
ATOM 2567 C C . ALA A 1 320 ? 23.734 -14.672 -9.245 1.00 92.06 320 ALA A C 1
ATOM 2569 O O . ALA A 1 320 ? 23.716 -14.881 -8.033 1.00 92.06 320 ALA A O 1
ATOM 2570 N N . THR A 1 321 ? 23.658 -13.440 -9.753 1.00 94.44 321 THR A N 1
ATOM 2571 C CA . THR A 1 321 ? 23.618 -12.217 -8.938 1.00 94.44 321 THR A CA 1
ATOM 2572 C C . THR A 1 321 ? 22.198 -11.687 -8.761 1.00 94.44 321 THR A C 1
ATOM 2574 O O . THR A 1 321 ? 21.883 -11.128 -7.707 1.00 94.44 321 THR A O 1
ATOM 2577 N N . TRP A 1 322 ? 21.359 -11.837 -9.789 1.00 95.56 322 TRP A N 1
ATOM 2578 C CA . TRP A 1 322 ? 20.091 -11.124 -9.917 1.00 95.56 322 TRP A CA 1
ATOM 2579 C C . TRP A 1 322 ? 18.845 -12.017 -9.885 1.00 95.56 322 TRP A C 1
ATOM 2581 O O . TRP A 1 322 ? 17.763 -11.473 -9.693 1.00 95.56 322 TRP A O 1
ATOM 2591 N N . CYS A 1 323 ? 18.952 -13.351 -9.960 1.00 94.06 323 CYS A N 1
ATOM 2592 C CA . CYS A 1 323 ? 17.823 -14.260 -9.689 1.00 94.06 323 CYS A CA 1
ATOM 2593 C C . CYS A 1 323 ? 17.524 -14.329 -8.180 1.00 94.06 323 CYS A C 1
ATOM 2595 O O . CYS A 1 323 ? 17.773 -15.333 -7.510 1.00 94.06 323 CYS A O 1
ATOM 2597 N N . LEU A 1 324 ? 17.045 -13.214 -7.634 1.00 91.44 324 LEU A N 1
ATOM 2598 C CA . LEU A 1 324 ? 16.749 -13.025 -6.220 1.00 91.44 324 LEU A CA 1
ATOM 2599 C C . LEU A 1 324 ? 15.244 -13.149 -6.011 1.00 91.44 324 LEU A C 1
ATOM 2601 O O . LEU A 1 324 ? 14.458 -12.443 -6.649 1.00 91.44 324 LEU A O 1
ATOM 2605 N N . ALA A 1 325 ? 14.847 -14.033 -5.099 1.00 84.00 325 ALA A N 1
ATOM 2606 C CA . ALA A 1 325 ? 13.452 -14.411 -4.914 1.00 84.00 325 ALA A CA 1
ATOM 2607 C C . ALA A 1 325 ? 12.610 -13.253 -4.363 1.00 84.00 325 ALA A C 1
ATOM 2609 O O . ALA A 1 325 ? 11.461 -13.071 -4.770 1.00 84.00 325 ALA A O 1
ATOM 2610 N N . THR A 1 326 ? 13.178 -12.420 -3.488 1.00 81.88 326 THR A N 1
ATOM 2611 C CA . THR A 1 326 ? 12.404 -11.415 -2.749 1.00 81.88 326 THR A CA 1
ATOM 2612 C C . THR A 1 326 ? 12.707 -9.976 -3.177 1.00 81.88 326 THR A C 1
ATOM 2614 O O . THR A 1 326 ? 13.820 -9.640 -3.585 1.00 81.88 326 THR A O 1
ATOM 2617 N N . VAL A 1 327 ? 11.710 -9.087 -3.070 1.00 76.75 327 VAL A N 1
ATOM 2618 C CA . VAL A 1 327 ? 11.890 -7.644 -3.325 1.00 76.75 327 VAL A CA 1
ATOM 2619 C C . VAL A 1 327 ? 12.993 -7.029 -2.449 1.00 76.75 327 VAL A C 1
ATOM 2621 O O . VAL A 1 327 ? 13.806 -6.300 -3.016 1.00 76.75 327 VAL A O 1
ATOM 2624 N N . PRO A 1 328 ? 13.085 -7.302 -1.126 1.00 80.88 328 PRO A N 1
ATOM 2625 C CA . PRO A 1 328 ? 14.153 -6.745 -0.295 1.00 80.88 328 PRO A CA 1
ATOM 2626 C C . PRO A 1 328 ? 15.550 -7.128 -0.785 1.00 80.88 328 PRO A C 1
ATOM 2628 O O . PRO A 1 328 ? 16.404 -6.259 -0.908 1.00 80.88 328 PRO A O 1
ATOM 2631 N N . GLU A 1 329 ? 15.774 -8.391 -1.160 1.00 86.19 329 GLU A N 1
ATOM 2632 C CA . GLU A 1 329 ? 17.065 -8.825 -1.712 1.00 86.19 329 GLU A CA 1
ATOM 2633 C C . GLU A 1 329 ? 17.402 -8.075 -3.008 1.00 86.19 329 GLU A C 1
ATOM 2635 O O . GLU A 1 329 ? 18.529 -7.610 -3.179 1.00 86.19 329 GLU A O 1
ATOM 2640 N N . ARG A 1 330 ? 16.420 -7.904 -3.906 1.00 90.06 330 ARG A N 1
ATOM 2641 C CA . ARG A 1 330 ? 16.586 -7.132 -5.151 1.00 90.06 330 ARG A CA 1
ATOM 2642 C C . ARG A 1 330 ? 16.879 -5.659 -4.880 1.00 90.06 330 ARG A C 1
ATOM 2644 O O . ARG A 1 330 ? 17.718 -5.061 -5.554 1.00 90.06 330 ARG A O 1
ATOM 2651 N N . TYR A 1 331 ? 16.197 -5.076 -3.899 1.00 85.38 331 TYR A N 1
ATOM 2652 C CA . TYR A 1 331 ? 16.374 -3.686 -3.503 1.00 85.38 331 TYR A CA 1
ATOM 2653 C C . TYR A 1 331 ? 17.762 -3.446 -2.903 1.00 85.38 331 TYR A C 1
ATOM 2655 O O . TYR A 1 331 ? 18.455 -2.531 -3.344 1.00 85.38 331 TYR A O 1
ATOM 2663 N N . GLU A 1 332 ? 18.201 -4.297 -1.976 1.00 88.44 332 GLU A N 1
ATOM 2664 C CA . GLU A 1 332 ? 19.542 -4.237 -1.387 1.00 88.44 332 GLU A CA 1
ATOM 2665 C C . GLU A 1 332 ? 20.631 -4.449 -2.438 1.00 88.44 332 GLU A C 1
ATOM 2667 O O . GLU A 1 332 ? 21.591 -3.680 -2.502 1.00 88.44 332 GLU A O 1
ATOM 2672 N N . ARG A 1 333 ? 20.452 -5.426 -3.339 1.00 93.88 333 ARG A N 1
ATOM 2673 C CA . ARG A 1 333 ? 21.368 -5.634 -4.467 1.00 93.88 333 ARG A CA 1
ATOM 2674 C C . ARG A 1 333 ? 21.492 -4.371 -5.317 1.00 93.88 333 ARG A C 1
ATOM 2676 O O . ARG A 1 333 ? 22.604 -3.942 -5.597 1.00 93.88 333 ARG A O 1
ATOM 2683 N N . ARG A 1 334 ? 20.369 -3.741 -5.673 1.00 93.12 334 ARG A N 1
ATOM 2684 C CA . ARG A 1 334 ? 20.348 -2.475 -6.420 1.00 93.12 334 ARG A CA 1
ATOM 2685 C C . ARG A 1 334 ? 21.069 -1.352 -5.674 1.00 93.12 334 ARG A C 1
ATOM 2687 O O . ARG A 1 334 ? 21.795 -0.597 -6.307 1.00 93.12 334 ARG A O 1
ATOM 2694 N N . LEU A 1 335 ? 20.872 -1.226 -4.360 1.00 90.38 335 LEU A N 1
ATOM 2695 C CA . LEU A 1 335 ? 21.536 -0.204 -3.542 1.00 90.38 335 LEU A CA 1
ATOM 2696 C C . LEU A 1 335 ? 23.049 -0.419 -3.415 1.00 90.38 335 LEU A C 1
ATOM 2698 O O . LEU A 1 335 ? 23.779 0.559 -3.248 1.00 90.38 335 LEU A O 1
ATOM 2702 N N . ALA A 1 336 ? 23.497 -1.673 -3.463 1.00 93.56 336 ALA A N 1
ATOM 2703 C CA . ALA A 1 336 ? 24.905 -2.051 -3.408 1.00 93.56 336 ALA A CA 1
ATOM 2704 C C . ALA A 1 336 ? 25.621 -1.954 -4.767 1.00 93.56 336 ALA A C 1
ATOM 2706 O O . ALA A 1 336 ? 26.850 -1.967 -4.795 1.00 93.56 336 ALA A O 1
ATOM 2707 N N . SER A 1 337 ? 24.871 -1.857 -5.867 1.00 95.38 337 SER A N 1
ATOM 2708 C CA . SER A 1 337 ? 25.406 -1.785 -7.227 1.00 95.38 337 SER A CA 1
ATOM 2709 C C . SER A 1 337 ? 25.720 -0.365 -7.688 1.00 95.38 337 SER A C 1
ATOM 2711 O O . SER A 1 337 ? 25.086 0.610 -7.275 1.00 95.38 337 SER A O 1
ATOM 2713 N N . ASP A 1 338 ? 26.681 -0.252 -8.604 1.00 95.62 338 ASP A N 1
ATOM 2714 C CA . ASP A 1 338 ? 26.969 0.995 -9.312 1.00 95.62 338 ASP A CA 1
ATOM 2715 C C . ASP A 1 338 ? 26.178 1.118 -10.626 1.00 95.62 338 ASP A C 1
ATOM 2717 O O . ASP A 1 338 ? 25.542 0.175 -11.099 1.00 95.62 338 ASP A O 1
ATOM 2721 N N . MET A 1 339 ? 26.197 2.305 -11.241 1.00 96.44 339 MET A N 1
ATOM 2722 C CA . MET A 1 339 ? 25.437 2.531 -12.475 1.00 96.44 339 MET A CA 1
ATOM 2723 C C . MET A 1 339 ? 25.914 1.694 -13.664 1.00 96.44 339 MET A C 1
ATOM 2725 O O . MET A 1 339 ? 25.092 1.408 -14.529 1.00 96.44 339 MET A O 1
ATOM 2729 N N . THR A 1 340 ? 27.182 1.284 -13.713 1.00 97.00 340 THR A N 1
ATOM 2730 C CA . THR A 1 340 ? 27.710 0.447 -14.799 1.00 97.00 340 THR A CA 1
ATOM 2731 C C . THR A 1 340 ? 27.061 -0.931 -14.753 1.00 97.00 340 THR A C 1
ATOM 2733 O O . THR A 1 340 ? 26.586 -1.426 -15.773 1.00 97.00 340 THR A O 1
ATOM 2736 N N . GLU A 1 341 ? 26.976 -1.525 -13.561 1.00 96.19 341 GLU A N 1
ATOM 2737 C CA . GLU A 1 341 ? 26.315 -2.815 -13.349 1.00 96.19 341 GLU A CA 1
ATOM 2738 C C . GLU A 1 341 ? 24.818 -2.742 -13.671 1.00 96.19 341 GLU A C 1
ATOM 2740 O O . GLU A 1 341 ? 24.287 -3.594 -14.388 1.00 96.19 341 GLU A O 1
ATOM 2745 N N . LEU A 1 342 ? 24.144 -1.696 -13.180 1.00 97.00 342 LEU A N 1
ATOM 2746 C CA . LEU A 1 342 ? 22.715 -1.484 -13.413 1.00 97.00 342 LEU A CA 1
ATOM 2747 C C . LEU A 1 342 ? 22.400 -1.295 -14.906 1.00 97.00 342 LEU A C 1
ATOM 2749 O O . LEU A 1 342 ? 21.444 -1.878 -15.420 1.00 97.00 342 LEU A O 1
ATOM 2753 N N . GLN A 1 343 ? 23.217 -0.514 -15.617 1.00 97.50 343 GLN A N 1
ATOM 2754 C CA . GLN A 1 343 ? 23.079 -0.302 -17.059 1.00 97.50 343 GLN A CA 1
ATOM 2755 C C . GLN A 1 343 ? 23.378 -1.568 -17.863 1.00 97.50 343 GLN A C 1
ATOM 2757 O O . GLN A 1 343 ? 22.701 -1.809 -18.859 1.00 97.50 343 GLN A O 1
ATOM 2762 N N . ALA A 1 344 ? 24.348 -2.386 -17.440 1.00 97.31 344 ALA A N 1
ATOM 2763 C CA . ALA A 1 344 ? 24.659 -3.650 -18.101 1.00 97.31 344 ALA A CA 1
ATOM 2764 C C . ALA A 1 344 ? 23.491 -4.642 -18.002 1.00 97.31 344 ALA A C 1
ATOM 2766 O O . ALA A 1 344 ? 23.062 -5.175 -19.026 1.00 97.31 344 ALA A O 1
ATOM 2767 N N . LEU A 1 345 ? 22.932 -4.832 -16.797 1.00 97.44 345 LEU A N 1
ATOM 2768 C CA . LEU A 1 345 ? 21.753 -5.682 -16.604 1.00 97.44 345 LEU A CA 1
ATOM 2769 C C . LEU A 1 345 ? 20.574 -5.181 -17.442 1.00 97.44 345 LEU A C 1
ATOM 2771 O O . LEU A 1 345 ? 19.959 -5.957 -18.168 1.00 97.44 345 LEU A O 1
ATOM 2775 N N . TYR A 1 346 ? 2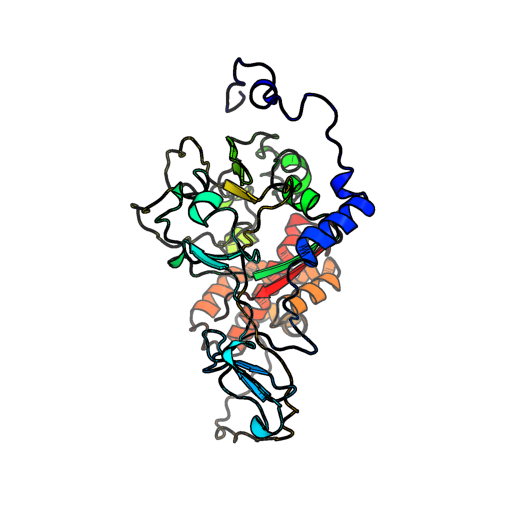0.259 -3.888 -17.351 1.00 97.56 346 TYR A N 1
ATOM 2776 C CA . TYR A 1 346 ? 19.130 -3.310 -18.073 1.00 97.56 346 TYR A CA 1
ATOM 2777 C C . TYR A 1 346 ? 19.325 -3.393 -19.593 1.00 97.56 346 TYR A C 1
ATOM 2779 O O . TYR A 1 346 ? 18.408 -3.789 -20.301 1.00 97.56 346 TYR A O 1
ATOM 2787 N N . GLY A 1 347 ? 20.517 -3.083 -20.108 1.00 97.00 347 GLY A N 1
ATOM 2788 C CA . GLY A 1 347 ? 20.786 -3.053 -21.546 1.00 97.00 347 GLY A CA 1
ATOM 2789 C C . GLY A 1 347 ? 20.629 -4.410 -22.238 1.00 97.00 347 GLY A C 1
ATOM 2790 O O . GLY A 1 347 ? 20.167 -4.452 -23.376 1.00 97.00 347 GLY A O 1
ATOM 2791 N N . VAL A 1 348 ? 20.974 -5.508 -21.556 1.00 97.00 348 VAL A N 1
ATOM 2792 C CA . VAL A 1 348 ? 20.796 -6.873 -22.085 1.00 97.00 348 VAL A CA 1
ATOM 2793 C C . VAL A 1 348 ? 19.415 -7.433 -21.734 1.00 97.00 348 VAL A C 1
ATOM 2795 O O . VAL A 1 348 ? 18.766 -8.051 -22.573 1.00 97.00 348 VAL A O 1
ATOM 2798 N N . GLY A 1 349 ? 18.946 -7.195 -20.507 1.00 96.12 349 GLY A N 1
ATOM 2799 C CA . GLY A 1 349 ? 17.696 -7.733 -19.975 1.00 96.12 349 GLY A CA 1
ATOM 2800 C C . GLY A 1 349 ? 16.440 -7.105 -20.562 1.00 96.12 349 GLY A C 1
ATOM 2801 O O . GLY A 1 349 ? 15.522 -7.821 -20.957 1.00 96.12 349 GLY A O 1
ATOM 2802 N N . PHE A 1 350 ? 16.392 -5.773 -20.650 1.00 96.31 350 PHE A N 1
ATOM 2803 C CA . PHE A 1 350 ? 15.186 -5.052 -21.053 1.00 96.31 350 PHE A CA 1
ATOM 2804 C C . PHE A 1 350 ? 14.637 -5.504 -22.421 1.00 96.31 350 PHE A C 1
ATOM 2806 O O . PHE A 1 350 ? 13.451 -5.845 -22.461 1.00 96.31 350 PHE A O 1
ATOM 2813 N N . PRO A 1 351 ? 15.451 -5.628 -23.497 1.00 96.38 351 PRO A N 1
ATOM 2814 C CA . PRO A 1 351 ? 14.978 -6.096 -24.804 1.00 96.38 351 PRO A CA 1
ATOM 2815 C C . PRO A 1 351 ? 14.359 -7.500 -24.804 1.00 96.38 351 PRO A C 1
ATOM 2817 O O . PRO A 1 351 ? 13.661 -7.853 -25.748 1.00 96.38 351 PRO A O 1
ATOM 2820 N N . ARG A 1 352 ? 14.627 -8.313 -23.773 1.00 96.00 352 ARG A N 1
ATOM 2821 C CA . ARG A 1 352 ? 14.130 -9.689 -23.643 1.00 96.00 352 ARG A CA 1
ATOM 2822 C C . ARG A 1 352 ? 12.921 -9.801 -22.709 1.00 96.00 352 ARG A C 1
ATOM 2824 O O . ARG A 1 352 ? 12.347 -10.880 -22.619 1.00 96.00 352 ARG A O 1
ATOM 2831 N N . THR A 1 353 ? 12.514 -8.718 -22.036 1.00 94.06 353 THR A N 1
ATOM 2832 C CA . THR A 1 353 ? 11.455 -8.735 -21.006 1.00 94.06 353 THR A CA 1
ATOM 2833 C C . THR A 1 353 ? 10.126 -9.287 -21.529 1.00 94.06 353 THR A C 1
ATOM 2835 O O . THR A 1 353 ? 9.562 -10.176 -20.899 1.00 94.06 353 THR A O 1
ATOM 2838 N N . GLU A 1 354 ? 9.636 -8.810 -22.680 1.00 93.31 354 GLU A N 1
ATOM 2839 C CA . GLU A 1 354 ? 8.355 -9.274 -23.245 1.00 93.31 354 GLU A CA 1
ATOM 2840 C C . GLU A 1 354 ? 8.397 -10.766 -23.608 1.00 93.31 354 GLU A C 1
ATOM 2842 O O . GLU A 1 354 ? 7.484 -11.520 -23.274 1.00 93.31 354 GLU A O 1
ATOM 2847 N N . GLU A 1 355 ? 9.485 -11.216 -24.240 1.00 96.12 355 GLU A N 1
ATOM 2848 C CA . GLU A 1 355 ? 9.673 -12.627 -24.593 1.00 96.12 355 GLU A CA 1
ATOM 2849 C C . GLU A 1 355 ? 9.815 -13.520 -23.352 1.00 96.12 355 GLU A C 1
ATOM 2851 O O . GLU A 1 355 ? 9.307 -14.642 -23.339 1.00 96.12 355 GLU A O 1
ATOM 2856 N N . ALA A 1 356 ? 10.480 -13.026 -22.305 1.00 95.56 356 ALA A N 1
ATOM 2857 C CA . ALA A 1 356 ? 10.643 -13.730 -21.039 1.00 95.56 356 ALA A CA 1
ATOM 2858 C C . ALA A 1 356 ? 9.308 -13.891 -20.301 1.00 95.56 356 ALA A C 1
ATOM 2860 O O . ALA A 1 356 ? 8.990 -14.993 -19.856 1.00 95.56 356 ALA A O 1
ATOM 2861 N N . LEU A 1 357 ? 8.495 -12.832 -20.229 1.00 93.31 357 LEU A N 1
ATOM 2862 C CA . LEU A 1 357 ? 7.149 -12.895 -19.651 1.00 93.31 357 LEU A CA 1
ATOM 2863 C C . LEU A 1 357 ? 6.256 -13.858 -20.445 1.00 93.31 357 LEU A C 1
ATOM 2865 O O . LEU A 1 357 ? 5.700 -14.787 -19.867 1.00 93.31 357 LEU A O 1
ATOM 2869 N N . ALA A 1 358 ? 6.238 -13.746 -21.778 1.00 94.69 358 ALA A N 1
ATOM 2870 C CA . ALA A 1 358 ? 5.485 -14.657 -22.642 1.00 94.69 358 ALA A CA 1
ATOM 2871 C C . ALA A 1 358 ? 5.955 -16.122 -22.543 1.00 94.69 358 ALA A C 1
ATOM 2873 O O . ALA A 1 358 ? 5.193 -17.052 -22.818 1.00 94.69 358 ALA A O 1
ATOM 2874 N N . TYR A 1 359 ? 7.220 -16.361 -22.184 1.00 95.94 359 TYR A N 1
ATOM 2875 C CA . TYR A 1 359 ? 7.714 -17.698 -21.870 1.00 95.94 359 TYR A CA 1
ATOM 2876 C C . TYR A 1 359 ? 7.157 -18.204 -20.533 1.00 95.94 359 TYR A C 1
ATOM 2878 O O . TYR A 1 359 ? 6.686 -19.341 -20.477 1.00 95.94 359 TYR A O 1
ATOM 2886 N N . CYS A 1 360 ? 7.193 -17.378 -19.485 1.00 94.19 360 CYS A N 1
ATOM 2887 C CA . CYS A 1 360 ? 6.680 -17.717 -18.157 1.00 94.19 360 CYS A CA 1
ATOM 2888 C C . CYS A 1 360 ? 5.161 -17.965 -18.158 1.00 94.19 360 CYS A C 1
ATOM 2890 O O . CYS A 1 360 ? 4.716 -18.927 -17.537 1.00 94.19 360 CYS A O 1
ATOM 2892 N N . ASP A 1 361 ? 4.391 -17.196 -18.932 1.00 92.62 361 ASP A N 1
ATOM 2893 C CA . ASP A 1 361 ? 2.924 -17.303 -19.043 1.00 92.62 361 ASP A CA 1
ATOM 2894 C C . ASP A 1 361 ? 2.429 -18.639 -19.627 1.00 92.62 361 ASP A C 1
ATOM 2896 O O . ASP A 1 361 ? 1.241 -18.960 -19.577 1.00 92.62 361 ASP A O 1
ATOM 2900 N N . LYS A 1 362 ? 3.329 -19.461 -20.180 1.00 95.44 362 LYS A N 1
ATOM 2901 C CA . LYS A 1 362 ? 3.006 -20.822 -20.644 1.00 95.44 362 LYS A CA 1
ATOM 2902 C C . LYS A 1 362 ? 2.736 -21.789 -19.490 1.00 95.44 362 LYS A C 1
ATOM 2904 O O . LYS A 1 362 ? 2.251 -22.895 -19.736 1.00 95.44 362 LYS A O 1
ATOM 2909 N N . PHE A 1 363 ? 3.083 -21.405 -18.264 1.00 93.38 363 PHE A N 1
ATOM 2910 C CA . PHE A 1 363 ? 2.987 -22.241 -17.077 1.00 93.38 363 PHE A CA 1
ATOM 2911 C C . PHE A 1 363 ? 2.035 -21.612 -16.054 1.00 93.38 363 PHE A C 1
ATOM 2913 O O . PHE A 1 363 ? 2.026 -20.391 -15.897 1.00 93.38 363 PHE A O 1
ATOM 2920 N N . PRO A 1 364 ? 1.258 -22.423 -15.314 1.00 88.81 364 PRO A N 1
ATOM 2921 C CA . PRO A 1 364 ? 0.552 -21.940 -14.139 1.00 88.81 364 PRO A CA 1
ATOM 2922 C C . PRO A 1 364 ? 1.541 -21.364 -13.130 1.00 88.81 364 PRO A C 1
ATOM 2924 O O . PRO A 1 364 ? 2.625 -21.912 -12.914 1.00 88.81 364 PRO A O 1
ATOM 2927 N N . LEU A 1 365 ? 1.150 -20.260 -12.508 1.00 82.19 365 LEU A N 1
ATOM 2928 C CA . LEU A 1 365 ? 2.012 -19.483 -11.631 1.00 82.19 365 LEU A CA 1
ATOM 2929 C C . LEU A 1 365 ? 2.433 -20.296 -10.380 1.00 82.19 365 LEU A C 1
ATOM 2931 O O . LEU A 1 365 ? 3.575 -20.204 -9.929 1.00 82.19 365 LEU A O 1
ATOM 2935 N N . ASP A 1 366 ? 1.560 -21.189 -9.903 1.00 84.25 366 ASP A N 1
ATOM 2936 C CA . ASP A 1 366 ? 1.785 -22.142 -8.807 1.00 84.25 366 ASP A CA 1
ATOM 2937 C C . ASP A 1 366 ? 2.580 -23.405 -9.213 1.00 84.25 366 ASP A C 1
ATOM 2939 O O . ASP A 1 366 ? 2.919 -24.233 -8.363 1.00 84.25 366 ASP A O 1
ATOM 2943 N N . ALA A 1 367 ? 2.908 -23.553 -10.501 1.00 88.69 367 ALA A N 1
ATOM 2944 C CA . ALA A 1 367 ? 3.560 -24.732 -11.073 1.00 88.69 367 ALA A CA 1
ATOM 2945 C C . ALA A 1 367 ? 4.663 -24.386 -12.095 1.00 88.69 367 ALA A C 1
ATOM 2947 O O . ALA A 1 367 ? 4.881 -25.120 -13.064 1.00 88.69 367 ALA A O 1
ATOM 2948 N N . LEU A 1 368 ? 5.379 -23.278 -11.882 1.00 90.31 368 LEU A N 1
ATOM 2949 C CA . LEU A 1 368 ? 6.508 -22.867 -12.720 1.00 90.31 368 LEU A CA 1
ATOM 2950 C C . LEU A 1 368 ? 7.685 -23.863 -12.631 1.00 90.31 368 LEU A C 1
ATOM 2952 O O . LEU A 1 368 ? 8.176 -24.129 -11.529 1.00 90.31 368 LEU A O 1
ATOM 2956 N N . PRO A 1 369 ? 8.219 -24.353 -13.769 1.00 94.56 369 PRO A N 1
ATOM 2957 C CA . PRO A 1 369 ? 9.499 -25.059 -13.796 1.00 94.56 369 PRO A CA 1
ATOM 2958 C C . PRO A 1 369 ? 10.638 -24.186 -13.258 1.00 94.56 369 PRO A C 1
ATOM 2960 O O . PRO A 1 369 ? 10.612 -22.966 -13.419 1.00 94.56 369 PRO A O 1
ATOM 2963 N N . ASP A 1 370 ? 11.684 -24.796 -12.694 1.00 93.12 370 ASP A N 1
ATOM 2964 C CA . ASP A 1 370 ? 12.757 -24.054 -12.015 1.00 93.12 370 ASP A CA 1
ATOM 2965 C C . ASP A 1 370 ? 13.417 -22.980 -12.890 1.00 93.12 370 ASP A C 1
ATOM 2967 O O . ASP A 1 370 ? 13.573 -21.846 -12.441 1.00 93.12 370 ASP A O 1
ATOM 2971 N N . GLN A 1 371 ? 13.737 -23.282 -14.150 1.00 94.31 371 GLN A N 1
ATOM 2972 C CA . GLN A 1 371 ? 14.320 -22.292 -15.064 1.00 94.31 371 GLN A CA 1
ATOM 2973 C C . GLN A 1 371 ? 13.337 -21.166 -15.432 1.00 94.31 371 GLN A C 1
ATOM 2975 O O . GLN A 1 371 ? 13.752 -20.021 -15.582 1.00 94.31 371 GLN A O 1
ATOM 2980 N N . ALA A 1 372 ? 12.033 -21.454 -15.534 1.00 94.50 372 ALA A N 1
ATOM 2981 C CA . ALA A 1 372 ? 11.010 -20.431 -15.775 1.00 94.50 372 ALA A CA 1
ATOM 2982 C C . ALA A 1 372 ? 10.837 -19.526 -14.546 1.00 94.50 372 ALA A C 1
ATOM 2984 O O . ALA A 1 372 ? 10.783 -18.306 -14.669 1.00 94.50 372 ALA A O 1
ATOM 2985 N N . ARG A 1 373 ? 10.843 -20.113 -13.344 1.00 94.19 373 ARG A N 1
ATOM 2986 C CA . ARG A 1 373 ? 10.843 -19.370 -12.082 1.00 94.19 373 ARG A CA 1
ATOM 2987 C C . ARG A 1 373 ? 12.077 -18.476 -11.960 1.00 94.19 373 ARG A C 1
ATOM 2989 O O . ARG A 1 373 ? 11.930 -17.309 -11.621 1.00 94.19 373 ARG A O 1
ATOM 2996 N N . ARG A 1 374 ? 13.277 -18.982 -12.267 1.00 94.75 374 ARG A N 1
ATOM 2997 C CA . ARG A 1 374 ? 14.521 -18.187 -12.260 1.00 94.75 374 ARG A CA 1
ATOM 2998 C C . ARG A 1 374 ? 14.488 -17.058 -13.286 1.00 94.75 374 ARG A C 1
ATOM 3000 O O . ARG A 1 374 ? 14.907 -15.950 -12.971 1.00 94.75 374 ARG A O 1
ATOM 3007 N N . LEU A 1 375 ? 13.945 -17.311 -14.476 1.00 96.19 375 LEU A N 1
ATOM 3008 C CA . LEU A 1 375 ? 13.742 -16.274 -15.483 1.00 96.19 375 LEU A CA 1
ATOM 3009 C C . LEU A 1 375 ? 12.790 -15.180 -14.978 1.00 96.19 375 LEU A C 1
ATOM 3011 O O . LEU A 1 375 ? 13.112 -14.000 -15.088 1.00 96.19 375 LEU A O 1
ATOM 3015 N N . LEU A 1 376 ? 11.668 -15.550 -14.353 1.00 93.88 376 LEU A N 1
ATOM 3016 C CA . LEU A 1 376 ? 10.746 -14.594 -13.734 1.00 93.88 376 LEU A CA 1
ATOM 3017 C C . LEU A 1 376 ? 11.419 -13.800 -12.599 1.00 93.88 376 LEU A C 1
ATOM 3019 O O . LEU A 1 376 ? 11.317 -12.575 -12.537 1.00 93.88 376 LEU A O 1
ATOM 3023 N N . GLU A 1 377 ? 12.176 -14.482 -11.737 1.00 94.06 377 GLU A N 1
ATOM 3024 C CA . GLU A 1 377 ? 12.979 -13.861 -10.679 1.00 94.06 377 GLU A CA 1
ATOM 3025 C C . GLU A 1 377 ? 14.041 -12.898 -11.229 1.00 94.06 377 GLU A C 1
ATOM 3027 O O . GLU A 1 377 ? 14.394 -11.962 -10.518 1.00 94.06 377 GLU A O 1
ATOM 3032 N N . LEU A 1 378 ? 14.522 -13.084 -12.465 1.00 95.38 378 LEU A N 1
ATOM 3033 C CA . LEU A 1 378 ? 15.462 -12.185 -13.143 1.00 95.38 378 LEU A CA 1
ATOM 3034 C C . LEU A 1 378 ? 14.779 -10.996 -13.835 1.00 95.38 378 LEU A C 1
ATOM 3036 O O . LEU A 1 378 ? 15.348 -9.903 -13.888 1.00 95.38 378 LEU A O 1
ATOM 3040 N N . VAL A 1 379 ? 13.541 -11.169 -14.305 1.00 94.44 379 VAL A N 1
ATOM 3041 C CA . VAL A 1 379 ? 12.720 -10.078 -14.855 1.00 94.44 379 VAL A CA 1
ATOM 3042 C C . VAL A 1 379 ? 12.397 -9.034 -13.780 1.00 94.44 379 VAL A C 1
ATOM 3044 O O . VAL A 1 379 ? 12.503 -7.833 -14.030 1.00 94.44 379 VAL A O 1
ATOM 3047 N N . HIS A 1 380 ? 12.077 -9.449 -12.550 1.00 91.56 380 HIS A N 1
ATOM 3048 C CA . HIS A 1 380 ? 11.747 -8.510 -11.468 1.00 91.56 380 HIS A CA 1
ATOM 3049 C C . HIS A 1 380 ? 12.848 -7.464 -11.154 1.00 91.56 380 HIS A C 1
ATOM 3051 O O . HIS A 1 380 ? 12.524 -6.281 -10.989 1.00 91.56 380 HIS A O 1
ATOM 3057 N N . PRO A 1 381 ? 14.145 -7.817 -11.054 1.00 92.19 381 PRO A N 1
ATOM 3058 C CA . PRO A 1 381 ? 15.210 -6.840 -10.894 1.00 92.19 381 PRO A CA 1
ATOM 3059 C C . PRO A 1 381 ? 15.406 -5.957 -12.121 1.00 92.19 381 PRO A C 1
ATOM 3061 O O . PRO A 1 381 ? 15.669 -4.777 -11.925 1.00 92.19 381 PRO A O 1
ATOM 3064 N N . ILE A 1 382 ? 15.211 -6.447 -13.353 1.00 94.50 382 ILE A N 1
ATOM 3065 C CA . ILE A 1 382 ? 15.238 -5.589 -14.556 1.00 94.50 382 ILE A CA 1
ATOM 3066 C C . ILE A 1 382 ? 14.197 -4.465 -14.417 1.00 94.50 382 ILE A C 1
ATOM 3068 O O . ILE A 1 382 ? 14.522 -3.291 -14.608 1.00 94.50 382 ILE A O 1
ATOM 3072 N N . ILE A 1 383 ? 12.982 -4.805 -13.970 1.00 89.44 383 ILE A N 1
ATOM 3073 C CA . ILE A 1 383 ? 11.913 -3.836 -13.672 1.00 89.44 383 ILE A CA 1
ATOM 3074 C C . ILE A 1 383 ? 12.313 -2.894 -12.532 1.00 89.44 383 ILE A C 1
ATOM 3076 O O . ILE A 1 383 ? 12.054 -1.700 -12.588 1.00 89.44 383 ILE A O 1
ATOM 3080 N N . THR A 1 384 ? 12.955 -3.402 -11.482 1.00 86.00 384 THR A N 1
ATOM 3081 C CA . THR A 1 384 ? 13.342 -2.574 -10.326 1.00 86.00 384 THR A CA 1
ATOM 3082 C C . THR A 1 384 ? 14.500 -1.619 -10.658 1.00 86.00 384 THR A C 1
ATOM 3084 O O . THR A 1 384 ? 14.613 -0.536 -10.081 1.00 86.00 384 THR A O 1
ATOM 3087 N N . VAL A 1 385 ? 15.368 -2.007 -11.594 1.00 93.12 385 VAL A N 1
ATOM 3088 C CA . VAL A 1 385 ? 16.537 -1.240 -12.043 1.00 93.12 385 VAL A CA 1
ATOM 3089 C C . VAL A 1 385 ? 16.178 -0.202 -13.108 1.00 93.12 385 VAL A C 1
ATOM 3091 O O . VAL A 1 385 ? 16.865 0.818 -13.200 1.00 93.12 385 VAL A O 1
ATOM 3094 N N . SER A 1 386 ? 15.088 -0.394 -13.854 1.00 91.69 386 SER A N 1
ATOM 3095 C CA . SER A 1 386 ? 14.634 0.545 -14.890 1.00 91.69 386 SER A CA 1
ATOM 3096 C C . SER A 1 386 ? 14.514 1.977 -14.365 1.00 91.69 386 SER A C 1
ATOM 3098 O O . SER A 1 386 ? 15.036 2.892 -14.986 1.00 91.69 386 SER A O 1
ATOM 3100 N N . MET A 1 387 ? 13.966 2.184 -13.164 1.00 86.25 387 MET A N 1
ATOM 3101 C CA . MET A 1 387 ? 13.846 3.512 -12.548 1.00 86.25 387 MET A CA 1
ATOM 3102 C C . MET A 1 387 ? 15.215 4.173 -12.319 1.00 86.25 387 MET A C 1
ATOM 3104 O O . MET A 1 387 ? 15.379 5.377 -12.520 1.00 86.25 387 MET A O 1
ATOM 3108 N N . CYS A 1 388 ? 16.239 3.399 -11.946 1.00 90.56 388 CYS A N 1
ATOM 3109 C CA . CYS A 1 388 ? 17.600 3.923 -11.805 1.00 90.56 388 CYS A CA 1
ATOM 3110 C C . CYS A 1 388 ? 18.176 4.372 -13.148 1.00 90.56 388 CYS A C 1
ATOM 3112 O O . CYS A 1 388 ? 18.898 5.365 -13.195 1.00 90.56 388 CYS A O 1
ATOM 3114 N N . VAL A 1 389 ? 17.886 3.637 -14.222 1.00 92.06 389 VAL A N 1
ATOM 3115 C CA . VAL A 1 389 ? 18.447 3.881 -15.556 1.00 92.06 389 VAL A CA 1
ATOM 3116 C C . VAL A 1 389 ? 17.681 4.981 -16.293 1.00 92.06 389 VAL A C 1
ATOM 3118 O O . VAL A 1 389 ? 18.301 5.902 -16.822 1.00 92.06 389 VAL A O 1
ATOM 3121 N N . GLU A 1 390 ? 16.354 4.909 -16.290 1.00 89.56 390 GLU A N 1
ATOM 3122 C CA . GLU A 1 390 ? 15.443 5.757 -17.060 1.00 89.56 390 GLU A CA 1
ATOM 3123 C C . GLU A 1 390 ? 15.105 7.082 -16.364 1.00 89.56 390 GLU A C 1
ATOM 3125 O O . GLU A 1 390 ? 14.799 8.061 -17.045 1.00 89.56 390 GLU A O 1
ATOM 3130 N N . ILE A 1 391 ? 15.154 7.125 -15.024 1.00 83.62 391 ILE A N 1
ATOM 3131 C CA . ILE A 1 391 ? 14.647 8.260 -14.234 1.00 83.62 391 ILE A CA 1
ATOM 3132 C C . ILE A 1 391 ? 15.741 8.904 -13.385 1.00 83.62 391 ILE A C 1
ATOM 3134 O O . ILE A 1 391 ? 16.085 10.070 -13.574 1.00 83.62 391 ILE A O 1
ATOM 3138 N N . TRP A 1 392 ? 16.270 8.172 -12.405 1.00 85.00 392 TRP A N 1
ATOM 3139 C CA . TRP A 1 392 ? 17.116 8.768 -11.363 1.00 85.00 392 TRP A CA 1
ATOM 3140 C C . TRP A 1 392 ? 18.568 8.959 -11.806 1.00 85.00 392 TRP A C 1
ATOM 3142 O O . TRP A 1 392 ? 19.303 9.764 -11.218 1.00 85.00 392 TRP A O 1
ATOM 3152 N N . HIS A 1 393 ? 18.978 8.196 -12.822 1.00 89.12 393 HIS A N 1
ATOM 3153 C CA . HIS A 1 393 ? 20.347 8.086 -13.326 1.00 89.12 393 HIS A CA 1
ATOM 3154 C C . HIS A 1 393 ? 21.374 7.820 -12.215 1.00 89.12 393 HIS A C 1
ATOM 3156 O O . HIS A 1 393 ? 22.514 8.281 -12.273 1.00 89.12 393 HIS A O 1
ATOM 3162 N N . ARG A 1 394 ? 20.939 7.115 -11.165 1.00 88.69 394 ARG A N 1
ATOM 3163 C CA . ARG A 1 394 ? 21.730 6.727 -9.994 1.00 88.69 394 ARG A CA 1
ATOM 3164 C C . ARG A 1 394 ? 20.995 5.617 -9.213 1.00 88.69 394 ARG A C 1
ATOM 3166 O O . ARG A 1 394 ? 19.774 5.508 -9.343 1.00 88.69 394 ARG A O 1
ATOM 3173 N N . PRO A 1 395 ? 21.677 4.840 -8.350 1.00 85.44 395 PRO A N 1
ATOM 3174 C CA . PRO A 1 395 ? 21.045 3.739 -7.612 1.00 85.44 395 PRO A CA 1
ATOM 3175 C C . PRO A 1 395 ? 20.045 4.177 -6.525 1.00 85.44 395 PRO A C 1
ATOM 3177 O O . PRO A 1 395 ? 19.208 3.388 -6.098 1.00 85.44 395 PRO A O 1
ATOM 3180 N N . ARG A 1 396 ? 20.116 5.429 -6.050 1.00 81.94 396 ARG A N 1
ATOM 3181 C CA . ARG A 1 396 ? 19.278 5.974 -4.961 1.00 81.94 396 ARG A CA 1
ATOM 3182 C C . ARG A 1 396 ? 18.402 7.135 -5.429 1.00 81.94 396 ARG A C 1
ATOM 3184 O O . ARG A 1 396 ? 18.804 7.914 -6.284 1.00 81.94 396 ARG A O 1
ATOM 3191 N N . VAL A 1 397 ? 17.234 7.302 -4.819 1.00 73.25 397 VAL A N 1
ATOM 3192 C CA . VAL A 1 397 ? 16.394 8.486 -5.055 1.00 73.25 397 VAL A CA 1
ATOM 3193 C C . VAL A 1 397 ? 17.069 9.716 -4.433 1.00 73.25 397 VAL A C 1
ATOM 3195 O O . VAL A 1 397 ? 17.590 9.637 -3.321 1.00 73.25 397 VAL A O 1
ATOM 3198 N N . VAL A 1 398 ? 17.102 10.837 -5.156 1.00 63.69 398 VAL A N 1
ATOM 3199 C CA . VAL A 1 398 ? 17.614 12.127 -4.654 1.00 63.69 398 VAL A CA 1
ATOM 3200 C C . VAL A 1 398 ? 16.532 12.791 -3.823 1.00 63.69 398 VAL A C 1
ATOM 3202 O O . VAL A 1 398 ? 15.376 12.758 -4.229 1.00 63.69 398 VAL A O 1
ATOM 3205 N N . ASP A 1 399 ? 16.898 13.384 -2.688 1.00 58.28 399 ASP A N 1
ATOM 3206 C CA . ASP A 1 399 ? 15.973 14.131 -1.823 1.00 58.28 399 ASP A CA 1
ATOM 3207 C C . ASP A 1 399 ? 14.740 13.329 -1.370 1.00 58.28 399 ASP A C 1
ATOM 3209 O O . ASP A 1 399 ? 13.736 13.895 -0.938 1.00 58.28 399 ASP A O 1
ATOM 3213 N N . GLY A 1 400 ? 14.821 11.993 -1.422 1.00 58.44 400 GLY A N 1
ATOM 3214 C CA . GLY A 1 400 ? 13.870 11.142 -0.728 1.00 58.44 400 GLY A CA 1
ATOM 3215 C C . GLY A 1 400 ? 13.904 11.512 0.750 1.00 58.44 400 GLY A C 1
ATOM 3216 O O . GLY A 1 400 ? 14.985 11.646 1.330 1.00 58.44 400 GLY A O 1
ATOM 3217 N N . ALA A 1 401 ? 12.731 11.707 1.357 1.00 53.44 401 ALA A N 1
ATOM 3218 C CA . ALA A 1 401 ? 12.641 11.838 2.805 1.00 53.44 401 ALA A CA 1
ATOM 3219 C C . ALA A 1 401 ? 13.433 10.696 3.465 1.00 53.44 401 ALA A C 1
ATOM 3221 O O . ALA A 1 401 ? 13.578 9.627 2.870 1.00 53.44 401 ALA A O 1
ATOM 3222 N N . ASN A 1 402 ? 13.933 10.907 4.687 1.00 59.47 402 ASN A N 1
ATOM 3223 C CA . ASN A 1 402 ? 14.490 9.819 5.490 1.00 59.47 402 ASN A CA 1
ATOM 3224 C C . ASN A 1 402 ? 13.330 8.875 5.846 1.00 59.47 402 ASN A C 1
ATOM 3226 O O . ASN A 1 402 ? 12.671 9.039 6.870 1.00 59.47 402 ASN A O 1
ATOM 3230 N N . ALA A 1 403 ? 12.968 8.036 4.886 1.00 61.69 403 ALA A N 1
ATOM 3231 C CA . ALA A 1 403 ? 11.777 7.227 4.845 1.00 61.69 403 ALA A CA 1
ATOM 3232 C C . ALA A 1 403 ? 12.123 5.951 4.094 1.00 61.69 403 ALA A C 1
ATOM 3234 O O . ALA A 1 403 ? 12.437 5.969 2.903 1.00 61.69 403 ALA A O 1
ATOM 3235 N N . GLU A 1 404 ? 12.073 4.839 4.809 1.00 62.34 404 GLU A N 1
ATOM 3236 C CA . GLU A 1 404 ? 12.272 3.525 4.221 1.00 62.34 404 GLU A CA 1
ATOM 3237 C C . GLU A 1 404 ? 10.910 2.925 3.919 1.00 62.34 404 GLU A C 1
ATOM 3239 O O . GLU A 1 404 ? 10.078 2.804 4.816 1.00 62.34 404 GLU A O 1
ATOM 3244 N N . ILE A 1 405 ? 10.673 2.573 2.655 1.00 66.56 405 ILE A N 1
ATOM 3245 C CA . ILE A 1 405 ? 9.462 1.875 2.234 1.00 66.56 405 ILE A CA 1
ATOM 3246 C C . ILE A 1 405 ? 9.807 0.401 2.046 1.00 66.56 405 ILE A C 1
ATOM 3248 O O . ILE A 1 405 ? 10.532 0.022 1.130 1.00 66.56 405 ILE A O 1
ATOM 3252 N N . HIS A 1 406 ? 9.223 -0.430 2.894 1.00 65.69 406 HIS A N 1
ATOM 3253 C CA . HIS A 1 406 ? 9.306 -1.879 2.873 1.00 65.69 406 HIS A CA 1
ATOM 3254 C C . HIS A 1 406 ? 8.016 -2.433 2.271 1.00 65.69 406 HIS A C 1
ATOM 3256 O O . HIS A 1 406 ? 6.938 -2.267 2.843 1.00 65.69 406 HIS A O 1
ATOM 3262 N N . ARG A 1 407 ? 8.080 -3.104 1.117 1.00 65.56 407 ARG A N 1
ATOM 3263 C CA . ARG A 1 407 ? 6.932 -3.892 0.641 1.00 65.56 407 ARG A CA 1
ATOM 3264 C C . ARG A 1 407 ? 6.840 -5.154 1.499 1.00 65.56 407 ARG A C 1
ATOM 3266 O O . ARG A 1 407 ? 7.742 -5.983 1.464 1.00 65.56 407 ARG A O 1
ATOM 3273 N N . VAL A 1 408 ? 5.780 -5.273 2.293 1.00 66.12 408 VAL A N 1
ATOM 3274 C CA . VAL A 1 408 ? 5.615 -6.349 3.288 1.00 66.12 408 VAL A CA 1
ATOM 3275 C C . VAL A 1 408 ? 4.784 -7.520 2.766 1.00 66.12 408 VAL A C 1
ATOM 3277 O O . VAL A 1 408 ? 4.903 -8.627 3.285 1.00 66.12 408 VAL A O 1
ATOM 3280 N N . ALA A 1 409 ? 3.971 -7.295 1.732 1.00 62.06 409 ALA A N 1
ATOM 3281 C CA . ALA A 1 409 ? 3.311 -8.347 0.970 1.00 62.06 409 ALA A CA 1
ATOM 3282 C C . ALA A 1 409 ? 3.078 -7.892 -0.475 1.00 62.06 409 ALA A C 1
ATOM 3284 O O . ALA A 1 409 ? 2.829 -6.714 -0.745 1.00 62.06 409 ALA A O 1
ATOM 3285 N N . GLU A 1 410 ? 3.137 -8.843 -1.395 1.00 61.62 410 GLU A N 1
ATOM 3286 C CA . GLU A 1 410 ? 2.735 -8.683 -2.788 1.00 61.62 410 GLU A CA 1
ATOM 3287 C C . GLU A 1 410 ? 1.849 -9.859 -3.194 1.00 61.62 410 GLU A C 1
ATOM 3289 O O . GLU A 1 410 ? 1.865 -10.881 -2.494 1.00 61.62 410 GLU A O 1
ATOM 3294 N N . PRO A 1 411 ? 1.060 -9.729 -4.273 1.00 58.50 411 PRO A N 1
ATOM 3295 C CA . PRO A 1 411 ? 0.364 -10.868 -4.840 1.00 58.50 411 PRO A CA 1
ATOM 3296 C C . PRO A 1 411 ? 1.404 -11.940 -5.159 1.00 58.50 411 PRO A C 1
ATOM 3298 O O . PRO A 1 411 ? 2.320 -11.712 -5.950 1.00 58.50 411 PRO A O 1
ATOM 3301 N N . LEU A 1 412 ? 1.303 -13.072 -4.470 1.00 49.19 412 LEU A N 1
ATOM 3302 C CA . LEU A 1 412 ? 2.073 -14.253 -4.807 1.00 49.19 412 LEU A CA 1
ATOM 3303 C C . LEU A 1 412 ? 1.236 -15.122 -5.756 1.00 49.19 412 LEU A C 1
ATOM 3305 O O . LEU A 1 412 ? 0.008 -15.089 -5.640 1.00 49.19 412 LEU A O 1
ATOM 3309 N N . PRO A 1 413 ? 1.906 -15.867 -6.649 1.00 43.91 413 PRO A N 1
ATOM 3310 C CA . PRO A 1 413 ? 1.373 -17.046 -7.320 1.00 43.91 413 PRO A CA 1
ATOM 3311 C C . PRO A 1 413 ? 0.258 -17.810 -6.611 1.00 43.91 413 PRO A C 1
ATOM 3313 O O . PRO A 1 413 ? 0.490 -18.212 -5.443 1.00 43.91 413 PRO A O 1
#

Radius of gyration: 26.94 Å; Cα contacts (8 Å, |Δi|>4): 472; chains: 1; bounding box: 52×78×73 Å

InterPro domains:
  IPR001663 Aromatic-ring-hydroxylating dioxygenase, alpha subunit [PTHR43756] (55-175)
  IPR015879 Aromatic-ring-hydroxylating dioxygenase, alpha subunit, C-terminal domain [PF00848] (137-236)
  IPR017941 Rieske [2Fe-2S] iron-sulphur domain [PS51296] (54-111)
  IPR036922 Rieske [2Fe-2S] iron-sulphur domain superfamily 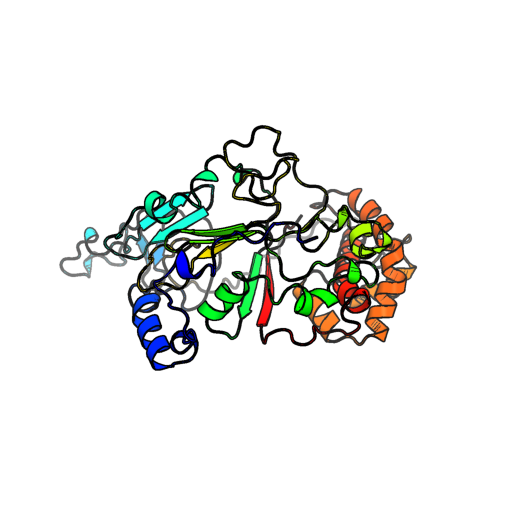[G3DSA:2.102.10.10] (45-117)
  IPR036922 Rieske [2Fe-2S] iron-sulphur domain superfamily [SSF50022] (12-114)

pLDDT: mean 73.9, std 19.51, range [22.89, 97.56]

Nearest PDB structures (foldseek):
  6y8s-assembly1_A  TM=7.515E-01  e=8.063E-05  Acinetobacter baumannii
  6y9d-assembly2_F  TM=7.390E-01  e=7.614E-05  Acinetobacter baumannii
  6y8j-assembly1_A-3  TM=7.704E-01  e=1.137E-04  Acinetobacter baumannii
  6zgp-assembly3_G  TM=7.030E-01  e=6.789E-05  Acinetobacter baumannii
  6y9c-assembly1_A  TM=7.114E-01  e=1.137E-04  Acinetobacter baumannii

Organism: NCBI:txid68239

Secondary structure (DSSP, 8-state):
--SSPPPSSS-GGGT--TT-SSPPP-HHHH-HHHHHHHHHHHHSS------SS-------SSEEETTTTEEE-TT--EEE-TTGGGSTT--GGGGPPPP-EEEEETTEEEEE--SS-SS-HHHHHHHHHGGGTT--GGG-----EEEEEE-S-HHHHHHHTS--SSHHHHGGGGS-TTTGGGS--S--SEEEEETTEEEEEPP---GGGS-GGGS-HHHHHHTEETTEESS-----S--SS--TT--SSS-BTTB-S-EEEEE---SS----EE------------------------------S-SS-GGGGGGHHHHHHH--SSHHHHHHHHHHS-HHHHHHHHHHHGGGHHHHHHHHTTS-GGG--HHHHHHHHHHHHHHHHHHIIIIISSSS-TT--SEEEEEEE----